Protein AF-A0A0A1DQ40-F1 (afdb_monomer_lite)

Organism: Nocardioides simplex (NCBI:txid2045)

Radius of gyration: 57.26 Å; chains: 1; bounding box: 142×64×148 Å

pLDDT: mean 80.58, std 13.02, range [28.59, 97.5]

Structure (mmCIF, N/CA/C/O backbone):
data_AF-A0A0A1DQ40-F1
#
_entry.id   AF-A0A0A1DQ40-F1
#
loop_
_atom_site.group_PDB
_atom_site.id
_atom_site.type_symbol
_atom_site.label_atom_id
_atom_site.label_alt_id
_atom_site.label_comp_id
_atom_site.label_asym_id
_atom_site.label_entity_id
_atom_site.label_seq_id
_atom_site.pdbx_PDB_ins_code
_atom_site.Cartn_x
_atom_site.Cartn_y
_atom_site.Cartn_z
_atom_site.occupancy
_atom_site.B_iso_or_equiv
_atom_site.auth_seq_id
_atom_site.auth_comp_id
_atom_site.auth_asym_id
_atom_site.auth_atom_id
_atom_site.pdbx_PDB_model_num
ATOM 1 N N . MET A 1 1 ? 76.561 -4.014 -55.665 1.00 46.31 1 MET A N 1
ATOM 2 C CA . MET A 1 1 ? 75.139 -4.253 -55.344 1.00 46.31 1 MET A CA 1
ATOM 3 C C . MET A 1 1 ? 74.490 -2.899 -55.184 1.00 46.31 1 MET A C 1
ATOM 5 O O . MET A 1 1 ? 74.892 -2.159 -54.296 1.00 46.31 1 MET A O 1
ATOM 9 N N . ALA A 1 2 ? 73.609 -2.539 -56.108 1.00 53.09 2 ALA A N 1
ATOM 10 C CA . ALA A 1 2 ? 72.878 -1.286 -56.046 1.00 53.09 2 ALA A CA 1
ATOM 11 C C . ALA A 1 2 ? 71.554 -1.561 -55.310 1.00 53.09 2 ALA A C 1
ATOM 13 O O . ALA A 1 2 ? 70.900 -2.572 -55.558 1.00 53.09 2 ALA A O 1
ATOM 14 N N . ALA A 1 3 ? 71.262 -0.741 -54.306 1.00 58.53 3 ALA A N 1
ATOM 15 C CA . ALA A 1 3 ? 70.127 -0.885 -53.405 1.00 58.53 3 ALA A CA 1
ATOM 16 C C . ALA A 1 3 ? 69.388 0.448 -53.336 1.00 58.53 3 ALA A C 1
ATOM 18 O O . ALA A 1 3 ? 70.023 1.501 -53.429 1.00 58.53 3 ALA A O 1
ATOM 19 N N . GLU A 1 4 ? 68.073 0.399 -53.152 1.00 65.38 4 GLU A N 1
ATOM 20 C CA . GLU A 1 4 ? 67.200 1.572 -53.208 1.00 65.38 4 GLU A CA 1
ATOM 21 C C . GLU A 1 4 ? 66.262 1.596 -51.992 1.00 65.38 4 GLU A C 1
ATOM 23 O O . GLU A 1 4 ? 65.935 0.556 -51.404 1.00 65.38 4 GLU A O 1
ATOM 28 N N . ALA A 1 5 ? 65.847 2.796 -51.567 1.00 65.62 5 ALA A N 1
ATOM 29 C CA . ALA A 1 5 ? 64.746 2.919 -50.615 1.00 65.62 5 ALA A CA 1
ATOM 30 C C . ALA A 1 5 ? 63.532 3.584 -51.261 1.00 65.62 5 ALA A C 1
ATOM 32 O O . ALA A 1 5 ? 63.636 4.577 -51.976 1.00 65.62 5 ALA A O 1
ATOM 33 N N . HIS A 1 6 ? 62.360 3.020 -50.982 1.00 69.50 6 HIS A N 1
ATOM 34 C CA . HIS A 1 6 ? 61.140 3.262 -51.747 1.00 69.50 6 HIS A CA 1
ATOM 35 C C . HIS A 1 6 ? 60.113 4.089 -50.970 1.00 69.50 6 HIS A C 1
ATOM 37 O O . HIS A 1 6 ? 58.989 3.641 -50.762 1.00 69.50 6 HIS A O 1
ATOM 43 N N . GLN A 1 7 ? 60.466 5.304 -50.543 1.00 67.19 7 GLN A N 1
ATOM 44 C CA . GLN A 1 7 ? 59.533 6.182 -49.815 1.00 67.19 7 GLN A CA 1
ATOM 45 C C . GLN A 1 7 ? 58.288 6.505 -50.665 1.00 67.19 7 GLN A C 1
ATOM 47 O O . GLN A 1 7 ? 57.167 6.206 -50.270 1.00 67.19 7 GLN A O 1
ATOM 52 N N . GLY A 1 8 ? 58.468 6.974 -51.905 1.00 62.94 8 GLY A N 1
ATOM 53 C CA . GLY A 1 8 ? 57.360 7.355 -52.799 1.00 62.94 8 GLY A CA 1
ATOM 54 C C . GLY A 1 8 ? 56.407 6.223 -53.218 1.00 62.94 8 GLY A C 1
ATOM 55 O O . GLY A 1 8 ? 55.312 6.488 -53.709 1.00 62.94 8 GLY A O 1
ATOM 56 N N . SER A 1 9 ? 56.793 4.959 -53.013 1.00 72.94 9 SER A N 1
ATOM 57 C CA . SER A 1 9 ? 55.966 3.785 -53.347 1.00 72.94 9 SER A CA 1
ATOM 58 C C . SER A 1 9 ? 55.112 3.292 -52.175 1.00 72.94 9 SER A C 1
ATOM 60 O O . SER A 1 9 ? 54.345 2.336 -52.320 1.00 72.94 9 SER A O 1
ATOM 62 N N . ILE A 1 10 ? 55.246 3.920 -51.007 1.00 78.44 10 ILE A N 1
ATOM 63 C CA . ILE A 1 10 ? 54.464 3.601 -49.819 1.00 78.44 10 ILE A CA 1
ATOM 64 C 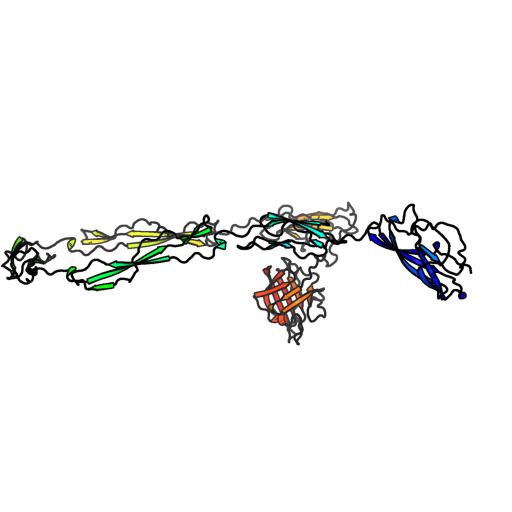C . ILE A 1 10 ? 53.203 4.476 -49.809 1.00 78.44 10 ILE A C 1
ATOM 66 O O . ILE A 1 10 ? 53.244 5.673 -50.102 1.00 78.44 10 ILE A O 1
ATOM 70 N N . ARG A 1 11 ? 52.057 3.885 -49.468 1.00 78.12 11 ARG A N 1
ATOM 71 C CA . ARG A 1 11 ? 50.777 4.593 -49.324 1.00 78.12 11 ARG A CA 1
ATOM 72 C C . ARG A 1 11 ? 50.103 4.226 -48.013 1.00 78.12 11 ARG A C 1
ATOM 74 O O . ARG A 1 11 ? 50.074 3.049 -47.658 1.00 78.12 11 ARG A O 1
ATOM 81 N N . VAL A 1 12 ? 49.486 5.197 -47.344 1.00 79.56 12 VAL A N 1
ATOM 82 C CA . VAL A 1 12 ? 48.539 4.913 -46.259 1.00 79.56 12 VAL A CA 1
ATOM 83 C C . VAL A 1 12 ? 47.245 4.386 -46.867 1.00 79.56 12 VAL A C 1
ATOM 85 O O . VAL A 1 12 ? 46.666 4.971 -47.778 1.00 79.56 12 VAL A O 1
ATOM 88 N N . THR A 1 13 ? 46.817 3.231 -46.377 1.00 82.31 13 THR A N 1
ATOM 89 C CA . THR A 1 13 ? 45.626 2.498 -46.833 1.00 82.31 13 THR A CA 1
ATOM 90 C C . THR A 1 13 ? 44.508 2.484 -45.795 1.00 82.31 13 THR A C 1
ATOM 92 O O . THR A 1 13 ? 43.373 2.156 -46.128 1.00 82.31 13 THR A O 1
ATOM 95 N N . GLY A 1 14 ? 44.799 2.890 -44.559 1.00 78.00 14 GLY A N 1
ATOM 96 C CA . GLY A 1 14 ? 43.808 3.091 -43.508 1.00 78.00 14 GLY A CA 1
ATOM 97 C C . GLY A 1 14 ? 44.415 3.809 -42.309 1.00 78.00 14 GLY A C 1
ATOM 98 O O . GLY A 1 14 ? 45.604 3.662 -42.046 1.00 78.00 14 GLY A O 1
ATOM 99 N N . ALA A 1 15 ? 43.604 4.571 -41.581 1.00 77.50 15 ALA A N 1
ATOM 100 C CA . ALA A 1 15 ? 43.997 5.225 -40.338 1.00 77.50 15 ALA A CA 1
ATOM 101 C C . ALA A 1 15 ? 42.846 5.129 -39.328 1.00 77.50 15 ALA A C 1
ATOM 103 O O . ALA A 1 15 ? 41.694 5.382 -39.684 1.00 77.50 15 ALA A O 1
ATOM 104 N N . VAL A 1 16 ? 43.150 4.749 -38.087 1.00 79.44 16 VAL A N 1
ATOM 105 C CA . VAL A 1 16 ? 42.176 4.647 -36.992 1.00 79.44 16 VAL A CA 1
ATOM 106 C C . VAL A 1 16 ? 42.626 5.532 -35.839 1.00 79.44 16 VAL A C 1
ATOM 108 O O . VAL A 1 16 ? 43.749 5.408 -35.352 1.00 79.44 16 VAL A O 1
ATOM 111 N N . CYS A 1 17 ? 41.737 6.416 -35.400 1.00 76.19 17 CYS A N 1
ATOM 112 C CA . CYS A 1 17 ? 41.949 7.244 -34.221 1.00 76.19 17 CYS A CA 1
ATOM 113 C C . CYS A 1 17 ? 41.845 6.411 -32.952 1.00 76.19 17 CYS A C 1
ATOM 115 O O . CYS A 1 17 ? 40.818 5.776 -32.711 1.00 76.19 17 CYS A O 1
ATOM 117 N N . VAL A 1 18 ? 42.907 6.434 -32.153 1.00 76.19 18 VAL A N 1
ATOM 118 C CA . VAL A 1 18 ? 42.944 5.780 -30.842 1.00 76.19 18 VAL A CA 1
ATOM 119 C C . VAL A 1 18 ? 42.486 6.772 -29.775 1.00 76.19 18 VAL A C 1
ATOM 121 O O . VAL A 1 18 ? 41.598 6.466 -28.985 1.00 76.19 18 VAL A O 1
ATOM 124 N N . ASP A 1 19 ? 43.030 7.987 -29.812 1.00 72.81 19 ASP A N 1
ATOM 125 C CA . ASP A 1 19 ? 42.671 9.108 -28.942 1.00 72.81 19 ASP A CA 1
ATOM 126 C C . ASP A 1 19 ? 42.932 10.447 -29.667 1.00 72.81 19 ASP A C 1
ATOM 128 O O . ASP A 1 19 ? 43.142 10.468 -30.880 1.00 72.81 19 ASP A O 1
ATOM 132 N N . ALA A 1 20 ? 42.869 11.572 -28.947 1.00 68.56 20 ALA A N 1
ATOM 133 C CA . ALA A 1 20 ? 43.046 12.910 -29.519 1.00 68.56 20 ALA A CA 1
ATOM 134 C C . ALA A 1 20 ? 44.460 13.177 -30.076 1.00 68.56 20 ALA A C 1
ATOM 136 O O . ALA A 1 20 ? 44.623 14.079 -30.902 1.00 68.56 20 ALA A O 1
ATOM 137 N N . ASP A 1 21 ? 45.460 12.401 -29.650 1.00 74.88 21 ASP A N 1
ATOM 138 C CA . ASP A 1 21 ? 46.872 12.603 -29.975 1.00 74.88 21 ASP A CA 1
ATOM 139 C C . ASP A 1 21 ? 47.545 11.351 -30.566 1.00 74.88 21 ASP A C 1
ATOM 141 O O . ASP A 1 21 ? 48.739 11.389 -30.865 1.00 74.88 21 ASP A O 1
ATOM 145 N N . THR A 1 22 ? 46.800 10.263 -30.793 1.00 80.94 22 THR A N 1
ATOM 146 C CA . THR A 1 22 ? 47.326 8.974 -31.267 1.00 80.94 22 THR A CA 1
ATOM 147 C C . THR A 1 22 ? 46.476 8.370 -32.386 1.00 80.94 22 THR A C 1
ATOM 149 O O . THR A 1 22 ? 45.262 8.195 -32.254 1.00 80.94 22 THR A O 1
ATOM 152 N N . ILE A 1 23 ? 47.129 7.964 -33.479 1.00 79.44 23 ILE A N 1
ATOM 153 C CA . ILE A 1 23 ? 46.510 7.330 -34.650 1.00 79.44 23 ILE A CA 1
ATOM 154 C C . ILE A 1 23 ? 47.277 6.060 -35.023 1.00 79.44 23 ILE A C 1
ATOM 156 O O . ILE A 1 23 ? 48.501 6.057 -35.085 1.00 79.44 23 ILE A O 1
ATOM 160 N N . GLN A 1 24 ? 46.566 4.976 -35.322 1.00 85.62 24 GLN A N 1
ATOM 161 C CA . GLN A 1 24 ? 47.146 3.793 -35.958 1.00 85.62 24 GLN A CA 1
ATOM 162 C C . GLN A 1 24 ? 46.983 3.892 -37.474 1.00 85.62 24 GLN A C 1
ATOM 164 O O . GLN A 1 24 ? 45.867 3.793 -37.984 1.00 85.62 24 GLN A O 1
ATOM 169 N N . ALA A 1 25 ? 48.088 4.080 -38.195 1.00 81.56 25 ALA A N 1
ATOM 170 C CA . ALA A 1 25 ? 48.108 4.166 -39.653 1.00 81.56 25 ALA A CA 1
ATOM 171 C C . ALA A 1 25 ? 48.609 2.858 -40.270 1.00 81.56 25 ALA A C 1
ATOM 173 O O . ALA A 1 25 ? 49.614 2.296 -39.840 1.00 81.56 25 ALA A O 1
ATOM 174 N N . THR A 1 26 ? 47.905 2.370 -41.287 1.00 86.81 26 THR A N 1
ATOM 175 C CA . THR A 1 26 ? 48.257 1.172 -42.050 1.00 86.81 26 THR A CA 1
ATOM 176 C C . THR A 1 26 ? 48.867 1.572 -43.382 1.00 86.81 26 THR A C 1
ATOM 178 O O . THR A 1 26 ? 48.182 2.078 -44.272 1.00 86.81 26 THR A O 1
ATOM 181 N N . TYR A 1 27 ? 50.152 1.300 -43.528 1.00 85.06 27 TYR A N 1
ATOM 182 C CA . TYR A 1 27 ? 50.950 1.531 -44.717 1.00 85.06 27 TYR A CA 1
ATOM 183 C C . TYR A 1 27 ? 50.907 0.323 -45.643 1.00 85.06 27 TYR A C 1
ATOM 185 O O . TYR A 1 27 ? 50.732 -0.815 -45.207 1.00 85.06 27 TYR A O 1
ATOM 193 N N . ARG A 1 28 ? 51.079 0.569 -46.938 1.00 86.88 28 ARG A N 1
ATOM 194 C CA . ARG A 1 28 ? 51.249 -0.452 -47.966 1.00 86.88 28 ARG A CA 1
ATOM 195 C C . ARG A 1 28 ? 52.388 -0.058 -48.883 1.00 86.88 28 ARG A C 1
ATOM 197 O O . ARG A 1 28 ? 52.371 1.031 -49.446 1.00 86.88 28 ARG A O 1
ATOM 204 N N . TRP A 1 29 ? 53.319 -0.978 -49.082 1.00 88.50 29 TRP A N 1
ATOM 205 C CA . TRP A 1 29 ? 54.355 -0.889 -50.102 1.00 88.50 29 TRP A CA 1
ATOM 206 C C . TRP A 1 29 ? 54.070 -1.916 -51.192 1.00 88.50 29 TRP A C 1
ATOM 208 O O . TRP A 1 29 ? 53.661 -3.040 -50.893 1.00 88.50 29 TRP A O 1
ATOM 218 N N . SER A 1 30 ? 54.254 -1.526 -52.449 1.00 85.62 30 SER A N 1
ATOM 219 C CA . SER A 1 30 ? 54.101 -2.415 -53.603 1.00 85.62 30 SER A CA 1
ATOM 220 C C . SER A 1 30 ? 55.351 -2.351 -54.467 1.00 85.62 30 SER A C 1
ATOM 222 O O . SER A 1 30 ? 55.953 -1.287 -54.587 1.00 85.62 30 SER A O 1
ATOM 224 N N . TRP A 1 31 ? 55.716 -3.478 -55.068 1.00 83.69 31 TRP A N 1
ATOM 225 C CA . TRP A 1 31 ? 56.857 -3.600 -55.971 1.00 83.69 31 TRP A CA 1
ATOM 226 C C . TRP A 1 31 ? 56.430 -4.240 -57.292 1.00 83.69 31 TRP A C 1
ATOM 228 O O . TRP A 1 31 ? 55.452 -4.993 -57.354 1.00 83.69 31 TRP A O 1
ATOM 238 N N . SER A 1 32 ? 57.191 -3.962 -58.345 1.00 80.88 32 SER A N 1
ATOM 239 C CA . SER A 1 32 ? 57.020 -4.525 -59.685 1.00 80.88 32 SER A CA 1
ATOM 240 C C . SER A 1 32 ? 58.375 -4.661 -60.373 1.00 80.88 32 SER A C 1
ATOM 242 O O . SER A 1 32 ? 59.319 -3.980 -59.994 1.00 80.88 32 SER A O 1
ATOM 244 N N . ASN A 1 33 ? 58.461 -5.506 -61.402 1.00 79.25 33 ASN A N 1
ATOM 245 C CA . ASN A 1 33 ? 59.666 -5.708 -62.214 1.00 79.25 33 ASN A CA 1
ATOM 246 C C . ASN A 1 33 ? 60.911 -6.165 -61.427 1.00 79.25 33 ASN A C 1
ATOM 248 O O . ASN A 1 33 ? 62.035 -5.904 -61.846 1.00 79.25 33 ASN A O 1
ATOM 252 N N . VAL A 1 34 ? 60.730 -6.889 -60.314 1.00 81.06 34 VAL A N 1
ATOM 253 C CA . VAL A 1 34 ? 61.857 -7.405 -59.520 1.00 81.06 34 VAL A CA 1
ATOM 254 C C . VAL A 1 34 ? 62.617 -8.472 -60.319 1.00 81.06 34 VAL A C 1
ATOM 256 O O . VAL A 1 34 ? 62.001 -9.470 -60.724 1.00 81.06 34 VAL A O 1
ATOM 259 N N . PRO A 1 35 ? 63.941 -8.315 -60.528 1.00 82.25 35 PRO A N 1
ATOM 260 C CA . PRO A 1 35 ? 64.752 -9.313 -61.214 1.00 82.25 35 PRO A CA 1
ATOM 261 C C . PRO A 1 35 ? 64.670 -10.670 -60.511 1.00 82.25 35 PRO A C 1
ATOM 263 O O . PRO A 1 35 ? 64.734 -10.744 -59.285 1.00 82.25 35 PRO A O 1
ATOM 266 N N . ARG A 1 36 ? 64.596 -11.771 -61.271 1.00 82.06 36 ARG A N 1
ATOM 267 C CA . ARG A 1 36 ? 64.561 -13.132 -60.690 1.00 82.06 36 ARG A CA 1
ATOM 268 C C . ARG A 1 36 ? 65.751 -13.422 -59.768 1.00 82.06 36 ARG A C 1
ATOM 270 O O . ARG A 1 36 ? 65.589 -14.135 -58.787 1.00 82.06 36 ARG A O 1
ATOM 277 N N . ALA A 1 37 ? 66.917 -12.830 -60.044 1.00 83.00 37 ALA A N 1
ATOM 278 C CA . ALA A 1 37 ? 68.112 -12.934 -59.201 1.00 83.00 37 ALA A CA 1
ATOM 279 C C . ALA A 1 37 ? 67.939 -12.317 -57.796 1.00 83.00 37 ALA A C 1
ATOM 281 O O . ALA A 1 37 ? 68.736 -12.587 -56.904 1.00 83.00 37 ALA A O 1
ATOM 282 N N . SER A 1 38 ? 66.903 -11.500 -57.593 1.00 80.31 38 SER A N 1
ATOM 283 C CA . SER A 1 38 ? 66.570 -10.855 -56.321 1.00 80.31 38 SER A CA 1
ATOM 284 C C . SER A 1 38 ? 65.442 -11.573 -55.569 1.00 80.31 38 SER A C 1
ATOM 286 O O . SER A 1 38 ? 65.021 -11.108 -54.509 1.00 80.31 38 SER A O 1
ATOM 288 N N . TYR A 1 39 ? 64.940 -12.707 -56.070 1.00 86.19 39 TYR A N 1
ATOM 289 C CA . TYR A 1 39 ? 63.975 -13.521 -55.326 1.00 86.19 39 TYR A CA 1
ATOM 290 C C . TYR A 1 39 ? 64.658 -14.181 -54.122 1.00 86.19 39 TYR A C 1
ATOM 292 O O . TYR A 1 39 ? 65.836 -14.521 -54.161 1.00 86.19 39 TYR A O 1
ATOM 300 N N . GLY A 1 40 ? 63.922 -14.332 -53.024 1.00 80.38 40 GLY A N 1
ATOM 301 C CA . GLY A 1 40 ? 64.451 -14.780 -51.737 1.00 80.38 40 GLY A CA 1
ATOM 302 C C . GLY A 1 40 ? 65.163 -13.683 -50.938 1.00 80.38 40 GLY A C 1
ATOM 303 O O . GLY A 1 40 ? 65.593 -13.938 -49.815 1.00 80.38 40 GLY A O 1
ATOM 304 N N . THR A 1 41 ? 65.268 -12.455 -51.462 1.00 83.00 41 THR A N 1
ATOM 305 C CA . THR A 1 41 ? 65.875 -11.347 -50.715 1.00 83.00 41 THR A CA 1
ATOM 306 C C . THR A 1 41 ? 64.924 -10.785 -49.661 1.00 83.00 41 THR A C 1
ATOM 308 O O . THR A 1 41 ? 63.717 -10.627 -49.877 1.00 83.00 41 THR A O 1
ATOM 311 N N . ARG A 1 42 ? 65.486 -10.477 -48.487 1.00 86.00 42 ARG A N 1
ATOM 312 C CA . ARG A 1 42 ? 64.761 -9.888 -47.360 1.00 86.00 42 ARG A CA 1
ATOM 313 C C . ARG A 1 42 ? 64.689 -8.373 -47.509 1.00 86.00 42 ARG A C 1
ATOM 315 O O . ARG A 1 42 ? 65.711 -7.696 -47.579 1.00 86.00 42 ARG A O 1
ATOM 322 N N . VAL A 1 43 ? 63.469 -7.860 -47.467 1.00 86.75 43 VAL A N 1
ATOM 323 C CA . VAL A 1 43 ? 63.145 -6.436 -47.428 1.00 86.75 43 VAL A CA 1
ATOM 324 C C . VAL A 1 43 ? 62.913 -6.023 -45.981 1.00 86.75 43 VAL A C 1
ATOM 326 O O . VAL A 1 43 ? 62.264 -6.737 -45.205 1.00 86.75 43 VAL A O 1
ATOM 329 N N . VAL A 1 44 ? 63.423 -4.853 -45.613 1.00 85.81 44 VAL A N 1
ATOM 330 C CA . VAL A 1 44 ? 63.266 -4.297 -44.266 1.00 85.81 44 VAL A CA 1
ATOM 331 C C . VAL A 1 44 ? 62.578 -2.940 -44.308 1.00 85.81 44 VAL A C 1
ATOM 333 O O . VAL A 1 44 ? 62.659 -2.223 -45.304 1.00 85.81 44 VAL A O 1
ATOM 336 N N . ARG A 1 45 ? 61.912 -2.586 -43.211 1.00 85.75 45 ARG A N 1
ATOM 337 C CA . ARG A 1 45 ? 61.315 -1.269 -42.982 1.00 85.75 45 ARG A CA 1
ATOM 338 C C . ARG A 1 45 ? 61.960 -0.563 -41.798 1.00 85.75 45 ARG A C 1
ATOM 340 O O . ARG A 1 45 ? 62.501 -1.220 -40.903 1.00 85.75 45 ARG A O 1
ATOM 347 N N . LYS A 1 46 ? 61.831 0.758 -41.753 1.00 78.88 46 LYS A N 1
ATOM 348 C CA . LYS A 1 46 ? 62.123 1.566 -40.565 1.00 78.88 46 LYS A CA 1
ATOM 349 C C . LYS A 1 46 ? 61.144 2.724 -40.440 1.00 78.88 46 LYS A C 1
ATOM 351 O O . LYS A 1 46 ? 60.672 3.253 -41.444 1.00 78.88 46 LYS A O 1
ATOM 356 N N . THR A 1 47 ? 60.956 3.127 -39.191 1.00 76.00 47 THR A N 1
ATOM 357 C CA . THR A 1 47 ? 60.238 4.332 -38.784 1.00 76.00 47 THR A CA 1
ATOM 358 C C . THR A 1 47 ? 61.269 5.347 -38.292 1.00 76.00 47 THR A C 1
ATOM 360 O O . THR A 1 47 ? 62.042 5.038 -37.383 1.00 76.00 47 THR A O 1
ATOM 363 N N . GLY A 1 48 ? 61.331 6.521 -38.919 1.00 67.06 48 GLY A N 1
ATOM 364 C CA . GLY A 1 48 ? 62.214 7.628 -38.532 1.00 67.06 48 GLY A CA 1
ATOM 365 C C . GLY A 1 48 ? 61.592 8.567 -37.490 1.00 67.06 48 GLY A C 1
ATOM 366 O O . GLY A 1 48 ? 60.423 8.433 -37.139 1.00 67.06 48 GLY A O 1
ATOM 367 N N . THR A 1 49 ? 62.365 9.540 -37.000 1.00 63.97 49 THR A N 1
ATOM 368 C CA . THR A 1 49 ? 61.881 10.643 -36.142 1.00 63.97 49 THR A CA 1
ATOM 369 C C . THR A 1 49 ? 61.679 11.929 -36.965 1.00 63.97 49 THR A C 1
ATOM 371 O O . THR A 1 49 ? 61.594 11.873 -38.190 1.00 63.97 49 THR A O 1
ATOM 374 N N . THR A 1 50 ? 61.557 13.095 -36.319 1.00 54.41 50 THR A N 1
ATOM 375 C CA . THR A 1 50 ? 61.323 14.405 -36.962 1.00 54.41 50 THR A CA 1
ATOM 376 C C . THR A 1 50 ? 62.488 14.906 -37.822 1.00 54.41 50 THR A C 1
ATOM 378 O O . THR A 1 50 ? 62.279 15.766 -38.673 1.00 54.41 50 THR A O 1
ATOM 381 N N . ALA A 1 51 ? 63.694 14.360 -37.648 1.00 53.69 51 ALA A N 1
ATOM 382 C CA . ALA A 1 51 ? 64.854 14.636 -38.488 1.00 53.69 51 ALA A CA 1
ATOM 383 C C . ALA A 1 51 ? 65.239 13.371 -39.266 1.00 53.69 51 ALA A C 1
ATOM 385 O O . ALA A 1 51 ? 65.351 12.282 -38.702 1.00 53.69 51 ALA A O 1
ATOM 386 N N . PHE A 1 52 ? 65.430 13.510 -40.577 1.00 54.56 52 PHE A N 1
ATOM 387 C CA . PHE A 1 52 ? 65.930 12.444 -41.443 1.00 54.56 52 PHE A CA 1
ATOM 388 C C . PHE A 1 52 ? 67.431 12.229 -41.176 1.00 54.56 52 PHE A C 1
ATOM 390 O O . PHE A 1 52 ? 68.287 12.694 -41.924 1.00 54.56 52 PHE A O 1
ATOM 397 N N . GLU A 1 53 ? 67.775 11.563 -40.073 1.00 48.94 53 GLU A N 1
ATOM 398 C CA . GLU A 1 53 ? 69.158 11.193 -39.771 1.00 48.94 53 GLU A CA 1
ATOM 399 C C . GLU A 1 53 ? 69.506 9.829 -40.394 1.00 48.94 53 GLU A C 1
ATOM 401 O O . GLU A 1 53 ? 69.284 8.770 -39.814 1.00 48.94 53 GLU A O 1
ATOM 406 N N . GLY A 1 54 ? 70.113 9.863 -41.584 1.00 50.94 54 GLY A N 1
ATOM 407 C CA . GLY A 1 54 ? 71.194 8.931 -41.920 1.00 50.94 54 GLY A CA 1
ATOM 408 C C . GLY A 1 54 ? 70.887 7.676 -42.759 1.00 50.94 54 GLY A C 1
ATOM 409 O O . GLY A 1 54 ? 70.100 6.807 -42.405 1.00 50.94 54 GLY A O 1
ATOM 410 N N . SER A 1 55 ? 71.690 7.557 -43.824 1.00 53.34 55 SER A N 1
ATOM 411 C CA . SER A 1 55 ? 72.057 6.400 -44.663 1.00 53.34 55 SER A CA 1
ATOM 412 C C . SER A 1 55 ? 70.948 5.468 -45.183 1.00 53.34 55 SER A C 1
ATOM 414 O O . SER A 1 55 ? 70.243 4.787 -44.438 1.00 53.34 55 SER A O 1
ATOM 416 N N . TRP A 1 56 ? 70.918 5.327 -46.509 1.00 60.94 56 TRP A N 1
ATOM 417 C CA . TRP A 1 56 ? 70.148 4.356 -47.290 1.00 60.94 56 TRP A CA 1
ATOM 418 C C . TRP A 1 56 ? 70.636 2.910 -47.050 1.00 60.94 56 TRP A C 1
ATOM 420 O O . TRP A 1 56 ? 71.121 2.244 -47.963 1.00 60.94 56 TRP A O 1
ATOM 430 N N . SER A 1 57 ? 70.586 2.427 -45.803 1.00 64.44 57 SER A N 1
ATOM 431 C CA . SER A 1 57 ? 71.077 1.102 -45.420 1.00 64.44 57 SER A CA 1
ATOM 432 C C . SER A 1 57 ? 70.021 0.254 -44.712 1.00 64.44 57 SER A C 1
ATOM 434 O O . SER A 1 57 ? 69.266 0.717 -43.853 1.00 64.44 57 SER A O 1
ATOM 436 N N . GLY A 1 58 ? 70.026 -1.045 -45.021 1.00 64.62 58 GLY A N 1
ATOM 437 C CA . GLY A 1 58 ? 69.179 -2.037 -44.357 1.00 64.62 58 GLY A CA 1
ATOM 438 C C . GLY A 1 58 ? 69.570 -2.353 -42.903 1.00 64.62 58 GLY A C 1
ATOM 439 O O . GLY A 1 58 ? 68.866 -3.113 -42.239 1.00 64.62 58 GLY A O 1
ATOM 440 N N . ARG A 1 59 ? 70.672 -1.795 -42.367 1.00 70.00 59 ARG A N 1
ATOM 441 C CA . ARG A 1 59 ? 71.141 -2.093 -40.996 1.00 70.00 59 ARG A CA 1
ATOM 442 C C . ARG A 1 59 ? 70.166 -1.556 -39.951 1.00 70.00 59 ARG A C 1
ATOM 444 O O . ARG A 1 59 ? 69.802 -0.389 -40.014 1.00 70.00 59 ARG A O 1
ATOM 451 N N . GLY A 1 60 ? 69.754 -2.388 -38.993 1.00 70.19 60 GLY A N 1
ATOM 452 C CA . GLY A 1 60 ? 68.806 -2.006 -37.934 1.00 70.19 60 GLY A CA 1
ATOM 453 C C . GLY A 1 60 ? 67.348 -1.879 -38.395 1.00 70.19 60 GLY A C 1
ATOM 454 O O . GLY A 1 60 ? 66.520 -1.366 -37.652 1.00 70.19 60 GLY A O 1
ATOM 455 N N . GLY A 1 61 ? 67.029 -2.300 -39.626 1.00 75.81 61 GLY A N 1
ATOM 456 C CA . GLY A 1 61 ? 65.658 -2.322 -40.133 1.00 75.81 61 GLY A CA 1
ATOM 457 C C . GLY A 1 61 ? 64.862 -3.518 -39.623 1.00 75.81 61 GLY A C 1
ATOM 458 O O . GLY A 1 61 ? 65.377 -4.636 -39.554 1.00 75.81 61 GLY A O 1
ATOM 459 N N . ALA A 1 62 ? 63.588 -3.300 -39.305 1.00 84.06 62 ALA A N 1
ATOM 460 C CA . ALA A 1 62 ? 62.677 -4.382 -38.963 1.00 84.06 62 ALA A CA 1
ATOM 461 C C . ALA A 1 62 ? 62.340 -5.200 -40.226 1.00 84.06 62 ALA A C 1
ATOM 463 O O . ALA A 1 62 ? 62.135 -4.610 -41.289 1.00 84.06 62 ALA A O 1
ATOM 464 N N . PRO A 1 63 ? 62.264 -6.544 -40.159 1.00 87.56 63 PRO A N 1
ATOM 465 C CA . PRO A 1 63 ? 61.794 -7.348 -41.287 1.00 87.56 63 PRO A CA 1
ATOM 466 C C . PRO A 1 63 ? 60.419 -6.876 -41.755 1.00 87.56 63 PRO A C 1
ATOM 468 O O . PRO A 1 63 ? 59.507 -6.751 -40.940 1.00 87.56 63 PRO A O 1
ATOM 471 N N . LEU A 1 64 ? 60.269 -6.658 -43.062 1.00 88.00 64 LEU A N 1
ATOM 472 C CA . LEU A 1 64 ? 58.972 -6.366 -43.661 1.00 88.00 64 LEU A CA 1
ATOM 473 C C . LEU A 1 64 ? 58.438 -7.568 -44.441 1.00 88.00 64 LEU A C 1
ATOM 475 O O . LEU A 1 64 ? 57.327 -8.016 -44.183 1.00 88.00 64 LEU A O 1
ATOM 479 N N . THR A 1 65 ? 59.214 -8.086 -45.395 1.00 91.06 65 THR A N 1
ATOM 480 C CA . THR A 1 65 ? 58.824 -9.245 -46.211 1.00 91.06 65 THR A CA 1
ATOM 481 C C . THR A 1 65 ? 60.039 -9.884 -46.894 1.00 91.06 65 THR A C 1
ATOM 483 O O . THR A 1 65 ? 61.137 -9.329 -46.859 1.00 91.06 65 THR A O 1
ATOM 486 N N . THR A 1 66 ? 59.851 -11.047 -47.519 1.00 89.31 66 THR A N 1
ATOM 487 C CA . THR A 1 66 ? 60.813 -11.664 -48.447 1.00 89.31 66 THR A CA 1
ATOM 488 C C . THR A 1 66 ? 60.164 -11.734 -49.821 1.00 89.31 66 THR A C 1
ATOM 490 O O . THR A 1 66 ? 59.040 -12.221 -49.940 1.00 89.31 66 THR A O 1
ATOM 493 N N . VAL A 1 67 ? 60.834 -11.235 -50.859 1.00 85.19 67 VAL A N 1
ATOM 494 C CA . VAL A 1 67 ? 60.237 -11.182 -52.201 1.00 85.19 67 VAL A CA 1
ATOM 495 C C . VAL A 1 67 ? 60.401 -12.514 -52.917 1.00 85.19 67 VAL A C 1
ATOM 497 O O . VAL A 1 67 ? 61.507 -13.024 -53.032 1.00 85.19 67 VAL A O 1
ATOM 500 N N . SER A 1 68 ? 59.307 -13.070 -53.430 1.00 84.62 68 SER A N 1
ATOM 501 C CA . SER A 1 68 ? 59.290 -14.343 -54.169 1.00 84.62 68 SER A CA 1
ATOM 502 C C . SER A 1 68 ? 58.751 -14.218 -55.598 1.00 84.62 68 SER A C 1
ATOM 504 O O . SER A 1 68 ? 58.765 -15.191 -56.349 1.00 84.62 68 SER A O 1
ATOM 506 N N . THR A 1 69 ? 58.276 -13.032 -55.989 1.00 85.50 69 THR A N 1
ATOM 507 C CA . THR A 1 69 ? 57.627 -12.772 -57.280 1.00 85.50 69 THR A CA 1
ATOM 508 C C . THR A 1 69 ? 58.064 -11.429 -57.860 1.00 85.50 69 THR A C 1
ATOM 510 O O . THR A 1 69 ? 58.439 -10.511 -57.130 1.00 85.50 69 THR A O 1
ATOM 513 N N . ALA A 1 70 ? 57.955 -11.290 -59.187 1.00 81.69 70 ALA A N 1
ATOM 514 C CA . ALA A 1 70 ? 58.302 -10.062 -59.912 1.00 81.69 70 ALA A CA 1
ATOM 515 C C . ALA A 1 70 ? 57.497 -8.837 -59.448 1.00 81.69 70 ALA A C 1
ATOM 517 O O . ALA A 1 70 ? 57.967 -7.711 -59.569 1.00 81.69 70 ALA A O 1
ATOM 518 N N . SER A 1 71 ? 56.293 -9.051 -58.920 1.00 84.81 71 SER A N 1
ATOM 519 C CA . SER A 1 71 ? 55.412 -8.005 -58.411 1.00 84.81 71 SER A CA 1
ATOM 520 C C . SER A 1 71 ? 54.633 -8.488 -57.196 1.00 84.81 71 SER A C 1
ATOM 522 O O . SER A 1 71 ? 54.271 -9.666 -57.119 1.00 84.81 71 SER A O 1
ATOM 524 N N . GLY A 1 72 ? 54.329 -7.578 -56.279 1.00 86.25 72 GLY A N 1
ATOM 525 C CA . GLY A 1 72 ? 53.583 -7.881 -55.065 1.00 86.25 72 GLY A CA 1
ATOM 526 C C . GLY A 1 72 ? 53.369 -6.650 -54.196 1.00 86.25 72 GLY A C 1
ATOM 527 O O . GLY A 1 72 ? 53.707 -5.529 -54.572 1.00 86.25 72 GLY A O 1
ATOM 528 N N . SER A 1 73 ? 52.769 -6.857 -53.027 1.00 88.81 73 SER A N 1
ATOM 529 C CA . SER A 1 73 ? 52.592 -5.795 -52.042 1.00 88.81 73 SER A CA 1
ATOM 530 C C . SER A 1 73 ? 52.532 -6.346 -50.628 1.00 88.81 73 SER A C 1
ATOM 532 O O . SER A 1 73 ? 52.070 -7.467 -50.425 1.00 88.81 73 SER A O 1
ATOM 534 N N . VAL A 1 74 ? 52.910 -5.525 -49.657 1.00 90.56 74 VAL A N 1
ATOM 535 C CA . VAL A 1 74 ? 52.851 -5.836 -48.228 1.00 90.56 74 VAL A CA 1
ATOM 536 C C . VAL A 1 74 ? 52.335 -4.626 -47.460 1.00 90.56 74 VAL A C 1
ATOM 538 O O . VAL A 1 74 ? 52.631 -3.485 -47.821 1.00 90.56 74 VAL A O 1
ATOM 541 N N . SER A 1 75 ? 51.568 -4.879 -46.402 1.00 91.38 75 SER A N 1
ATOM 542 C CA . SER A 1 75 ? 51.029 -3.845 -45.522 1.00 91.38 75 SER A CA 1
ATOM 543 C C . SER A 1 75 ? 51.505 -4.016 -44.086 1.00 91.38 75 SER A C 1
ATOM 545 O O . SER A 1 75 ? 51.772 -5.132 -43.644 1.00 91.38 75 SER A O 1
ATOM 547 N N . TRP A 1 76 ? 51.604 -2.908 -43.356 1.00 89.75 76 TRP A N 1
ATOM 548 C CA . TRP A 1 76 ? 51.932 -2.894 -41.933 1.00 89.75 76 TRP A CA 1
ATOM 549 C C . TRP A 1 76 ? 51.303 -1.703 -41.224 1.00 89.75 76 TRP A C 1
ATOM 551 O O . TRP A 1 76 ? 50.986 -0.703 -41.857 1.00 89.75 76 TRP A O 1
ATOM 561 N N . THR A 1 77 ? 51.148 -1.799 -39.905 1.00 88.00 77 THR A N 1
ATOM 562 C CA . THR A 1 77 ? 50.544 -0.742 -39.088 1.00 88.00 77 THR A CA 1
ATOM 563 C C . THR A 1 77 ? 51.580 -0.116 -38.163 1.00 88.00 77 THR A C 1
ATOM 565 O O . THR A 1 77 ? 52.426 -0.818 -37.605 1.00 88.00 77 THR A O 1
ATOM 568 N N . VAL A 1 78 ? 51.505 1.205 -38.006 1.00 82.12 78 VAL A N 1
ATOM 569 C CA . VAL A 1 78 ? 52.385 2.015 -37.158 1.00 82.12 78 VAL A CA 1
ATOM 570 C C . VAL A 1 78 ? 51.532 2.930 -36.288 1.00 82.12 78 VAL A C 1
ATOM 572 O O . VAL A 1 78 ? 50.540 3.495 -36.751 1.00 82.12 78 VAL A O 1
ATOM 575 N N . THR A 1 79 ? 51.916 3.070 -35.020 1.00 85.75 79 THR A N 1
ATOM 576 C CA . THR A 1 79 ? 51.293 4.017 -34.090 1.00 85.75 79 THR A CA 1
ATOM 577 C C . THR A 1 79 ? 51.969 5.376 -34.230 1.00 85.75 79 THR A C 1
ATOM 579 O O . THR A 1 79 ? 53.134 5.531 -33.870 1.00 85.75 79 THR A O 1
ATOM 582 N N . LEU A 1 80 ? 51.226 6.352 -34.736 1.00 79.38 80 LEU A N 1
ATOM 583 C CA . LEU A 1 80 ? 51.633 7.738 -34.927 1.00 79.38 80 LEU A CA 1
ATOM 584 C C . LEU A 1 80 ? 51.117 8.579 -33.758 1.00 79.38 80 LEU A C 1
ATOM 586 O O . LEU A 1 80 ? 49.938 8.497 -33.414 1.00 79.38 80 LEU A O 1
ATOM 590 N N . ARG A 1 81 ? 51.975 9.407 -33.160 1.00 80.12 81 ARG A N 1
ATOM 591 C CA . ARG A 1 81 ? 51.588 10.373 -32.122 1.00 80.12 81 ARG A CA 1
ATOM 592 C C . ARG A 1 81 ? 51.709 11.793 -32.647 1.00 80.12 81 ARG A C 1
ATOM 594 O O . ARG A 1 81 ? 52.720 12.134 -33.250 1.00 80.12 81 ARG A O 1
ATOM 601 N N . ARG A 1 82 ? 50.739 12.651 -32.339 1.00 75.94 82 ARG A N 1
ATOM 602 C CA . ARG A 1 82 ? 50.669 14.048 -32.794 1.00 75.94 82 ARG A CA 1
ATOM 603 C C . ARG A 1 82 ? 51.929 14.851 -32.470 1.00 75.94 82 ARG A C 1
ATOM 605 O O . ARG A 1 82 ? 52.404 15.614 -33.302 1.00 75.94 82 ARG A O 1
ATOM 612 N N . ALA A 1 83 ? 52.523 14.615 -31.299 1.00 72.88 83 ALA A N 1
ATOM 613 C CA . ALA A 1 83 ? 53.775 15.249 -30.877 1.00 72.88 83 ALA A CA 1
ATOM 614 C C . ALA A 1 83 ? 54.982 14.921 -31.784 1.00 72.88 83 ALA A C 1
ATOM 616 O O . ALA A 1 83 ? 55.960 15.661 -31.788 1.00 72.88 83 ALA A O 1
ATOM 617 N N . GLN A 1 84 ? 54.922 13.836 -32.567 1.00 71.12 84 GLN A N 1
ATOM 618 C CA . GLN A 1 84 ? 55.965 13.458 -33.530 1.00 71.12 84 GLN A CA 1
ATOM 619 C C . GLN A 1 84 ? 55.882 14.265 -34.838 1.00 71.12 84 GLN A C 1
ATOM 621 O O . GLN A 1 84 ? 56.761 14.136 -35.683 1.00 71.12 84 GLN A O 1
ATOM 626 N N . PHE A 1 85 ? 54.853 15.102 -35.008 1.00 67.69 85 PHE A N 1
ATOM 627 C CA . PHE A 1 85 ? 54.619 15.941 -36.183 1.00 67.69 85 PHE A CA 1
ATOM 628 C C . PHE A 1 85 ? 54.900 17.417 -35.839 1.00 67.69 85 PHE A C 1
ATOM 630 O O . PHE A 1 85 ? 54.008 18.259 -35.911 1.00 67.69 85 PHE A O 1
ATOM 637 N N . SER A 1 86 ? 56.128 17.766 -35.435 1.00 54.94 86 SER A N 1
ATOM 638 C CA . SER A 1 86 ? 56.531 19.171 -35.260 1.00 54.94 86 SER A CA 1
ATOM 639 C C . SER A 1 86 ? 57.092 19.734 -36.573 1.00 54.94 86 SER A C 1
ATOM 641 O O . SER A 1 86 ? 58.049 19.209 -37.132 1.00 54.94 86 SER A O 1
ATOM 643 N N . GLY A 1 87 ? 56.477 20.788 -37.119 1.00 55.44 87 GLY A N 1
ATOM 644 C CA . GLY A 1 87 ? 57.006 21.487 -38.304 1.00 55.44 87 GLY A CA 1
ATOM 645 C C . GLY A 1 87 ? 56.741 20.832 -39.669 1.00 55.44 87 GLY A C 1
ATOM 646 O O . GLY A 1 87 ? 57.218 21.346 -40.675 1.00 55.44 87 GLY A O 1
ATOM 647 N N . GLY A 1 88 ? 55.937 19.762 -39.729 1.00 54.19 88 GLY A N 1
ATOM 648 C CA . GLY A 1 88 ? 55.177 19.434 -40.941 1.00 54.19 88 GLY A CA 1
ATOM 649 C C . GLY A 1 88 ? 55.361 18.063 -41.587 1.00 54.19 88 GLY A C 1
ATOM 650 O O . GLY A 1 88 ? 54.566 17.784 -42.468 1.00 54.19 88 GLY A O 1
ATOM 651 N N . ASN A 1 89 ? 56.293 17.188 -41.182 1.00 57.88 89 ASN A N 1
ATOM 652 C CA . ASN A 1 89 ? 56.501 15.934 -41.939 1.00 57.88 89 ASN A CA 1
ATOM 653 C C . ASN A 1 89 ? 56.969 14.682 -41.139 1.00 57.88 89 ASN A C 1
ATOM 655 O O . ASN A 1 89 ? 57.555 13.775 -41.714 1.00 57.88 89 ASN A O 1
ATOM 659 N N . GLY A 1 90 ? 56.785 14.598 -39.817 1.00 57.47 90 GLY A N 1
ATOM 660 C CA . GLY A 1 90 ? 57.191 13.392 -39.055 1.00 57.47 90 GLY A CA 1
ATOM 661 C C . GLY A 1 90 ? 56.112 12.296 -39.005 1.00 57.47 90 GLY A C 1
ATOM 662 O O . GLY A 1 90 ? 55.000 12.559 -39.436 1.00 57.47 90 GLY A O 1
ATOM 663 N N . PRO A 1 91 ? 56.372 11.118 -38.398 1.00 61.16 91 PRO A N 1
ATOM 664 C CA . PRO A 1 91 ? 57.559 10.289 -38.584 1.00 61.16 91 PRO A CA 1
ATOM 665 C C . PRO A 1 91 ? 57.562 9.609 -39.966 1.00 61.16 91 PRO A C 1
ATOM 667 O O . PRO A 1 91 ? 56.524 9.229 -40.499 1.00 61.16 91 PRO A O 1
ATOM 670 N N . TRP A 1 92 ? 58.754 9.404 -40.517 1.00 71.12 92 TRP A N 1
ATOM 671 C CA . TRP A 1 92 ? 58.939 8.864 -41.863 1.00 71.12 92 TRP A CA 1
ATOM 672 C C . TRP A 1 92 ? 58.884 7.337 -41.895 1.00 71.12 92 TRP A C 1
ATOM 674 O O . TRP A 1 92 ? 59.651 6.681 -41.188 1.00 71.12 92 TRP A O 1
ATOM 684 N N . GLU A 1 93 ? 58.068 6.765 -42.777 1.00 77.25 93 GLU A N 1
ATOM 685 C CA . GLU A 1 93 ? 58.123 5.338 -43.103 1.00 77.25 93 GLU A CA 1
ATOM 686 C C . GLU A 1 93 ? 58.920 5.107 -44.386 1.00 77.25 93 GLU A C 1
ATOM 688 O O . GLU A 1 93 ? 58.589 5.649 -45.445 1.00 77.25 93 GLU A O 1
ATOM 693 N N . TYR A 1 94 ? 59.940 4.248 -44.319 1.00 77.25 94 TYR A N 1
ATOM 694 C CA . TYR A 1 94 ? 60.673 3.822 -45.508 1.00 77.25 94 TYR A CA 1
ATOM 695 C C . TYR A 1 94 ? 60.907 2.316 -45.554 1.00 77.25 94 TYR A C 1
ATOM 697 O O . TYR A 1 94 ? 60.993 1.625 -44.535 1.00 77.25 94 TYR A O 1
ATOM 705 N N . VAL A 1 95 ? 61.059 1.824 -46.781 1.00 81.50 95 VAL A N 1
ATOM 706 C CA . VAL A 1 95 ? 61.364 0.430 -47.094 1.00 81.50 95 VAL A CA 1
ATOM 707 C C . VAL A 1 95 ? 62.678 0.368 -47.853 1.00 81.50 95 VAL A C 1
ATOM 709 O O . VAL A 1 95 ? 62.847 1.096 -48.827 1.00 81.50 95 VAL A O 1
ATOM 712 N N . TYR A 1 96 ? 63.593 -0.491 -47.407 1.00 81.25 96 TYR A N 1
ATOM 713 C CA . TYR A 1 96 ? 64.869 -0.759 -48.068 1.00 81.25 96 TYR A CA 1
ATOM 714 C C . TYR A 1 96 ? 64.805 -2.085 -48.824 1.00 81.25 96 TYR A C 1
ATOM 716 O O . TYR A 1 96 ? 64.560 -3.136 -48.216 1.00 81.25 96 TYR A O 1
ATOM 724 N N . ALA A 1 97 ? 65.075 -2.023 -50.128 1.00 79.31 97 ALA A N 1
ATOM 725 C CA . ALA A 1 97 ? 65.166 -3.173 -51.013 1.00 79.31 97 ALA A CA 1
ATOM 726 C C . ALA A 1 97 ? 66.609 -3.315 -51.548 1.00 79.31 97 ALA A C 1
ATOM 728 O O . ALA A 1 97 ? 67.200 -2.335 -52.004 1.00 79.31 97 ALA A O 1
ATOM 729 N N . PRO A 1 98 ? 67.217 -4.516 -51.499 1.00 74.81 98 PRO A N 1
ATOM 730 C CA . PRO A 1 98 ? 68.611 -4.727 -51.904 1.00 74.81 98 PRO A CA 1
ATOM 731 C C . PRO A 1 98 ? 68.827 -4.832 -53.428 1.00 74.81 98 PRO A C 1
ATOM 733 O O . PRO A 1 98 ? 69.890 -5.287 -53.853 1.00 74.81 98 PRO A O 1
ATOM 736 N N . TRP A 1 99 ? 67.838 -4.459 -54.244 1.00 74.19 99 TRP A N 1
ATOM 737 C CA . TRP A 1 99 ? 67.927 -4.425 -55.706 1.00 74.19 99 TRP A CA 1
ATOM 738 C C . TRP A 1 99 ? 67.605 -3.023 -56.232 1.00 74.19 99 TRP A C 1
ATOM 740 O O . TRP A 1 99 ? 67.040 -2.199 -55.520 1.00 74.19 99 TRP A O 1
ATOM 750 N N . THR A 1 100 ? 67.971 -2.777 -57.486 1.00 68.94 100 THR A N 1
ATOM 751 C CA . THR A 1 100 ? 67.685 -1.540 -58.224 1.00 68.94 100 THR A CA 1
ATOM 752 C C . THR A 1 100 ? 66.543 -1.802 -59.187 1.00 68.94 100 THR A C 1
ATOM 754 O O . THR A 1 100 ? 66.592 -2.790 -59.922 1.00 68.94 100 THR A O 1
ATOM 757 N N . ASP A 1 101 ? 65.536 -0.936 -59.206 1.00 63.38 101 ASP A N 1
ATOM 758 C CA . ASP A 1 101 ? 64.435 -0.991 -60.176 1.00 63.38 101 ASP A CA 1
ATOM 759 C C . ASP A 1 101 ? 64.306 0.295 -61.015 1.00 63.38 101 ASP A C 1
ATOM 761 O O . ASP A 1 101 ? 63.326 0.488 -61.735 1.00 63.38 101 ASP A O 1
ATOM 765 N N . GLY A 1 102 ? 65.347 1.135 -60.993 1.00 58.25 102 GLY A N 1
ATOM 766 C CA . GLY A 1 102 ? 65.393 2.411 -61.707 1.00 58.25 102 GLY A CA 1
ATOM 767 C C . GLY A 1 102 ? 64.967 3.592 -60.837 1.00 58.25 102 GLY A C 1
ATOM 768 O O . GLY A 1 102 ? 64.935 4.723 -61.325 1.00 58.25 102 GLY A O 1
ATOM 769 N N . TYR A 1 103 ? 64.697 3.365 -59.549 1.00 58.84 103 TYR A N 1
ATOM 770 C CA . TYR A 1 103 ? 64.465 4.408 -58.555 1.00 58.84 103 TYR A CA 1
ATOM 771 C C . TYR A 1 103 ? 65.789 5.020 -58.061 1.00 58.84 103 TYR A C 1
ATOM 773 O O . TYR A 1 103 ? 66.087 5.090 -56.867 1.00 58.84 103 TYR A O 1
ATOM 781 N N . THR A 1 104 ? 66.612 5.514 -58.987 1.00 52.91 104 THR A N 1
ATOM 782 C CA . THR A 1 104 ? 67.875 6.175 -58.648 1.00 52.91 104 THR A CA 1
ATOM 783 C C . THR A 1 104 ? 67.599 7.624 -58.264 1.00 52.91 104 THR A C 1
ATOM 785 O O . THR A 1 104 ? 67.325 8.453 -59.133 1.00 52.91 104 THR A O 1
ATOM 788 N N . GLY A 1 105 ? 67.661 7.979 -56.979 1.00 50.94 105 GLY A N 1
ATOM 789 C CA . GLY A 1 105 ? 67.347 9.360 -56.619 1.00 50.94 105 GLY A CA 1
ATOM 790 C C . GLY A 1 105 ? 67.584 9.747 -55.176 1.00 50.94 105 GLY A C 1
ATOM 791 O O . GLY A 1 105 ? 66.677 9.734 -54.360 1.00 50.94 105 GLY A O 1
ATOM 792 N N . ASN A 1 106 ? 68.796 10.220 -54.912 1.00 49.56 106 ASN A N 1
ATOM 793 C CA . ASN A 1 106 ? 69.226 10.907 -53.701 1.00 49.56 106 ASN A CA 1
ATOM 794 C C . ASN A 1 106 ? 68.672 12.350 -53.625 1.00 49.56 106 ASN A C 1
ATOM 796 O O . ASN A 1 106 ? 69.421 13.297 -53.385 1.00 49.56 106 ASN A O 1
ATOM 800 N N . ARG A 1 107 ? 67.384 12.561 -53.911 1.00 49.44 107 ARG A N 1
ATOM 801 C CA . ARG A 1 107 ? 66.742 13.876 -53.807 1.00 49.44 107 ARG A CA 1
ATOM 802 C C . ARG A 1 107 ? 65.305 13.726 -53.349 1.00 49.44 107 ARG A C 1
ATOM 804 O O . ARG A 1 107 ? 64.630 12.771 -53.708 1.00 49.44 107 ARG A O 1
ATOM 811 N N . TYR A 1 108 ? 64.879 14.774 -52.658 1.00 48.81 108 TYR A N 1
ATOM 812 C CA . TYR A 1 108 ? 63.534 15.057 -52.186 1.00 48.81 108 TYR A CA 1
ATOM 813 C C . TYR A 1 108 ? 63.246 14.456 -50.819 1.00 48.81 108 TYR A C 1
ATOM 815 O O . TYR A 1 108 ? 63.077 13.255 -50.642 1.00 48.81 108 TYR A O 1
ATOM 823 N N . ASN A 1 109 ? 63.179 15.374 -49.854 1.00 50.28 109 ASN A N 1
ATOM 824 C CA . ASN A 1 109 ? 62.364 15.229 -48.664 1.00 50.28 109 ASN A CA 1
ATOM 825 C C . ASN A 1 109 ? 61.065 14.542 -49.074 1.00 50.28 109 ASN A C 1
ATOM 827 O O . ASN A 1 109 ? 60.439 14.943 -50.060 1.00 50.28 109 ASN A O 1
ATOM 831 N N . ASP A 1 110 ? 60.679 13.515 -48.341 1.00 52.97 110 ASP A N 1
ATOM 832 C CA . ASP A 1 110 ? 59.362 12.951 -48.506 1.00 52.97 110 ASP A CA 1
ATOM 833 C C . ASP A 1 110 ? 58.341 14.065 -48.197 1.00 52.97 110 ASP A C 1
ATOM 835 O O . ASP A 1 110 ? 58.350 14.693 -47.146 1.00 52.97 110 ASP A O 1
ATOM 839 N N . THR A 1 111 ? 57.555 14.455 -49.193 1.00 51.56 111 THR A N 1
ATOM 840 C CA . THR A 1 111 ? 56.501 15.470 -49.045 1.00 51.56 111 THR A CA 1
ATOM 841 C C . THR A 1 111 ? 55.131 14.812 -48.989 1.00 51.56 111 THR A C 1
ATOM 843 O O . THR A 1 111 ? 54.107 15.490 -49.121 1.00 51.56 111 THR A O 1
ATOM 846 N N . ARG A 1 112 ? 55.088 13.479 -48.831 1.00 61.94 112 ARG A N 1
ATOM 847 C CA . ARG A 1 112 ? 53.835 12.749 -48.708 1.00 61.94 112 ARG A CA 1
ATOM 848 C C . ARG A 1 112 ? 53.160 13.191 -47.423 1.00 61.94 112 ARG A C 1
ATOM 850 O O . ARG A 1 112 ? 53.561 12.863 -46.315 1.00 61.94 112 ARG A O 1
ATOM 857 N N . VAL A 1 113 ? 52.071 13.922 -47.600 1.00 57.50 113 VAL A N 1
ATOM 858 C CA . VAL A 1 113 ? 51.094 14.101 -46.541 1.00 57.50 113 VAL A CA 1
ATOM 859 C C . VAL A 1 113 ? 50.441 12.739 -46.358 1.00 57.50 113 VAL A C 1
ATOM 861 O O . VAL A 1 113 ? 49.763 12.258 -47.265 1.00 57.50 113 VAL A O 1
ATOM 864 N N . GLU A 1 114 ? 50.608 12.129 -45.187 1.00 62.50 114 GLU A N 1
ATOM 865 C CA . GLU A 1 114 ? 50.053 10.805 -44.855 1.00 62.50 114 GLU A CA 1
ATOM 866 C C . GLU A 1 114 ? 48.505 10.753 -44.899 1.00 62.50 114 GLU A C 1
ATOM 868 O O . GLU A 1 114 ? 47.881 9.747 -44.569 1.00 62.50 114 GLU A O 1
ATOM 873 N N . GLY A 1 115 ? 47.854 11.852 -45.305 1.00 56.44 115 GLY A N 1
ATOM 874 C CA . GLY A 1 115 ? 46.402 12.006 -45.396 1.00 56.44 115 GLY A CA 1
ATOM 875 C C . GLY A 1 115 ? 45.716 12.020 -44.031 1.00 56.44 115 GLY A C 1
ATOM 876 O O . GLY A 1 115 ? 44.488 12.003 -43.956 1.00 56.44 115 GLY A O 1
ATOM 877 N N . VAL A 1 116 ? 46.503 12.040 -42.954 1.00 63.19 116 VAL A N 1
ATOM 878 C CA . VAL A 1 116 ? 46.034 11.988 -41.576 1.00 63.19 116 VAL A CA 1
ATOM 879 C C . VAL A 1 116 ? 45.585 13.385 -41.153 1.00 63.19 116 VAL A C 1
ATOM 881 O O . VAL A 1 116 ? 46.373 14.216 -40.706 1.00 63.19 116 VAL A O 1
ATOM 884 N N . ASP A 1 117 ? 44.295 13.661 -41.326 1.00 67.31 117 ASP A N 1
ATOM 885 C CA . ASP A 1 117 ? 43.677 14.884 -40.821 1.00 67.31 117 ASP A CA 1
ATOM 886 C C . ASP A 1 117 ? 43.454 14.753 -39.307 1.00 67.31 117 ASP A C 1
ATOM 888 O O . ASP A 1 117 ? 42.431 14.242 -38.843 1.00 67.31 117 ASP A O 1
ATOM 892 N N . TRP A 1 118 ? 44.428 15.229 -38.529 1.00 66.50 118 TRP A N 1
ATOM 893 C CA . TRP A 1 118 ? 44.355 15.274 -37.067 1.00 66.50 118 TRP A CA 1
ATOM 894 C C . TRP A 1 118 ? 43.141 16.066 -36.546 1.00 66.50 118 TRP A C 1
ATOM 896 O O . TRP A 1 118 ? 42.722 15.844 -35.413 1.00 66.50 118 TRP A O 1
ATOM 906 N N . ASN A 1 119 ? 42.541 16.951 -37.354 1.00 64.88 119 ASN A N 1
ATOM 907 C CA . ASN A 1 119 ? 41.329 17.695 -36.990 1.00 64.88 119 ASN A CA 1
ATOM 908 C C . ASN A 1 119 ? 40.039 16.905 -37.272 1.00 64.88 119 ASN A C 1
ATOM 910 O O . ASN A 1 119 ? 38.992 17.225 -36.714 1.00 64.88 119 ASN A O 1
ATOM 914 N N . ARG A 1 120 ? 40.097 15.855 -38.103 1.00 59.81 120 ARG A N 1
ATOM 915 C CA . ARG A 1 120 ? 39.008 14.875 -38.296 1.00 59.81 120 ARG A CA 1
ATOM 916 C C . ARG A 1 120 ? 39.130 13.664 -37.385 1.00 59.81 120 ARG A C 1
ATOM 918 O O . ARG A 1 120 ? 38.302 12.754 -37.469 1.00 59.81 120 ARG A O 1
ATOM 925 N N . CYS A 1 121 ? 40.141 13.641 -36.524 1.00 62.09 121 CYS A N 1
ATOM 926 C CA . CYS A 1 121 ? 40.322 12.563 -35.582 1.00 62.09 121 CYS A CA 1
ATOM 927 C C . CYS A 1 121 ? 39.288 12.661 -34.457 1.00 62.09 121 CYS A C 1
ATOM 929 O O . CYS A 1 121 ? 39.476 13.360 -33.466 1.00 62.09 121 CYS A O 1
ATOM 931 N N . ALA A 1 122 ? 38.156 11.986 -34.651 1.00 62.09 122 ALA A N 1
ATOM 932 C CA . ALA A 1 122 ? 37.118 11.831 -33.648 1.00 62.09 122 ALA A CA 1
ATOM 933 C C . ALA A 1 122 ? 37.290 10.451 -32.995 1.00 62.09 122 ALA A C 1
ATOM 935 O O . ALA A 1 122 ? 36.850 9.456 -33.583 1.00 62.09 122 ALA A O 1
ATOM 936 N N . PRO A 1 123 ? 37.951 10.348 -31.826 1.00 60.41 123 PRO A N 1
ATOM 937 C CA . PRO A 1 123 ? 37.988 9.088 -31.099 1.00 60.41 123 PRO A CA 1
ATOM 938 C C . PRO A 1 123 ? 36.557 8.617 -30.801 1.00 60.41 123 PRO A C 1
ATOM 940 O O . PRO A 1 123 ? 35.636 9.443 -30.716 1.00 60.41 123 PRO A O 1
ATOM 943 N N . PRO A 1 124 ? 36.335 7.300 -30.662 1.00 66.62 124 PRO A N 1
ATOM 944 C CA . PRO A 1 124 ? 35.021 6.780 -30.320 1.00 66.62 124 PRO A CA 1
ATOM 945 C C . PRO A 1 124 ? 34.515 7.470 -29.051 1.00 66.62 124 PRO A C 1
ATOM 947 O O . PRO A 1 124 ? 35.228 7.570 -28.052 1.00 66.62 124 PRO A O 1
ATOM 950 N N . ALA A 1 125 ? 33.285 7.988 -29.114 1.00 72.88 125 ALA A N 1
ATOM 951 C CA . ALA A 1 125 ? 32.672 8.633 -27.963 1.00 72.88 125 ALA A CA 1
ATOM 952 C C . ALA A 1 125 ? 32.664 7.649 -26.780 1.00 72.88 125 ALA A C 1
ATOM 954 O O . ALA A 1 125 ? 32.338 6.474 -26.987 1.00 72.88 125 ALA A O 1
ATOM 955 N N . PRO A 1 126 ? 33.001 8.101 -25.559 1.00 79.38 126 PRO A N 1
ATOM 956 C CA . PRO A 1 126 ? 33.035 7.216 -24.408 1.00 79.38 126 PRO A CA 1
ATOM 957 C C . PRO A 1 126 ? 31.662 6.576 -24.186 1.00 79.38 126 PRO A C 1
ATOM 959 O O . PRO A 1 126 ? 30.616 7.221 -24.345 1.00 79.38 126 PRO A O 1
ATOM 962 N N . ALA A 1 127 ? 31.664 5.293 -23.837 1.00 84.94 127 ALA A N 1
ATOM 963 C CA . ALA A 1 127 ? 30.442 4.534 -23.636 1.00 84.94 127 ALA A CA 1
ATOM 964 C C . ALA A 1 127 ? 29.702 5.042 -22.387 1.00 84.94 127 ALA A C 1
ATOM 966 O O . ALA A 1 127 ? 30.281 5.169 -21.311 1.00 84.94 127 ALA A O 1
ATOM 967 N N . ARG A 1 128 ? 28.402 5.337 -22.523 1.00 91.88 128 ARG A N 1
ATOM 968 C CA . ARG A 1 128 ? 27.524 5.800 -21.426 1.00 91.88 128 ARG A CA 1
ATOM 969 C C . ARG A 1 128 ? 26.953 4.629 -20.624 1.00 91.88 128 ARG A C 1
ATOM 971 O O . ARG A 1 128 ? 25.736 4.507 -20.477 1.00 91.88 128 ARG A O 1
ATOM 978 N N . ASP A 1 129 ? 27.822 3.732 -20.184 1.00 92.94 129 ASP A N 1
ATOM 979 C CA . ASP A 1 129 ? 27.464 2.467 -19.538 1.00 92.94 129 ASP A CA 1
ATOM 980 C C . ASP A 1 129 ? 28.080 2.293 -18.139 1.00 92.94 129 ASP A C 1
ATOM 982 O O . ASP A 1 129 ? 27.859 1.258 -17.508 1.00 92.94 129 ASP A O 1
ATOM 986 N N . ALA A 1 130 ? 28.781 3.306 -17.612 1.00 94.88 130 ALA A N 1
ATOM 987 C CA . ALA A 1 130 ? 29.258 3.275 -16.235 1.00 94.88 130 ALA A CA 1
ATOM 988 C C . ALA A 1 130 ? 28.077 3.345 -15.255 1.00 94.88 130 ALA A C 1
ATOM 990 O O . ALA A 1 130 ? 27.189 4.201 -15.371 1.00 94.88 130 ALA A O 1
ATOM 991 N N . THR A 1 131 ? 28.060 2.449 -14.266 1.00 95.31 131 THR A N 1
ATOM 992 C CA . THR A 1 131 ? 27.007 2.394 -13.242 1.00 95.31 131 THR A CA 1
ATOM 993 C C . THR A 1 131 ? 27.590 2.235 -11.844 1.00 95.31 131 THR A C 1
ATOM 995 O O . THR A 1 131 ? 28.577 1.533 -11.633 1.00 95.31 131 THR A O 1
ATOM 998 N N . ALA A 1 132 ? 26.961 2.917 -10.890 1.00 95.19 132 ALA A N 1
ATOM 999 C CA . ALA A 1 132 ? 27.262 2.863 -9.468 1.00 95.19 132 ALA A CA 1
ATOM 1000 C C . ALA A 1 132 ? 25.994 3.255 -8.696 1.00 95.19 132 ALA A C 1
ATOM 1002 O O . ALA A 1 132 ? 25.224 4.105 -9.156 1.00 95.19 132 ALA A O 1
ATOM 1003 N N . ALA A 1 133 ? 25.765 2.633 -7.544 1.00 94.31 133 ALA A N 1
ATOM 1004 C CA . ALA A 1 133 ? 24.645 2.942 -6.663 1.00 94.31 133 ALA A CA 1
ATOM 1005 C C . ALA A 1 133 ? 25.031 2.672 -5.208 1.00 94.31 133 ALA A C 1
ATOM 1007 O O . ALA A 1 133 ? 25.791 1.746 -4.932 1.00 94.31 133 ALA A O 1
ATOM 1008 N N . VAL A 1 134 ? 24.480 3.460 -4.290 1.00 95.88 134 VAL A N 1
ATOM 1009 C CA . VAL A 1 134 ? 24.603 3.240 -2.846 1.00 95.88 134 VAL A CA 1
ATOM 1010 C C . VAL A 1 134 ? 23.251 2.839 -2.265 1.00 95.88 134 VAL A C 1
ATOM 1012 O O . VAL A 1 134 ? 22.201 3.173 -2.817 1.00 95.88 134 VAL A O 1
ATOM 1015 N N . SER A 1 135 ? 23.289 2.134 -1.145 1.00 95.31 135 SER A N 1
ATOM 1016 C CA . SER A 1 135 ? 22.129 1.796 -0.316 1.00 95.31 135 SER A CA 1
ATOM 1017 C C . SER A 1 135 ? 22.516 1.888 1.157 1.00 95.31 135 SER A C 1
ATOM 1019 O O . SER A 1 135 ? 23.700 2.023 1.461 1.00 95.31 135 SER A O 1
ATOM 1021 N N . THR A 1 136 ? 21.556 1.793 2.072 1.00 96.19 136 THR A N 1
ATOM 1022 C CA . THR A 1 136 ? 21.832 1.716 3.512 1.00 96.19 136 THR A CA 1
ATOM 1023 C C . THR A 1 136 ? 21.250 0.441 4.115 1.00 96.19 136 THR A C 1
ATOM 1025 O O . THR A 1 136 ? 20.237 -0.077 3.636 1.00 96.19 136 THR A O 1
ATOM 1028 N N . THR A 1 137 ? 21.905 -0.085 5.150 1.00 94.50 137 THR A N 1
ATOM 1029 C CA . THR A 1 137 ? 21.323 -1.103 6.033 1.00 94.50 137 THR A CA 1
ATOM 1030 C C . THR A 1 137 ? 20.688 -0.376 7.215 1.00 94.50 137 THR A C 1
ATOM 1032 O O . THR A 1 137 ? 21.425 0.331 7.908 1.00 94.50 137 THR A O 1
ATOM 1035 N N . PRO A 1 138 ? 19.370 -0.530 7.457 1.00 91.75 138 PRO A N 1
ATOM 1036 C CA . PRO A 1 138 ? 18.671 0.173 8.531 1.00 91.75 138 PRO A CA 1
ATOM 1037 C C . PRO A 1 138 ? 19.308 -0.053 9.912 1.00 91.75 138 PRO A C 1
ATOM 1039 O O . PRO A 1 138 ? 19.818 -1.149 10.159 1.00 91.75 138 PRO A O 1
ATOM 1042 N N . PRO 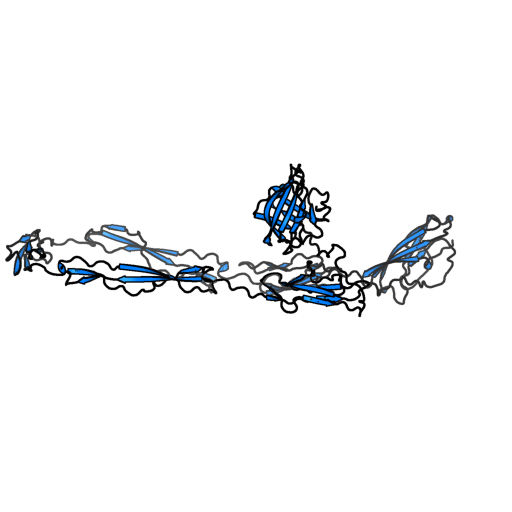A 1 139 ? 19.228 0.926 10.834 1.00 91.69 139 PRO A N 1
ATOM 1043 C CA . PRO A 1 139 ? 19.741 0.764 12.189 1.00 91.69 139 PRO A CA 1
ATOM 1044 C C . PRO A 1 139 ? 18.932 -0.277 12.972 1.00 91.69 139 PRO A C 1
ATOM 1046 O O . PRO A 1 139 ? 17.715 -0.423 12.786 1.00 91.69 139 PRO A O 1
ATOM 1049 N N . THR A 1 140 ? 19.609 -0.957 13.892 1.00 90.31 140 THR A N 1
ATOM 1050 C CA . THR A 1 140 ? 19.036 -1.805 14.945 1.00 90.31 140 THR A CA 1
ATOM 1051 C C . THR A 1 140 ? 19.311 -1.175 16.313 1.00 90.31 140 THR A C 1
ATOM 1053 O O . THR A 1 140 ? 19.864 -0.081 16.401 1.00 90.31 140 THR A O 1
ATOM 1056 N N . CYS A 1 141 ? 18.923 -1.851 17.391 1.00 88.00 141 CYS A N 1
ATOM 1057 C CA . CYS A 1 141 ? 19.235 -1.416 18.753 1.00 88.00 141 CYS A CA 1
ATOM 1058 C C . CYS A 1 141 ? 20.736 -1.509 19.082 1.00 88.00 141 CYS A C 1
ATOM 1060 O O . CYS A 1 141 ? 21.253 -0.709 19.858 1.00 88.00 141 CYS A O 1
ATOM 1062 N N . ASP A 1 142 ? 21.447 -2.437 18.435 1.00 88.06 142 ASP A N 1
ATOM 1063 C CA . ASP A 1 142 ? 22.871 -2.694 18.686 1.00 88.06 142 ASP A CA 1
ATOM 1064 C C . ASP A 1 142 ? 23.788 -2.034 17.651 1.00 88.06 142 ASP A C 1
ATOM 1066 O O . ASP A 1 142 ? 24.970 -1.807 17.907 1.00 88.06 142 ASP A O 1
ATOM 1070 N N . THR A 1 143 ? 23.264 -1.729 16.460 1.00 90.56 143 THR A N 1
ATOM 1071 C CA . THR A 1 143 ? 24.057 -1.210 15.340 1.00 90.56 143 THR A CA 1
ATOM 1072 C C . THR A 1 143 ? 23.396 0.004 14.702 1.00 90.56 143 THR A C 1
ATOM 1074 O O . THR A 1 143 ? 22.203 -0.004 14.407 1.00 90.56 143 THR A O 1
ATOM 1077 N N . ALA A 1 144 ? 24.178 1.060 14.478 1.00 93.31 144 ALA A N 1
ATOM 1078 C CA . ALA A 1 144 ? 23.734 2.237 13.738 1.00 93.31 144 ALA A CA 1
ATOM 1079 C C . ALA A 1 144 ? 23.556 1.929 12.241 1.00 93.31 144 ALA A C 1
ATOM 1081 O O . ALA A 1 144 ? 23.982 0.884 11.744 1.00 93.31 144 ALA A O 1
ATOM 1082 N N . GLU A 1 145 ? 22.936 2.852 11.506 1.00 95.81 145 GLU A N 1
ATOM 1083 C CA . GLU A 1 145 ? 22.720 2.686 10.071 1.00 95.81 145 GLU A CA 1
ATOM 1084 C C . GLU A 1 145 ? 24.066 2.629 9.332 1.00 95.81 145 GLU A C 1
ATOM 1086 O O . GLU A 1 145 ? 24.972 3.426 9.605 1.00 95.81 145 GLU A O 1
ATOM 1091 N N . THR A 1 146 ? 24.211 1.698 8.385 1.00 96.25 146 THR A N 1
ATOM 1092 C CA . THR A 1 146 ? 25.465 1.515 7.635 1.00 96.25 146 THR A CA 1
ATOM 1093 C C . THR A 1 146 ? 25.292 1.793 6.149 1.00 96.25 146 THR A C 1
ATOM 1095 O O . THR A 1 146 ? 24.317 1.371 5.529 1.00 96.25 146 THR A O 1
ATOM 1098 N N . LEU A 1 147 ? 26.256 2.500 5.558 1.00 96.69 147 LEU A N 1
ATOM 1099 C CA . LEU A 1 147 ? 26.333 2.728 4.117 1.00 96.69 147 LEU A CA 1
ATOM 1100 C C . LEU A 1 147 ? 26.846 1.467 3.419 1.00 96.69 147 LEU A C 1
ATOM 1102 O O . LEU A 1 147 ? 27.910 0.949 3.750 1.00 96.69 147 LEU A O 1
ATOM 1106 N N . VAL A 1 148 ? 26.134 1.031 2.386 1.00 95.81 148 VAL A N 1
ATOM 1107 C CA . VAL A 1 148 ? 26.502 -0.109 1.548 1.00 95.81 148 VAL A CA 1
ATOM 1108 C C . VAL A 1 148 ? 26.799 0.381 0.137 1.00 95.81 148 VAL A C 1
ATOM 1110 O O . VAL A 1 148 ? 25.931 0.927 -0.552 1.00 95.81 148 VAL A O 1
ATOM 1113 N N . LEU A 1 149 ? 28.035 0.155 -0.308 1.00 95.50 149 LEU A N 1
ATOM 1114 C CA . LEU A 1 149 ? 28.457 0.436 -1.676 1.00 95.50 149 LEU A CA 1
ATOM 1115 C C . LEU A 1 149 ? 28.001 -0.701 -2.594 1.00 95.50 149 LEU A C 1
ATOM 1117 O O . LEU A 1 149 ? 28.382 -1.858 -2.413 1.00 95.50 149 LEU A O 1
ATOM 1121 N N . GLY A 1 150 ? 27.166 -0.378 -3.580 1.00 92.12 150 GLY A N 1
ATOM 1122 C CA . GLY A 1 150 ? 26.676 -1.348 -4.550 1.00 92.12 150 GLY A CA 1
ATOM 1123 C C . GLY A 1 150 ? 27.757 -1.797 -5.533 1.00 92.12 150 GLY A C 1
ATOM 1124 O O . GLY A 1 150 ? 28.837 -1.210 -5.633 1.00 92.12 150 GLY A O 1
ATOM 1125 N N . ARG A 1 151 ? 27.443 -2.835 -6.313 1.00 92.56 151 ARG A N 1
ATOM 1126 C CA . ARG A 1 151 ? 28.303 -3.269 -7.422 1.00 92.56 151 ARG A CA 1
ATOM 1127 C C . ARG A 1 151 ? 28.415 -2.158 -8.462 1.00 92.56 151 ARG A C 1
ATOM 1129 O O . ARG A 1 151 ? 27.421 -1.510 -8.788 1.00 92.56 151 ARG A O 1
ATOM 1136 N N . THR A 1 152 ? 29.611 -1.984 -9.001 1.00 94.56 152 THR A N 1
ATOM 1137 C CA . THR A 1 152 ? 29.865 -1.081 -10.121 1.00 94.56 152 THR A CA 1
ATOM 1138 C C . THR A 1 152 ? 29.966 -1.859 -11.429 1.00 94.56 152 THR A C 1
ATOM 1140 O O . THR A 1 152 ? 30.299 -3.046 -11.442 1.00 94.56 152 THR A O 1
ATOM 1143 N N . ALA A 1 153 ? 29.691 -1.182 -12.541 1.00 94.44 153 ALA A N 1
ATOM 1144 C CA . ALA A 1 153 ? 30.101 -1.622 -13.872 1.00 94.44 153 ALA A CA 1
ATOM 1145 C C . ALA A 1 153 ? 30.867 -0.475 -14.530 1.00 94.44 153 ALA A C 1
ATOM 1147 O O . ALA A 1 153 ? 30.385 0.658 -14.496 1.00 94.44 153 ALA A O 1
ATOM 1148 N N . ASN A 1 154 ? 32.049 -0.763 -15.082 1.00 93.75 154 ASN A N 1
ATOM 1149 C CA . ASN A 1 154 ? 32.945 0.217 -15.712 1.00 93.75 154 ASN A CA 1
ATOM 1150 C C . ASN A 1 154 ? 33.226 1.457 -14.837 1.00 93.75 154 ASN A C 1
ATOM 1152 O O . ASN A 1 154 ? 33.345 2.576 -15.336 1.00 93.75 154 ASN A O 1
ATOM 1156 N N . ALA A 1 155 ? 33.275 1.263 -13.518 1.00 96.00 155 ALA A N 1
ATOM 1157 C CA . ALA A 1 155 ? 33.557 2.297 -12.533 1.00 96.00 155 ALA A CA 1
ATOM 1158 C C . ALA A 1 155 ? 34.185 1.694 -11.269 1.00 96.00 155 ALA A C 1
ATOM 1160 O O . ALA A 1 155 ? 34.003 0.509 -10.975 1.00 96.00 155 ALA A O 1
ATOM 1161 N N . THR A 1 156 ? 34.879 2.520 -10.493 1.00 95.19 156 THR A N 1
ATOM 1162 C CA . THR A 1 156 ? 35.478 2.175 -9.199 1.00 95.19 156 THR A CA 1
ATOM 1163 C C . THR A 1 156 ? 34.984 3.119 -8.107 1.00 95.19 156 THR A C 1
ATOM 1165 O O . THR A 1 156 ? 34.647 4.275 -8.367 1.00 95.19 156 THR A O 1
ATOM 1168 N N . TRP A 1 157 ? 34.907 2.620 -6.873 1.00 96.94 157 TRP A N 1
ATOM 1169 C CA . TRP A 1 157 ? 34.556 3.429 -5.708 1.00 96.94 157 TRP A CA 1
ATOM 1170 C C . TRP A 1 157 ? 35.789 4.108 -5.116 1.00 96.94 157 TRP A C 1
ATOM 1172 O O . TRP A 1 157 ? 36.838 3.484 -4.976 1.00 96.94 157 TRP A O 1
ATOM 1182 N N . GLY A 1 158 ? 35.636 5.369 -4.720 1.00 93.62 158 GLY A N 1
ATOM 1183 C CA . GLY A 1 158 ? 36.526 6.026 -3.771 1.00 93.62 158 GLY A CA 1
ATOM 1184 C C . GLY A 1 158 ? 36.175 5.677 -2.322 1.00 93.62 158 GLY A C 1
ATOM 1185 O O . GLY A 1 158 ? 35.191 4.989 -2.043 1.00 93.62 158 GLY A O 1
ATOM 1186 N N . THR A 1 159 ? 36.969 6.189 -1.386 1.00 95.50 159 THR A N 1
ATOM 1187 C CA . THR A 1 159 ? 36.738 6.003 0.050 1.00 95.50 159 THR A CA 1
ATOM 1188 C C . THR A 1 159 ? 35.563 6.867 0.524 1.00 95.50 159 THR A C 1
ATOM 1190 O O . THR A 1 159 ? 35.597 8.084 0.323 1.00 95.50 159 THR A O 1
ATOM 1193 N N . PRO A 1 160 ? 34.528 6.291 1.161 1.00 96.38 160 PRO A N 1
ATOM 1194 C CA . PRO A 1 160 ? 33.471 7.075 1.789 1.00 96.38 160 PRO A CA 1
ATOM 1195 C C . PRO A 1 160 ? 34.007 7.906 2.954 1.00 96.38 160 PRO A C 1
ATOM 1197 O O . PRO A 1 160 ? 34.825 7.425 3.734 1.00 96.38 160 PRO A O 1
ATOM 1200 N N . THR A 1 161 ? 33.481 9.116 3.150 1.00 96.50 161 THR A N 1
ATOM 1201 C CA . THR A 1 161 ? 33.802 9.920 4.345 1.00 96.50 161 THR A CA 1
ATOM 1202 C C . THR A 1 161 ? 33.274 9.293 5.636 1.00 96.50 161 THR A C 1
ATOM 1204 O O . THR A 1 161 ? 33.758 9.615 6.719 1.00 96.50 161 THR A O 1
ATOM 1207 N N . ARG A 1 162 ? 32.259 8.427 5.535 1.00 95.56 162 ARG A N 1
ATOM 1208 C CA . ARG A 1 162 ? 31.638 7.718 6.655 1.00 95.56 162 ARG A CA 1
ATOM 1209 C C . ARG A 1 162 ? 30.903 6.477 6.155 1.00 95.56 162 ARG A C 1
ATOM 1211 O O . ARG A 1 162 ? 30.242 6.529 5.121 1.00 95.56 162 ARG A O 1
ATOM 1218 N N . THR A 1 163 ? 30.994 5.387 6.911 1.00 94.62 163 THR A N 1
ATOM 1219 C CA . THR A 1 163 ? 30.304 4.121 6.608 1.00 94.62 163 THR A CA 1
ATOM 1220 C C . THR A 1 163 ? 29.277 3.712 7.661 1.00 94.62 163 THR A C 1
ATOM 1222 O O . THR A 1 163 ? 28.458 2.844 7.377 1.00 94.62 163 THR A O 1
ATOM 1225 N N . THR A 1 164 ? 29.273 4.359 8.831 1.00 94.31 164 THR A N 1
ATOM 1226 C CA . THR A 1 164 ? 28.366 4.066 9.951 1.00 94.31 164 THR A CA 1
ATOM 1227 C C . THR A 1 164 ? 27.883 5.367 10.596 1.00 94.31 164 THR A C 1
ATOM 1229 O O . THR A 1 164 ? 28.666 6.311 10.751 1.00 94.31 164 THR A O 1
ATOM 1232 N N . GLY A 1 165 ? 26.595 5.445 10.930 1.00 92.56 165 GLY A N 1
ATOM 1233 C CA . GLY A 1 165 ? 25.988 6.607 11.583 1.00 92.56 165 GLY A CA 1
ATOM 1234 C C . GLY A 1 165 ? 26.409 6.816 13.049 1.00 92.56 165 GLY A C 1
ATOM 1235 O O . GLY A 1 165 ? 27.143 5.995 13.600 1.00 92.56 165 GLY A O 1
ATOM 1236 N N . PRO A 1 166 ? 25.968 7.927 13.673 1.00 94.06 166 PRO A N 1
ATOM 1237 C CA . PRO A 1 166 ? 25.184 9.007 13.068 1.00 94.06 166 PRO A CA 1
ATOM 1238 C C . PRO A 1 166 ? 26.051 10.029 12.322 1.00 94.06 166 PRO A C 1
ATOM 1240 O O . PRO A 1 166 ? 27.101 10.438 12.816 1.00 94.06 166 PRO A O 1
ATOM 1243 N N . GLY A 1 167 ? 25.610 10.494 11.151 1.00 94.31 167 GLY A N 1
ATOM 1244 C CA . GLY A 1 167 ? 26.244 11.623 10.458 1.00 94.31 167 GLY A CA 1
ATOM 1245 C C . GLY A 1 167 ? 26.184 11.560 8.934 1.00 94.31 167 GLY A C 1
ATOM 1246 O O . GLY A 1 167 ? 25.745 10.573 8.347 1.00 94.31 167 GLY A O 1
ATOM 1247 N N . ALA A 1 168 ? 26.638 12.631 8.281 1.00 95.00 168 ALA A N 1
ATOM 1248 C CA . ALA A 1 168 ? 26.668 12.713 6.824 1.00 95.00 168 ALA A CA 1
ATOM 1249 C C . ALA A 1 168 ? 27.785 11.851 6.213 1.00 95.00 168 ALA A C 1
ATOM 1251 O O . ALA A 1 168 ? 28.892 11.770 6.753 1.00 95.00 168 ALA A O 1
ATOM 1252 N N . TYR A 1 169 ? 27.502 11.257 5.056 1.00 96.94 169 TYR A N 1
ATOM 1253 C CA . TYR A 1 169 ? 28.484 10.585 4.213 1.00 96.94 169 TYR A CA 1
ATOM 1254 C C . TYR A 1 169 ? 28.568 11.246 2.834 1.00 96.94 169 TYR A C 1
ATOM 1256 O O . TYR A 1 169 ? 27.600 11.816 2.326 1.00 96.94 169 TYR A O 1
ATOM 1264 N N . SER A 1 170 ? 29.740 11.127 2.219 1.00 96.75 170 SER A N 1
ATOM 1265 C CA . SER A 1 170 ? 30.005 11.426 0.818 1.00 96.75 170 SER A CA 1
ATOM 1266 C C . SER A 1 170 ? 30.919 10.342 0.257 1.00 96.75 170 SER A C 1
ATOM 1268 O O . SER A 1 170 ? 31.895 9.960 0.902 1.00 96.75 170 SER A O 1
ATOM 1270 N N . VAL A 1 171 ? 30.606 9.824 -0.926 1.00 97.50 171 VAL A N 1
ATOM 1271 C CA . VAL A 1 171 ? 31.458 8.878 -1.654 1.00 97.50 171 VAL A CA 1
ATOM 1272 C C . VAL A 1 171 ? 31.377 9.162 -3.148 1.00 97.50 171 VAL A C 1
ATOM 1274 O O . VAL A 1 171 ? 30.314 9.485 -3.677 1.00 97.50 171 VAL A O 1
ATOM 1277 N N . VAL A 1 172 ? 32.508 9.048 -3.839 1.00 97.44 172 VAL A N 1
ATOM 1278 C CA . VAL A 1 172 ? 32.606 9.289 -5.282 1.00 97.44 172 VAL A CA 1
ATOM 1279 C C . VAL A 1 172 ? 32.827 7.963 -6.000 1.00 97.44 172 VAL A C 1
ATOM 1281 O O . VAL A 1 172 ? 33.708 7.198 -5.621 1.00 97.44 172 VAL A O 1
ATOM 1284 N N . ALA A 1 173 ? 32.041 7.696 -7.041 1.00 97.00 173 ALA A N 1
ATOM 1285 C CA . ALA A 1 173 ? 32.354 6.676 -8.036 1.00 97.00 173 ALA A CA 1
ATOM 1286 C C . ALA A 1 173 ? 33.029 7.326 -9.246 1.00 97.00 173 ALA A C 1
ATOM 1288 O O . ALA A 1 173 ? 32.556 8.357 -9.731 1.00 97.00 173 ALA A O 1
ATOM 1289 N N . THR A 1 174 ? 34.079 6.700 -9.767 1.00 96.69 174 THR A N 1
ATOM 1290 C CA . THR A 1 174 ? 34.845 7.178 -10.925 1.00 96.69 174 THR A CA 1
ATOM 1291 C C . THR A 1 174 ? 34.743 6.165 -12.058 1.00 96.69 174 THR A C 1
ATOM 1293 O O . THR A 1 174 ? 35.033 4.989 -11.857 1.00 96.69 174 THR A O 1
ATOM 1296 N N . ALA A 1 175 ? 34.312 6.599 -13.242 1.00 94.81 175 ALA A N 1
ATOM 1297 C CA . ALA A 1 175 ? 34.236 5.757 -14.431 1.00 94.81 175 ALA A CA 1
ATOM 1298 C C . ALA A 1 175 ? 35.642 5.351 -14.902 1.00 94.81 175 ALA A C 1
ATOM 1300 O O . ALA A 1 175 ? 36.574 6.156 -14.871 1.00 94.81 175 ALA A O 1
ATOM 1301 N N . THR A 1 176 ? 35.787 4.102 -15.338 1.00 91.88 176 THR A N 1
ATOM 1302 C CA . THR A 1 176 ? 37.024 3.583 -15.937 1.00 91.88 176 THR A CA 1
ATOM 1303 C C . THR A 1 176 ? 37.254 4.214 -17.317 1.00 91.88 176 THR A C 1
ATOM 1305 O O . THR A 1 176 ? 36.309 4.666 -17.967 1.00 91.88 176 THR A O 1
ATOM 1308 N N . ASP A 1 177 ? 38.504 4.258 -17.780 1.00 86.12 177 ASP A N 1
ATOM 1309 C CA . ASP A 1 177 ? 38.862 4.844 -19.076 1.00 86.12 177 ASP A CA 1
ATOM 1310 C C . ASP A 1 177 ? 38.029 4.280 -20.237 1.00 86.12 177 ASP A C 1
ATOM 1312 O O . ASP A 1 177 ? 37.775 3.083 -20.323 1.00 86.12 177 ASP A O 1
ATOM 1316 N N . GLY A 1 178 ? 37.586 5.167 -21.134 1.00 82.44 178 GLY A N 1
ATOM 1317 C CA . GLY A 1 178 ? 36.673 4.830 -22.235 1.00 82.44 178 GLY A CA 1
ATOM 1318 C C . GLY A 1 178 ? 35.184 4.839 -21.865 1.00 82.44 178 GLY A C 1
ATOM 1319 O O . GLY A 1 178 ? 34.344 4.762 -22.764 1.00 82.44 178 GLY A O 1
ATOM 1320 N N . HIS A 1 179 ? 34.842 5.015 -20.584 1.00 90.50 179 HIS A N 1
ATOM 1321 C CA . HIS A 1 179 ? 33.466 5.012 -20.087 1.00 90.50 179 HIS A CA 1
ATOM 1322 C C . HIS A 1 179 ? 33.093 6.323 -19.385 1.00 90.50 179 HIS A C 1
ATOM 1324 O O . HIS A 1 179 ? 33.936 7.062 -18.876 1.00 90.50 179 HIS A O 1
ATOM 1330 N N . VAL A 1 180 ? 31.795 6.613 -19.363 1.00 93.38 180 VAL A N 1
ATOM 1331 C CA . VAL A 1 180 ? 31.182 7.722 -18.624 1.00 93.38 180 VAL A CA 1
ATOM 1332 C C . VAL A 1 180 ? 29.837 7.280 -18.050 1.00 93.38 180 VAL A C 1
ATOM 1334 O O . VAL A 1 180 ? 29.211 6.332 -18.533 1.00 93.38 180 VAL A O 1
ATOM 1337 N N . PHE A 1 181 ? 29.364 7.975 -17.017 1.00 93.69 181 PHE A N 1
ATOM 1338 C CA . PHE A 1 181 ? 28.011 7.775 -16.502 1.00 93.69 181 PHE A CA 1
ATOM 1339 C C . PHE A 1 181 ? 26.963 8.254 -17.523 1.00 93.69 181 PHE A C 1
ATOM 1341 O O . PHE A 1 181 ? 27.277 8.888 -18.533 1.00 93.69 181 PHE A O 1
ATOM 1348 N N . ALA A 1 182 ? 25.687 7.936 -17.290 1.00 91.25 182 ALA A N 1
ATOM 1349 C CA . ALA A 1 182 ? 24.605 8.238 -18.235 1.00 91.25 182 ALA A CA 1
ATOM 1350 C C . ALA A 1 182 ? 24.496 9.736 -18.605 1.00 91.25 182 ALA A C 1
ATOM 1352 O O . ALA A 1 182 ? 24.147 10.075 -19.741 1.00 91.25 182 ALA A O 1
ATOM 1353 N N . ASP A 1 183 ? 24.835 10.624 -17.669 1.00 90.25 183 ASP A N 1
ATOM 1354 C CA . ASP A 1 183 ? 24.904 12.080 -17.850 1.00 90.25 183 ASP A CA 1
ATOM 1355 C C . ASP A 1 183 ? 26.122 12.539 -18.676 1.00 90.25 183 ASP A C 1
ATOM 1357 O O . ASP A 1 183 ? 26.110 13.633 -19.236 1.00 90.25 183 ASP A O 1
ATOM 1361 N N . GLY A 1 184 ? 27.116 11.672 -18.870 1.00 86.56 184 GLY A N 1
ATOM 1362 C CA . GLY A 1 184 ? 28.366 11.951 -19.570 1.00 86.56 184 GLY A CA 1
ATOM 1363 C C . GLY A 1 184 ? 29.518 12.347 -18.643 1.00 86.56 184 GLY A C 1
ATOM 1364 O O . GLY A 1 184 ? 30.606 12.625 -19.142 1.00 86.56 184 GLY A O 1
ATOM 1365 N N . ALA A 1 185 ? 29.311 12.368 -17.323 1.00 91.75 185 ALA A N 1
ATOM 1366 C CA . ALA A 1 185 ? 30.358 12.686 -16.362 1.00 91.75 185 ALA A CA 1
ATOM 1367 C C . ALA A 1 185 ? 31.311 11.498 -16.144 1.00 91.75 185 ALA A C 1
ATOM 1369 O O . ALA A 1 185 ? 30.924 10.331 -16.243 1.00 91.75 185 ALA A O 1
ATOM 1370 N N . ARG A 1 186 ? 32.570 11.800 -15.799 1.00 92.69 186 ARG A N 1
ATOM 1371 C CA . ARG A 1 186 ? 33.553 10.795 -15.353 1.00 92.69 186 ARG A CA 1
ATOM 1372 C C . ARG A 1 186 ? 33.399 10.411 -13.888 1.00 92.69 186 ARG A C 1
ATOM 1374 O O . ARG A 1 186 ? 33.871 9.355 -13.489 1.00 92.69 186 ARG A O 1
ATOM 1381 N N . THR A 1 187 ? 32.753 11.249 -13.089 1.00 96.00 187 THR A N 1
ATOM 1382 C CA . THR A 1 187 ? 32.558 11.014 -11.662 1.00 96.00 187 THR A CA 1
ATOM 1383 C C . THR A 1 187 ? 31.098 11.186 -11.291 1.00 96.00 187 THR A C 1
ATOM 1385 O O . THR A 1 187 ? 30.367 11.960 -11.909 1.00 96.00 187 THR A O 1
ATOM 1388 N N . ARG A 1 188 ? 30.675 10.457 -10.261 1.00 95.75 188 ARG A N 1
ATOM 1389 C CA . ARG A 1 188 ? 29.356 10.594 -9.656 1.00 95.75 188 ARG A CA 1
ATOM 1390 C C . ARG A 1 188 ? 29.488 10.581 -8.143 1.00 95.75 188 ARG A C 1
ATOM 1392 O O . ARG A 1 188 ? 29.982 9.612 -7.572 1.00 95.75 188 ARG A O 1
ATOM 1399 N N . THR A 1 189 ? 29.030 11.650 -7.506 1.00 96.50 189 THR A N 1
ATOM 1400 C CA . THR A 1 189 ? 29.065 11.801 -6.049 1.00 96.50 189 THR A CA 1
ATOM 1401 C C . THR A 1 189 ? 27.737 11.364 -5.445 1.00 96.50 189 THR A C 1
ATOM 1403 O O . THR A 1 189 ? 26.671 11.752 -5.924 1.00 96.50 189 THR A O 1
ATOM 1406 N N . PHE A 1 190 ? 27.809 10.573 -4.381 1.00 96.56 190 PHE A N 1
ATOM 1407 C CA . PHE A 1 190 ? 26.672 10.146 -3.578 1.00 96.56 190 PHE A CA 1
ATOM 1408 C C . PHE A 1 190 ? 26.815 10.748 -2.188 1.00 96.56 190 PHE A C 1
ATOM 1410 O O . PHE A 1 190 ? 27.845 10.562 -1.542 1.00 96.56 190 PHE A O 1
ATOM 1417 N N . THR A 1 191 ? 25.787 11.460 -1.739 1.00 96.25 191 THR A N 1
ATOM 1418 C CA . THR A 1 191 ? 25.727 12.069 -0.411 1.00 96.25 191 THR A CA 1
ATOM 1419 C C . THR A 1 191 ? 24.444 11.664 0.301 1.00 96.25 191 THR A C 1
ATOM 1421 O O . THR A 1 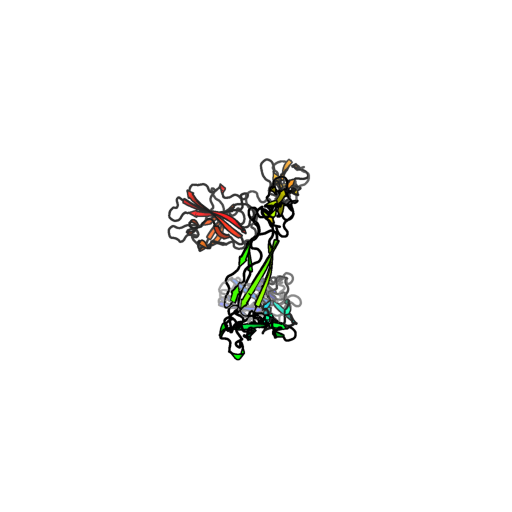191 ? 23.423 11.389 -0.331 1.00 96.25 191 THR A O 1
ATOM 1424 N N . GLY A 1 192 ? 24.496 11.628 1.628 1.00 94.88 192 GLY A N 1
ATOM 1425 C CA . GLY A 1 192 ? 23.341 11.343 2.471 1.00 94.88 192 GLY A CA 1
ATOM 1426 C C . GLY A 1 192 ? 23.695 11.421 3.951 1.00 94.88 192 GLY A C 1
ATOM 1427 O O . GLY A 1 192 ? 24.810 11.796 4.309 1.00 94.88 192 GLY A O 1
ATOM 1428 N N . SER A 1 193 ? 22.750 11.056 4.811 1.00 95.25 193 SER A N 1
ATOM 1429 C CA . SER A 1 193 ? 22.919 10.980 6.265 1.00 95.25 193 SER A CA 1
ATOM 1430 C C . SER A 1 193 ? 22.606 9.574 6.755 1.00 95.25 193 SER A C 1
ATOM 1432 O O . SER A 1 193 ? 21.620 8.993 6.312 1.00 95.25 193 SER A O 1
ATOM 1434 N N . LEU A 1 194 ? 23.428 9.058 7.665 1.00 96.31 194 LEU A N 1
ATOM 1435 C CA . LEU A 1 194 ? 23.207 7.792 8.358 1.00 96.31 194 LEU A CA 1
ATOM 1436 C C . LEU A 1 194 ? 22.645 8.075 9.749 1.00 96.31 194 LEU A C 1
ATOM 1438 O O . LEU A 1 194 ? 23.192 8.919 10.466 1.00 96.31 194 LEU A O 1
ATOM 1442 N N . ALA A 1 195 ? 21.573 7.379 10.115 1.00 93.00 195 ALA A N 1
ATOM 1443 C CA . ALA A 1 195 ? 20.973 7.443 11.441 1.00 93.00 195 ALA A CA 1
ATOM 1444 C C . ALA A 1 195 ? 21.833 6.735 12.505 1.00 93.00 195 ALA A C 1
ATOM 1446 O O . ALA A 1 195 ? 22.621 5.835 12.200 1.00 93.00 195 ALA A O 1
ATOM 1447 N N . ASP A 1 196 ? 21.674 7.147 13.765 1.00 93.44 196 ASP A N 1
ATOM 1448 C CA . ASP A 1 196 ? 22.216 6.406 14.909 1.00 93.44 196 ASP A CA 1
ATOM 1449 C C . ASP A 1 196 ? 21.462 5.074 15.098 1.00 93.44 196 ASP A C 1
ATOM 1451 O O . ASP A 1 196 ? 20.475 4.789 14.413 1.00 93.44 196 ASP A O 1
ATOM 1455 N N . ARG A 1 197 ? 21.924 4.255 16.042 1.00 90.88 197 ARG A N 1
ATOM 1456 C CA . ARG A 1 197 ? 21.186 3.093 16.546 1.00 90.88 197 ARG A CA 1
ATOM 1457 C C . ARG A 1 197 ? 19.791 3.489 17.033 1.00 90.88 197 ARG A C 1
ATOM 1459 O O . ARG A 1 197 ? 19.575 4.596 17.527 1.00 90.88 197 ARG A O 1
ATOM 1466 N N . ARG A 1 198 ? 18.857 2.547 16.918 1.00 87.94 198 ARG A N 1
ATOM 1467 C CA . ARG A 1 198 ? 17.526 2.667 17.520 1.00 87.94 198 ARG A CA 1
ATOM 1468 C C . ARG A 1 198 ? 17.646 2.755 19.037 1.00 87.94 198 ARG A C 1
ATOM 1470 O O . ARG A 1 198 ? 18.570 2.192 19.624 1.00 87.94 198 ARG A O 1
ATOM 1477 N N . SER A 1 199 ? 16.720 3.461 19.667 1.00 80.56 199 SER A N 1
ATOM 1478 C CA . SER A 1 199 ? 16.707 3.673 21.112 1.00 80.56 199 SER A CA 1
ATOM 1479 C C . SER A 1 199 ? 15.275 3.774 21.631 1.00 80.56 199 SER A C 1
ATOM 1481 O O . SER A 1 199 ? 14.322 3.877 20.861 1.00 80.56 199 SER A O 1
ATOM 1483 N N . GLY A 1 200 ? 15.116 3.709 22.952 1.00 78.44 200 GLY A N 1
ATOM 1484 C CA . GLY A 1 200 ? 13.806 3.779 23.593 1.00 78.44 200 GLY A CA 1
ATOM 1485 C C . GLY A 1 200 ? 13.083 2.432 23.645 1.00 78.44 200 GLY A C 1
ATOM 1486 O O . GLY A 1 200 ? 13.695 1.361 23.575 1.00 78.44 200 GLY A O 1
ATOM 1487 N N . GLN A 1 201 ? 11.758 2.496 23.789 1.00 77.75 201 GLN A N 1
ATOM 1488 C CA . GLN A 1 201 ? 10.902 1.343 24.084 1.00 77.75 201 GLN A CA 1
ATOM 1489 C C . GLN A 1 201 ? 11.010 0.207 23.053 1.00 77.75 201 GLN A C 1
ATOM 1491 O O . GLN A 1 201 ? 10.912 -0.965 23.414 1.00 77.75 201 GLN A O 1
ATOM 1496 N N . GLU A 1 202 ? 11.254 0.529 21.779 1.00 77.50 202 GLU A N 1
ATOM 1497 C CA . GLU A 1 202 ? 11.379 -0.465 20.703 1.00 77.50 202 GLU A CA 1
ATOM 1498 C C . GLU A 1 202 ? 12.570 -1.426 20.879 1.00 77.50 202 GLU A C 1
ATOM 1500 O O . GLU A 1 202 ? 12.591 -2.494 20.267 1.00 77.50 202 GLU A O 1
ATOM 1505 N N . CYS A 1 203 ? 13.525 -1.081 21.749 1.00 82.75 203 CYS A N 1
ATOM 1506 C CA . CYS A 1 203 ? 14.719 -1.873 22.036 1.00 82.75 203 CYS A CA 1
ATOM 1507 C C . CYS A 1 203 ? 14.671 -2.639 23.363 1.00 82.75 203 CYS A C 1
ATOM 1509 O O . CYS A 1 203 ? 15.567 -3.431 23.642 1.00 82.75 203 CYS A O 1
ATOM 1511 N N . ALA A 1 204 ? 13.637 -2.433 24.180 1.00 76.31 204 ALA A N 1
ATOM 1512 C CA . ALA A 1 204 ? 13.583 -2.941 25.551 1.00 76.31 204 ALA A CA 1
ATOM 1513 C C . ALA A 1 204 ? 12.898 -4.307 25.717 1.00 76.31 204 ALA A C 1
ATOM 1515 O O . ALA A 1 204 ? 12.779 -4.805 26.836 1.00 76.31 204 ALA A O 1
ATOM 1516 N N . GLY A 1 205 ? 12.435 -4.915 24.621 1.00 72.62 205 GLY A N 1
ATOM 1517 C CA . GLY A 1 205 ? 11.636 -6.139 24.672 1.00 72.62 205 GLY A CA 1
ATOM 1518 C C . GLY A 1 205 ? 10.215 -5.915 25.223 1.00 72.62 205 GLY A C 1
ATOM 1519 O O . GLY A 1 205 ? 9.792 -4.773 25.446 1.00 72.62 205 GLY A O 1
ATOM 1520 N N . PRO A 1 206 ? 9.428 -6.996 25.387 1.00 79.19 206 PRO A N 1
ATOM 1521 C CA . PRO A 1 206 ? 8.071 -6.899 25.915 1.00 79.19 206 PRO A CA 1
ATOM 1522 C C . PRO A 1 206 ? 8.079 -6.435 27.376 1.00 79.19 206 PRO A C 1
ATOM 1524 O O . PRO A 1 206 ? 8.999 -6.749 28.132 1.00 79.19 206 PRO A O 1
ATOM 1527 N N . ALA A 1 207 ? 7.030 -5.710 27.772 1.00 81.25 207 ALA A N 1
ATOM 1528 C CA . ALA A 1 207 ? 6.838 -5.319 29.163 1.00 81.25 207 ALA A CA 1
ATOM 1529 C C . ALA A 1 207 ? 6.832 -6.563 30.077 1.00 81.25 207 ALA A C 1
ATOM 1531 O O . ALA A 1 207 ? 6.275 -7.596 29.685 1.00 81.25 207 ALA A O 1
ATOM 1532 N N . PRO A 1 208 ? 7.424 -6.486 31.284 1.00 88.06 208 PRO A N 1
ATOM 1533 C CA . PRO A 1 208 ? 7.285 -7.537 32.284 1.00 88.06 208 PRO A CA 1
ATOM 1534 C C . PRO A 1 208 ? 5.811 -7.851 32.567 1.00 88.06 208 PRO A C 1
ATOM 1536 O O . PRO A 1 208 ? 4.959 -6.964 32.499 1.00 88.06 208 PRO A O 1
ATOM 1539 N N . ALA A 1 209 ? 5.520 -9.110 32.897 1.00 86.81 209 ALA A N 1
ATOM 1540 C CA . ALA A 1 209 ? 4.178 -9.518 33.300 1.00 86.81 209 ALA A CA 1
ATOM 1541 C C . ALA A 1 209 ? 3.748 -8.813 34.597 1.00 86.81 209 ALA A C 1
ATOM 1543 O O . ALA A 1 209 ? 4.583 -8.506 35.451 1.00 86.81 209 ALA A O 1
ATOM 1544 N N . ASP A 1 210 ? 2.440 -8.599 34.745 1.00 90.31 210 ASP A N 1
ATOM 1545 C CA . ASP A 1 210 ? 1.870 -7.968 35.933 1.00 90.31 210 ASP A CA 1
ATOM 1546 C C . ASP A 1 210 ? 2.201 -8.761 37.203 1.00 90.31 210 ASP A C 1
ATOM 1548 O O . ASP A 1 210 ? 2.047 -9.985 37.265 1.00 90.31 210 ASP A O 1
ATOM 1552 N N . GLU A 1 211 ? 2.614 -8.045 38.245 1.00 92.62 211 GLU A N 1
ATOM 1553 C CA . GLU A 1 211 ? 2.906 -8.632 39.550 1.00 92.62 211 GLU A CA 1
ATOM 1554 C C . GLU A 1 211 ? 1.614 -8.752 40.367 1.00 92.62 211 GLU A C 1
ATOM 1556 O O . GLU A 1 211 ? 0.799 -7.825 40.378 1.00 92.62 211 GLU A O 1
ATOM 1561 N N . ARG A 1 212 ? 1.429 -9.874 41.077 1.00 92.25 212 ARG A N 1
ATOM 1562 C CA . ARG A 1 212 ? 0.244 -10.158 41.904 1.00 92.25 212 ARG A CA 1
ATOM 1563 C C . ARG A 1 212 ? 0.619 -10.479 43.346 1.00 92.25 212 ARG A C 1
ATOM 1565 O O . ARG A 1 212 ? 1.607 -11.162 43.598 1.00 92.25 212 ARG A O 1
ATOM 1572 N N . GLN A 1 213 ? -0.209 -10.022 44.283 1.00 95.12 213 GLN A N 1
ATOM 1573 C CA . GLN A 1 213 ? -0.124 -10.360 45.706 1.00 95.12 213 GLN A CA 1
ATOM 1574 C C . GLN A 1 213 ? -1.487 -10.801 46.233 1.00 95.12 213 GLN A C 1
ATOM 1576 O O . GLN A 1 213 ? -2.507 -10.258 45.815 1.00 95.12 213 GLN A O 1
ATOM 1581 N N . THR A 1 214 ? -1.488 -11.726 47.194 1.00 93.25 214 THR A N 1
ATOM 1582 C CA . THR A 1 214 ? -2.694 -12.227 47.870 1.00 93.25 214 THR A CA 1
ATOM 1583 C C . THR A 1 214 ? -2.578 -12.104 49.389 1.00 93.25 214 THR A C 1
ATOM 1585 O O . THR A 1 214 ? -1.485 -12.276 49.931 1.00 93.25 214 THR A O 1
ATOM 1588 N N . ARG A 1 215 ? -3.695 -11.862 50.087 1.00 92.50 215 ARG A N 1
ATOM 1589 C CA . ARG A 1 215 ? -3.777 -11.881 51.560 1.00 92.50 215 ARG A CA 1
ATOM 1590 C C . ARG A 1 215 ? -5.082 -12.525 52.061 1.00 92.50 215 ARG A C 1
ATOM 1592 O O . ARG A 1 215 ? -6.104 -12.362 51.396 1.00 92.50 215 ARG A O 1
ATOM 1599 N N . PRO A 1 216 ? -5.087 -13.206 53.221 1.00 89.75 216 PRO A N 1
ATOM 1600 C CA . PRO A 1 216 ? -6.311 -13.712 53.843 1.00 89.75 216 PRO A CA 1
ATOM 1601 C C . PRO A 1 216 ? -7.035 -12.632 54.670 1.00 89.75 216 PRO A C 1
ATOM 1603 O O . PRO A 1 216 ? -6.391 -11.798 55.307 1.00 89.75 216 PRO A O 1
ATOM 1606 N N . VAL A 1 217 ? -8.370 -12.678 54.698 1.00 89.31 217 VAL A N 1
ATOM 1607 C CA . VAL A 1 217 ? -9.251 -11.809 55.501 1.00 89.31 217 VAL A CA 1
ATOM 1608 C C . VAL A 1 217 ? -10.306 -12.667 56.205 1.00 89.31 217 VAL A C 1
ATOM 1610 O O . VAL A 1 217 ? -10.957 -13.497 55.571 1.00 89.31 217 VAL A O 1
ATOM 1613 N N . ALA A 1 218 ? -10.477 -12.486 57.516 1.00 82.19 218 ALA A N 1
ATOM 1614 C CA . ALA A 1 218 ? -11.525 -13.151 58.292 1.00 82.19 218 ALA A CA 1
ATOM 1615 C C . ALA A 1 218 ? -12.807 -12.302 58.312 1.00 82.19 218 ALA A C 1
ATOM 1617 O O . ALA A 1 218 ? -12.740 -11.091 58.522 1.00 82.19 218 ALA A O 1
ATOM 1618 N N . GLY A 1 219 ? -13.962 -12.931 58.095 1.00 82.00 219 GLY A N 1
ATOM 1619 C CA . GLY A 1 219 ? -15.271 -12.295 58.218 1.00 82.00 219 GLY A CA 1
ATOM 1620 C C . GLY A 1 219 ? -15.805 -12.275 59.646 1.00 82.00 219 GLY A C 1
ATOM 1621 O O . GLY A 1 219 ? -15.223 -12.851 60.564 1.00 82.00 219 GLY A O 1
ATOM 1622 N N . THR A 1 220 ? -16.948 -11.617 59.820 1.00 83.56 220 THR A N 1
ATOM 1623 C CA . THR A 1 220 ? -17.665 -11.547 61.097 1.00 83.56 220 THR A CA 1
ATOM 1624 C C . THR A 1 220 ? -18.236 -12.924 61.477 1.00 83.56 220 THR A C 1
ATOM 1626 O O . THR A 1 220 ? -18.856 -13.558 60.619 1.00 83.56 220 THR A O 1
ATOM 1629 N N . PRO A 1 221 ? -18.057 -13.403 62.725 1.00 80.38 221 PRO A N 1
ATOM 1630 C CA . PRO A 1 221 ? -18.682 -14.637 63.202 1.00 80.38 221 PRO A CA 1
ATOM 1631 C C . PRO A 1 221 ? -20.214 -14.538 63.226 1.00 80.38 221 PRO A C 1
ATOM 1633 O O . PRO A 1 221 ? -20.768 -13.545 63.692 1.00 80.38 221 PRO A O 1
ATOM 1636 N N . ASP A 1 222 ? -20.891 -15.584 62.759 1.00 80.75 222 ASP A N 1
ATOM 1637 C CA . ASP A 1 222 ? -22.338 -15.758 62.869 1.00 80.75 222 ASP A CA 1
ATOM 1638 C C . ASP A 1 222 ? -22.651 -16.741 64.005 1.00 80.75 222 ASP A C 1
ATOM 1640 O O . ASP A 1 222 ? -22.382 -17.943 63.904 1.00 80.75 222 ASP A O 1
ATOM 1644 N N . CYS A 1 223 ? -23.218 -16.224 65.096 1.00 72.38 223 CYS A N 1
ATOM 1645 C CA . CYS A 1 223 ? -23.528 -16.995 66.298 1.00 72.38 223 CYS A CA 1
ATOM 1646 C C . CYS A 1 223 ? -24.798 -17.852 66.200 1.00 72.38 223 CYS A C 1
ATOM 1648 O O . CYS A 1 223 ? -25.020 -18.666 67.095 1.00 72.38 223 CYS A O 1
ATOM 1650 N N . GLY A 1 224 ? -25.598 -17.722 65.133 1.00 78.69 224 GLY A N 1
ATOM 1651 C CA . GLY A 1 224 ? -26.737 -18.608 64.870 1.00 78.69 224 GLY A CA 1
ATOM 1652 C C . GLY A 1 224 ? -26.290 -20.030 64.493 1.00 78.69 224 GLY A C 1
ATOM 1653 O O . GLY A 1 224 ? -26.498 -20.960 65.271 1.00 78.69 224 GLY A O 1
ATOM 1654 N N . PRO A 1 225 ? -25.624 -20.221 63.337 1.00 78.81 225 PRO A N 1
ATOM 1655 C CA . PRO A 1 225 ? -25.014 -21.487 62.945 1.00 78.81 225 PRO A CA 1
ATOM 1656 C C . PRO A 1 225 ? -23.658 -21.741 63.628 1.00 78.81 225 PRO A C 1
ATOM 1658 O O . PRO A 1 225 ? -23.077 -22.803 63.424 1.00 78.81 225 PRO A O 1
ATOM 1661 N N . ARG A 1 226 ? -23.140 -20.781 64.414 1.00 79.56 226 ARG A N 1
ATOM 1662 C CA . ARG A 1 226 ? -21.796 -20.789 65.020 1.00 79.56 226 ARG A CA 1
ATOM 1663 C C . ARG A 1 226 ? -20.706 -21.019 63.976 1.00 79.56 226 ARG A C 1
ATOM 1665 O O . ARG A 1 226 ? -19.953 -21.987 64.052 1.00 79.56 226 ARG A O 1
ATOM 1672 N N . THR A 1 227 ? -20.608 -20.130 62.991 1.00 83.62 227 THR A N 1
ATOM 1673 C CA . THR A 1 227 ? -19.588 -20.227 61.933 1.00 83.62 227 THR A CA 1
ATOM 1674 C C . THR A 1 227 ? -18.896 -18.899 61.657 1.00 83.62 227 THR A C 1
ATOM 1676 O O . THR A 1 227 ? -19.457 -17.835 61.887 1.00 83.62 227 THR A O 1
ATOM 1679 N N . VAL A 1 228 ? -17.673 -18.956 61.132 1.00 86.75 228 VAL A N 1
ATOM 1680 C CA . VAL A 1 228 ? -16.923 -17.808 60.617 1.00 86.75 228 VAL A CA 1
ATOM 1681 C C . VAL A 1 228 ? -16.500 -18.086 59.177 1.00 86.75 228 VAL A C 1
ATOM 1683 O O . VAL A 1 228 ? -15.974 -19.155 58.866 1.00 86.75 228 VAL A O 1
ATOM 1686 N N . THR A 1 229 ? -16.739 -17.129 58.280 1.00 88.88 229 THR A N 1
ATOM 1687 C CA . THR A 1 229 ? -16.356 -17.235 56.863 1.00 88.88 229 THR A CA 1
ATOM 1688 C C . THR A 1 229 ? -15.179 -16.312 56.574 1.00 88.88 229 THR A C 1
ATOM 1690 O O . THR A 1 229 ? -15.264 -15.116 56.828 1.00 88.88 229 THR A O 1
ATOM 1693 N N . SER A 1 230 ? -14.081 -16.847 56.042 1.00 89.31 230 SER A N 1
ATOM 1694 C CA . SER A 1 230 ? -12.902 -16.091 55.593 1.00 89.31 230 SER A CA 1
ATOM 1695 C C . SER A 1 230 ? -12.779 -16.112 54.068 1.00 89.31 230 SER A C 1
ATOM 1697 O O . SER A 1 230 ? -13.401 -16.945 53.414 1.00 89.31 230 SER A O 1
ATOM 1699 N N . TRP A 1 231 ? -12.016 -15.188 53.482 1.00 92.56 231 TRP A N 1
ATOM 1700 C CA . TRP A 1 231 ? -11.747 -15.129 52.038 1.00 92.56 231 TRP A CA 1
ATOM 1701 C C . TRP A 1 231 ? -10.335 -14.615 51.737 1.00 92.56 231 TRP A C 1
ATOM 1703 O O . TRP A 1 231 ? -9.635 -14.116 52.617 1.00 92.56 231 TRP A O 1
ATOM 1713 N N . THR A 1 232 ? -9.913 -14.735 50.476 1.00 94.31 232 THR A N 1
ATOM 1714 C CA . THR A 1 232 ? -8.652 -14.172 49.974 1.00 94.31 232 THR A CA 1
ATOM 1715 C C . THR A 1 232 ? -8.926 -12.883 49.210 1.00 94.31 232 THR A C 1
ATOM 1717 O O . THR A 1 232 ? -9.862 -12.806 48.418 1.00 94.31 232 THR A O 1
ATOM 1720 N N . GLU A 1 233 ? -8.097 -11.868 49.414 1.00 95.25 233 GLU A N 1
ATOM 1721 C CA . GLU A 1 233 ? -8.043 -10.686 48.557 1.00 95.25 233 GLU A CA 1
ATOM 1722 C C . GLU A 1 233 ? -6.770 -10.702 47.712 1.00 95.25 233 GLU A C 1
ATOM 1724 O O . GLU A 1 233 ? -5.722 -11.145 48.182 1.00 95.25 233 GLU A O 1
ATOM 1729 N N . GLU A 1 234 ? -6.845 -10.183 46.487 1.00 95.25 234 GLU A N 1
ATOM 1730 C CA . GLU A 1 234 ? -5.704 -9.971 45.599 1.00 95.25 234 GLU A CA 1
ATOM 1731 C C . GLU A 1 234 ? -5.560 -8.504 45.173 1.00 95.25 234 GLU A C 1
ATOM 1733 O O . GLU A 1 234 ? -6.521 -7.731 45.182 1.00 95.25 234 GLU A O 1
ATOM 1738 N N . ARG A 1 235 ? -4.343 -8.121 44.787 1.00 95.50 235 ARG A N 1
ATOM 1739 C CA . ARG A 1 235 ? -4.050 -6.864 44.085 1.00 95.50 235 ARG A CA 1
ATOM 1740 C C . ARG A 1 235 ? -2.940 -7.071 43.061 1.00 95.50 235 ARG A C 1
ATOM 1742 O O . ARG A 1 235 ? -2.120 -7.980 43.216 1.00 95.50 235 ARG A O 1
ATOM 1749 N N . SER A 1 236 ? -2.875 -6.200 42.061 1.00 93.12 236 SER A N 1
ATOM 1750 C CA . SER A 1 236 ? -1.866 -6.258 41.001 1.00 93.12 236 SER A CA 1
ATOM 1751 C C . SER A 1 236 ? -1.260 -4.894 40.681 1.00 93.12 236 SER A C 1
ATOM 1753 O O . SER A 1 236 ? -1.848 -3.856 40.987 1.00 93.12 236 SER A O 1
ATOM 1755 N N . ARG A 1 237 ? -0.083 -4.887 40.050 1.00 93.12 237 ARG A N 1
ATOM 1756 C CA . ARG A 1 237 ? 0.512 -3.695 39.424 1.00 93.12 237 ARG A CA 1
ATOM 1757 C C . ARG A 1 237 ? 1.117 -4.047 38.069 1.00 93.12 237 ARG A C 1
ATOM 1759 O O . ARG A 1 237 ? 1.670 -5.134 37.910 1.00 93.12 237 ARG A O 1
ATOM 1766 N N . SER A 1 238 ? 1.036 -3.109 37.134 1.00 91.62 238 SER A N 1
ATOM 1767 C CA . SER A 1 238 ? 1.621 -3.221 35.797 1.00 91.62 238 SER A CA 1
ATOM 1768 C C . SER A 1 238 ? 2.911 -2.411 35.685 1.00 91.62 238 SER A C 1
ATOM 1770 O O . SER A 1 238 ? 3.197 -1.548 36.518 1.00 91.62 238 SER A O 1
ATOM 1772 N N . TYR A 1 239 ? 3.692 -2.668 34.638 1.00 91.38 239 TYR A N 1
ATOM 1773 C CA . TYR A 1 239 ? 4.920 -1.932 34.343 1.00 91.38 239 TYR A CA 1
ATOM 1774 C C . TYR A 1 239 ? 4.715 -0.982 33.158 1.00 91.38 239 TYR A C 1
ATOM 1776 O O . TYR A 1 239 ? 4.091 -1.349 32.164 1.00 91.38 239 TYR A O 1
ATOM 1784 N N . ALA A 1 240 ? 5.263 0.230 33.241 1.00 88.31 240 ALA A N 1
ATOM 1785 C CA . ALA A 1 240 ? 5.210 1.229 32.172 1.00 88.31 240 ALA A CA 1
ATOM 1786 C C . ALA A 1 240 ? 6.624 1.638 31.741 1.00 88.31 240 ALA A C 1
ATOM 1788 O O . ALA A 1 240 ? 7.537 1.674 32.564 1.00 88.31 240 ALA A O 1
ATOM 1789 N N . TRP A 1 241 ? 6.825 1.932 30.453 1.00 87.50 241 TRP A N 1
ATOM 1790 C CA . TRP A 1 241 ? 8.118 2.405 29.950 1.00 87.50 241 TRP A CA 1
ATOM 1791 C C . TRP A 1 241 ? 8.419 3.817 30.469 1.00 87.50 241 TRP A C 1
ATOM 1793 O O . TRP A 1 241 ? 7.602 4.723 30.301 1.00 87.50 241 TRP A O 1
ATOM 1803 N N . SER A 1 242 ? 9.592 4.005 31.077 1.00 85.75 242 SER A N 1
ATOM 1804 C CA . SER A 1 242 ? 10.112 5.319 31.459 1.00 85.75 242 SER A CA 1
ATOM 1805 C C . SER A 1 242 ? 11.243 5.716 30.518 1.00 85.75 242 SER A C 1
ATOM 1807 O O . SER A 1 242 ? 12.325 5.131 30.568 1.00 85.75 242 SER A O 1
ATOM 1809 N N . GLU A 1 243 ? 11.017 6.748 29.699 1.00 81.00 243 GLU A N 1
ATOM 1810 C CA . GLU A 1 243 ? 12.059 7.304 28.821 1.00 81.00 243 GLU A CA 1
ATOM 1811 C C . GLU A 1 243 ? 13.240 7.878 29.616 1.00 81.00 243 GLU A C 1
ATOM 1813 O O . GLU A 1 243 ? 14.384 7.790 29.182 1.00 81.00 243 GLU A O 1
ATOM 1818 N N . ALA A 1 244 ? 12.982 8.427 30.808 1.00 82.62 244 ALA A N 1
ATOM 1819 C CA . ALA A 1 244 ? 14.023 8.999 31.661 1.00 82.62 244 ALA A CA 1
ATOM 1820 C C . ALA A 1 244 ? 14.957 7.931 32.250 1.00 82.62 244 ALA A C 1
ATOM 1822 O O . ALA A 1 244 ? 16.148 8.177 32.426 1.00 82.62 244 ALA A O 1
ATOM 1823 N N . GLU A 1 245 ? 14.423 6.747 32.559 1.00 81.44 245 GLU A N 1
ATOM 1824 C CA . GLU A 1 245 ? 15.200 5.650 33.147 1.00 81.44 245 GLU A CA 1
ATOM 1825 C C . GLU A 1 245 ? 15.658 4.610 32.116 1.00 81.44 245 GLU A C 1
ATOM 1827 O O . GLU A 1 245 ? 16.435 3.719 32.457 1.00 81.44 245 GLU A O 1
ATOM 1832 N N . GLY A 1 246 ? 15.168 4.691 30.873 1.00 82.69 246 GLY A N 1
ATOM 1833 C CA . GLY A 1 246 ? 15.471 3.730 29.813 1.00 82.69 246 GLY A CA 1
ATOM 1834 C C . GLY A 1 246 ? 15.059 2.295 30.157 1.00 82.69 246 GLY A C 1
ATOM 1835 O O . GLY A 1 246 ? 15.715 1.348 29.720 1.00 82.69 246 GLY A O 1
ATOM 1836 N N . ARG A 1 247 ? 14.016 2.119 30.981 1.00 84.44 247 ARG A N 1
ATOM 1837 C CA . ARG A 1 247 ? 13.512 0.809 31.425 1.00 84.44 247 ARG A CA 1
ATOM 1838 C C . ARG A 1 247 ? 12.026 0.845 31.776 1.00 84.44 247 ARG A C 1
ATOM 1840 O O . ARG A 1 247 ? 11.450 1.905 32.021 1.00 84.44 247 ARG A O 1
ATOM 1847 N N . TYR A 1 248 ? 11.423 -0.337 31.872 1.00 88.06 248 TYR A N 1
ATOM 1848 C CA . TYR A 1 248 ? 10.095 -0.507 32.454 1.00 88.06 248 TYR A CA 1
ATOM 1849 C C . TYR A 1 248 ? 10.140 -0.298 33.974 1.00 88.06 248 TYR A C 1
ATOM 1851 O O . TYR A 1 248 ? 10.894 -0.973 34.676 1.00 88.06 248 TYR A O 1
ATOM 1859 N N . VAL A 1 249 ? 9.317 0.617 34.479 1.00 89.75 249 VAL A N 1
ATOM 1860 C CA . VAL A 1 249 ? 9.179 0.927 35.907 1.00 89.75 249 VAL A CA 1
ATOM 1861 C C . VAL A 1 249 ? 7.828 0.433 36.434 1.00 89.75 249 VAL A C 1
ATOM 1863 O O . VAL A 1 249 ? 6.831 0.494 35.707 1.00 89.75 249 VAL A O 1
ATOM 1866 N N . PRO A 1 250 ? 7.767 -0.089 37.673 1.00 91.44 250 PRO A N 1
ATOM 1867 C CA . PRO A 1 250 ? 6.519 -0.568 38.252 1.00 91.44 250 PRO A CA 1
ATOM 1868 C C . PRO A 1 250 ? 5.571 0.599 38.545 1.00 91.44 250 PRO A C 1
ATOM 1870 O O . PRO A 1 250 ? 5.959 1.593 39.159 1.00 91.44 250 PRO A O 1
ATOM 1873 N N . GLY A 1 251 ? 4.313 0.450 38.138 1.00 89.25 251 GLY A N 1
ATOM 1874 C CA . GLY A 1 251 ? 3.229 1.361 38.481 1.00 89.25 251 GLY A CA 1
ATOM 1875 C C . GLY A 1 251 ? 2.725 1.181 39.916 1.00 89.25 251 GLY A C 1
ATOM 1876 O O . GLY A 1 251 ? 3.223 0.362 40.698 1.00 89.25 251 GLY A O 1
ATOM 1877 N N . ALA A 1 252 ? 1.698 1.958 40.263 1.00 91.00 252 ALA A N 1
ATOM 1878 C CA . ALA A 1 252 ? 1.023 1.841 41.550 1.00 91.00 252 ALA A CA 1
ATOM 1879 C C . ALA A 1 252 ? 0.288 0.496 41.679 1.00 91.00 252 ALA A C 1
ATOM 1881 O O . ALA A 1 252 ? -0.235 -0.046 40.705 1.00 91.00 252 ALA A O 1
ATOM 1882 N N . TRP A 1 253 ? 0.226 -0.023 42.905 1.00 93.38 253 TRP A N 1
ATOM 1883 C CA . TRP A 1 253 ? -0.608 -1.178 43.228 1.00 93.38 253 TRP A CA 1
ATOM 1884 C C . TRP A 1 253 ? -2.093 -0.824 43.139 1.00 93.38 253 TRP A C 1
ATOM 1886 O O . TRP A 1 253 ? -2.507 0.228 43.627 1.00 93.38 253 TRP A O 1
ATOM 1896 N N . SER A 1 254 ? -2.897 -1.733 42.587 1.00 91.25 254 SER A N 1
ATOM 1897 C CA . SER A 1 254 ? -4.352 -1.664 42.692 1.00 91.25 254 SER A CA 1
ATOM 1898 C C . SER A 1 254 ? -4.812 -1.798 44.149 1.00 91.25 254 SER A C 1
ATOM 1900 O O . SER A 1 254 ? -4.082 -2.273 45.029 1.00 91.25 254 SER A O 1
ATOM 1902 N N . THR A 1 255 ? -6.061 -1.417 44.408 1.00 93.25 255 THR A N 1
ATOM 1903 C CA . THR A 1 255 ? -6.735 -1.751 45.666 1.00 93.25 255 THR A CA 1
ATOM 1904 C C . THR A 1 255 ? -6.855 -3.266 45.825 1.00 93.25 255 THR A C 1
ATOM 1906 O O . THR A 1 255 ? -6.901 -4.007 44.839 1.00 93.25 255 THR A O 1
ATOM 1909 N N . TRP A 1 256 ? -6.906 -3.722 47.077 1.00 94.31 256 TRP A N 1
ATOM 1910 C CA . TRP A 1 256 ? -7.220 -5.112 47.391 1.00 94.31 256 TRP A CA 1
ATOM 1911 C C . TRP A 1 256 ? -8.657 -5.422 46.989 1.00 94.31 256 TRP A C 1
ATOM 1913 O O . TRP A 1 256 ? -9.567 -4.651 47.288 1.00 94.31 256 TRP A O 1
ATOM 1923 N N . THR A 1 257 ? -8.845 -6.545 46.309 1.00 92.38 257 THR A N 1
ATOM 1924 C CA . THR A 1 257 ? -10.148 -6.982 45.809 1.00 92.38 257 THR A CA 1
ATOM 1925 C C . THR A 1 257 ? -10.355 -8.433 46.195 1.00 92.38 257 THR A C 1
ATOM 1927 O O . THR A 1 257 ? -9.440 -9.243 46.068 1.00 92.38 257 THR A O 1
ATOM 1930 N N . LYS A 1 258 ? -11.548 -8.784 46.673 1.00 91.25 258 LYS A N 1
ATOM 1931 C CA . LYS A 1 258 ? -11.878 -10.165 47.031 1.00 91.25 258 LYS A CA 1
ATOM 1932 C C . LYS A 1 258 ? -11.783 -11.083 45.807 1.00 91.25 258 LYS A C 1
ATOM 1934 O O . LYS A 1 258 ? -12.399 -10.812 44.780 1.00 91.25 258 LYS A O 1
ATOM 1939 N N . VAL A 1 259 ? -11.043 -12.183 45.940 1.00 93.00 259 VAL A N 1
ATOM 1940 C CA . VAL A 1 259 ? -10.952 -13.240 44.928 1.00 93.00 259 VAL A CA 1
ATOM 1941 C C . VAL A 1 259 ? -12.265 -14.016 44.939 1.00 93.00 259 VAL A C 1
ATOM 1943 O O . VAL A 1 259 ? -12.645 -14.590 45.964 1.00 93.00 259 VAL A O 1
ATOM 1946 N N . ALA A 1 260 ? -12.969 -14.020 43.810 1.00 89.94 260 ALA A N 1
ATOM 1947 C CA . ALA A 1 260 ? -14.244 -14.715 43.677 1.00 89.94 260 ALA A CA 1
ATOM 1948 C C . ALA A 1 260 ? -14.083 -16.224 43.939 1.00 89.94 260 ALA A C 1
ATOM 1950 O O . ALA A 1 260 ? -13.198 -16.861 43.369 1.00 89.94 260 ALA A O 1
ATOM 1951 N N . GLY A 1 261 ? -14.937 -16.790 44.799 1.00 86.69 261 GLY A N 1
ATOM 1952 C CA . GLY A 1 261 ? -14.920 -18.216 45.141 1.00 86.69 261 GLY A CA 1
ATOM 1953 C C . GLY A 1 261 ? -13.821 -18.631 46.125 1.00 86.69 261 GLY A C 1
ATOM 1954 O O . GLY A 1 261 ? -13.594 -19.824 46.308 1.00 86.69 261 GLY A O 1
ATOM 1955 N N . SER A 1 262 ? -13.118 -17.676 46.744 1.00 90.81 262 SER A N 1
ATOM 1956 C CA . SER A 1 262 ? -12.091 -17.953 47.762 1.00 90.81 262 SER A CA 1
ATOM 1957 C C . SER A 1 262 ? -12.647 -18.101 49.184 1.00 90.81 262 SER A C 1
ATOM 1959 O O . SER A 1 262 ? -11.873 -18.233 50.134 1.00 90.81 262 SER A O 1
ATOM 1961 N N . GLU A 1 263 ? -13.969 -18.041 49.349 1.00 91.44 263 GLU A N 1
ATOM 1962 C CA . GLU A 1 263 ? -14.635 -18.138 50.640 1.00 91.44 263 GLU A CA 1
ATOM 1963 C C . GLU A 1 263 ? -14.475 -19.520 51.275 1.00 91.44 263 GLU A C 1
ATOM 1965 O O . GLU A 1 263 ? -14.657 -20.557 50.635 1.00 91.44 263 GLU A O 1
ATOM 1970 N N . ARG A 1 264 ? -14.191 -19.535 52.576 1.00 85.75 264 ARG A N 1
ATOM 1971 C CA . ARG A 1 264 ? -14.112 -20.756 53.371 1.00 85.75 264 ARG A CA 1
ATOM 1972 C C . ARG A 1 264 ? -14.779 -20.550 54.723 1.00 85.75 264 ARG A C 1
ATOM 1974 O O . ARG A 1 264 ? -14.418 -19.634 55.459 1.00 85.75 264 ARG A O 1
ATOM 1981 N N . THR A 1 265 ? -15.724 -21.422 55.056 1.00 87.19 265 THR A N 1
ATOM 1982 C CA . THR A 1 265 ? -16.468 -21.385 56.322 1.00 87.19 265 THR A CA 1
ATOM 1983 C C . THR A 1 265 ? -15.913 -22.420 57.299 1.00 87.19 265 THR A C 1
ATOM 1985 O O . THR A 1 265 ? -15.666 -23.566 56.922 1.00 87.19 265 THR A O 1
ATOM 1988 N N . ALA A 1 266 ? -15.706 -22.011 58.550 1.00 83.88 266 ALA A N 1
ATOM 1989 C CA . ALA A 1 266 ? -15.246 -22.852 59.654 1.00 83.88 266 ALA A CA 1
ATOM 1990 C C . ALA A 1 266 ? -16.134 -22.647 60.902 1.00 83.88 266 ALA A C 1
ATOM 1992 O O . ALA A 1 266 ? -16.818 -21.626 60.984 1.00 83.88 266 ALA A O 1
ATOM 1993 N N . PRO A 1 267 ? -16.148 -23.582 61.873 1.00 82.38 267 PRO A N 1
ATOM 1994 C CA . PRO A 1 267 ? -16.885 -23.413 63.129 1.00 82.38 267 PRO A CA 1
ATOM 1995 C C . PRO A 1 267 ? -16.381 -22.209 63.944 1.00 82.38 267 PRO A C 1
ATOM 1997 O O . PRO A 1 267 ? -15.175 -21.965 63.998 1.00 82.38 267 PRO A O 1
ATOM 2000 N N . ALA A 1 268 ? -17.295 -21.477 64.584 1.00 73.19 268 ALA A N 1
ATOM 2001 C CA . ALA A 1 268 ? -16.995 -20.397 65.522 1.00 73.19 268 ALA A CA 1
ATOM 2002 C C . ALA A 1 268 ? -16.727 -20.964 66.925 1.00 73.19 268 ALA A C 1
ATOM 2004 O O . ALA A 1 268 ? -17.367 -21.930 67.348 1.00 73.19 268 ALA A O 1
ATOM 2005 N N . THR A 1 269 ? -15.776 -20.370 67.642 1.00 77.75 269 THR A N 1
ATOM 2006 C CA . THR A 1 269 ? -15.377 -20.816 68.983 1.00 77.75 269 THR A CA 1
ATOM 2007 C C . THR A 1 269 ? -16.353 -20.333 70.061 1.00 77.75 269 THR A C 1
ATOM 2009 O O . THR A 1 269 ? -17.106 -19.381 69.865 1.00 77.75 269 THR A O 1
ATOM 2012 N N . ASP A 1 270 ? -16.325 -20.956 71.241 1.00 59.81 270 ASP A N 1
ATOM 2013 C CA . ASP A 1 270 ? -17.182 -20.564 72.373 1.00 59.81 270 ASP A CA 1
ATOM 2014 C C . ASP A 1 270 ? -16.869 -19.169 72.927 1.00 59.81 270 ASP A C 1
ATOM 2016 O O . ASP A 1 270 ? -17.757 -18.490 73.436 1.00 59.81 270 ASP A O 1
ATOM 2020 N N . GLU A 1 271 ? -15.642 -18.698 72.708 1.00 68.50 271 GLU A N 1
ATOM 2021 C CA . GLU A 1 271 ? -15.208 -17.326 72.980 1.00 68.50 271 GLU A CA 1
ATOM 2022 C C . GLU A 1 271 ? -15.836 -16.312 72.005 1.00 68.50 271 GLU A C 1
ATOM 2024 O O . GLU A 1 271 ? -16.042 -15.152 72.354 1.00 68.50 271 GLU A O 1
ATOM 2029 N N . GLN A 1 272 ? -16.209 -16.754 70.798 1.00 73.38 272 GLN A N 1
ATOM 2030 C CA . GLN A 1 272 ? -16.912 -15.934 69.812 1.00 73.38 272 GLN A CA 1
ATOM 2031 C C . GLN A 1 272 ? -18.435 -15.884 70.072 1.00 73.38 272 GLN A C 1
ATOM 2033 O O . GLN A 1 272 ? -19.066 -14.948 69.586 1.00 73.38 272 GLN A O 1
ATOM 2038 N N . CYS A 1 273 ? -19.026 -16.824 70.844 1.00 60.03 273 CYS A N 1
ATOM 2039 C CA . CYS A 1 273 ? -20.483 -16.910 71.095 1.00 60.03 273 CYS A CA 1
ATOM 2040 C C . CYS A 1 273 ? -20.890 -17.635 72.434 1.00 60.03 273 CYS A C 1
ATOM 2042 O O . CYS A 1 273 ? -21.030 -18.866 72.421 1.00 60.03 273 CYS A O 1
ATOM 2044 N N . PRO A 1 274 ? -21.166 -16.931 73.561 1.00 58.72 274 PRO A N 1
ATOM 2045 C CA . PRO A 1 274 ? -21.556 -17.509 74.883 1.00 58.72 274 PRO A CA 1
ATOM 2046 C C . PRO A 1 274 ? -23.088 -17.763 75.125 1.00 58.72 274 PRO A C 1
ATOM 2048 O O . PRO A 1 274 ? -23.896 -17.191 74.392 1.00 58.72 274 PRO A O 1
ATOM 2051 N N . PRO A 1 275 ? -23.530 -18.585 76.130 1.00 52.81 275 PRO A N 1
ATOM 2052 C CA . PRO A 1 275 ? -24.952 -18.961 76.369 1.00 52.81 275 PRO A CA 1
ATOM 2053 C C . PRO A 1 275 ? -25.748 -18.081 77.378 1.00 52.81 275 PRO A C 1
ATOM 2055 O O . PRO A 1 275 ? -25.186 -17.580 78.348 1.00 52.81 275 PRO A O 1
ATOM 2058 N N . ALA A 1 276 ? -27.077 -17.943 77.190 1.00 51.22 276 ALA A N 1
ATOM 2059 C CA . ALA A 1 276 ? -27.979 -17.022 77.920 1.00 51.22 276 ALA A CA 1
ATOM 2060 C C . ALA A 1 276 ? -29.165 -17.710 78.658 1.00 51.22 276 ALA A C 1
ATOM 2062 O O . ALA A 1 276 ? -29.601 -18.785 78.247 1.00 51.22 276 ALA A O 1
ATOM 2063 N N . ALA A 1 277 ? -29.720 -17.072 79.711 1.00 55.41 277 ALA A N 1
ATOM 2064 C CA . ALA A 1 277 ? -31.009 -17.442 80.334 1.00 55.41 277 ALA A CA 1
ATOM 2065 C C . ALA A 1 277 ? -32.127 -17.385 79.287 1.00 55.41 277 ALA A C 1
ATOM 2067 O O . ALA A 1 277 ? -32.208 -16.388 78.579 1.00 55.41 277 ALA A O 1
ATOM 2068 N N . ILE A 1 278 ? -32.935 -18.444 79.170 1.00 57.50 278 ILE A N 1
ATOM 2069 C CA . ILE A 1 278 ? -33.653 -18.749 77.926 1.00 57.50 278 ILE A CA 1
ATOM 2070 C C . ILE A 1 278 ? -34.895 -17.843 77.775 1.00 57.50 278 ILE A C 1
ATOM 2072 O O . ILE A 1 278 ? -35.874 -18.021 78.502 1.00 57.50 278 ILE A O 1
ATOM 2076 N N . PRO A 1 279 ? -34.887 -16.866 76.847 1.00 65.56 279 PRO A N 1
ATOM 2077 C CA . PRO A 1 279 ? -36.028 -15.997 76.575 1.00 65.56 279 PRO A CA 1
ATOM 2078 C C . PRO A 1 279 ? -36.996 -16.677 75.591 1.00 65.56 279 PRO A C 1
ATOM 2080 O O . PRO A 1 279 ? -37.276 -16.159 74.510 1.00 65.56 279 PRO A O 1
ATOM 2083 N N . ASP A 1 280 ? -37.441 -17.889 75.907 1.00 70.06 280 ASP A N 1
ATOM 2084 C CA . ASP A 1 280 ? -38.259 -18.735 75.027 1.00 70.06 280 ASP A CA 1
ATOM 2085 C C . ASP A 1 280 ? -39.739 -18.800 75.435 1.00 70.06 280 ASP A C 1
ATOM 2087 O O . ASP A 1 280 ? -40.521 -19.465 74.747 1.00 70.06 280 ASP A O 1
ATOM 2091 N N . ALA A 1 281 ? -40.166 -18.087 76.488 1.00 76.69 281 ALA A N 1
ATOM 2092 C CA . ALA A 1 281 ? -41.592 -17.907 76.725 1.00 76.69 281 ALA A CA 1
ATOM 2093 C C . ALA A 1 281 ? -42.158 -17.031 75.604 1.00 76.69 281 ALA A C 1
ATOM 2095 O O . ALA A 1 281 ? -41.754 -15.881 75.407 1.00 76.69 281 ALA A O 1
ATOM 2096 N N . THR A 1 282 ? -43.093 -17.580 74.836 1.00 84.75 282 THR A N 1
ATOM 2097 C CA . THR A 1 282 ? -43.672 -16.892 73.682 1.00 84.75 282 THR A CA 1
ATOM 2098 C C . THR A 1 282 ? -45.186 -16.926 73.737 1.00 84.75 282 THR A C 1
ATOM 2100 O O . THR A 1 282 ? -45.820 -17.928 74.071 1.00 84.75 282 THR A O 1
ATOM 2103 N N . ALA A 1 283 ? -45.769 -15.780 73.412 1.00 82.19 283 ALA A N 1
ATOM 2104 C CA . ALA A 1 283 ? -47.192 -15.581 73.246 1.00 82.19 283 ALA A CA 1
ATOM 2105 C C . ALA A 1 283 ? -47.367 -14.443 72.241 1.00 82.19 283 ALA A C 1
ATOM 2107 O O . ALA A 1 283 ? -46.656 -13.439 72.305 1.00 82.19 283 ALA A O 1
ATOM 2108 N N . ALA A 1 284 ? -48.282 -14.606 71.296 1.00 85.00 284 ALA A N 1
ATOM 2109 C CA . ALA A 1 284 ? -48.605 -13.581 70.318 1.00 85.00 284 ALA A CA 1
ATOM 2110 C C . ALA A 1 284 ? -50.101 -13.613 70.020 1.00 85.00 284 ALA A C 1
ATOM 2112 O O . ALA A 1 284 ? -50.685 -14.681 69.831 1.00 85.00 284 ALA A O 1
ATOM 2113 N N . VAL A 1 285 ? -50.712 -12.437 69.957 1.00 85.38 285 VAL A N 1
ATOM 2114 C CA . VAL A 1 285 ? -52.028 -12.280 69.341 1.00 85.38 285 VAL A CA 1
ATOM 2115 C C . VAL A 1 285 ? -51.840 -11.867 67.891 1.00 85.38 285 VAL A C 1
ATOM 2117 O O . VAL A 1 285 ? -50.875 -11.187 67.546 1.00 85.38 285 VAL A O 1
ATOM 2120 N N . SER A 1 286 ? -52.774 -12.267 67.046 1.00 86.44 286 SER A N 1
ATOM 2121 C CA . SER A 1 286 ? -52.883 -11.778 65.677 1.00 86.44 286 SER A CA 1
ATOM 2122 C C . SER A 1 286 ? -54.335 -11.448 65.391 1.00 86.44 286 SER A C 1
ATOM 2124 O O . SER A 1 286 ? -55.228 -11.827 66.151 1.00 86.44 286 SER A O 1
ATOM 2126 N N . THR A 1 287 ? -54.584 -10.749 64.299 1.00 86.44 287 THR A N 1
ATOM 2127 C CA . THR A 1 287 ? -55.932 -10.569 63.784 1.00 86.44 287 THR A CA 1
ATOM 2128 C C . THR A 1 287 ? -56.034 -11.233 62.420 1.00 86.44 287 THR A C 1
ATOM 2130 O O . THR A 1 287 ? -55.069 -11.281 61.659 1.00 86.44 287 THR A O 1
ATOM 2133 N N . THR A 1 288 ? -57.201 -11.787 62.110 1.00 84.00 288 THR A N 1
ATOM 2134 C CA . THR A 1 288 ? -57.568 -12.112 60.733 1.00 84.00 288 THR A CA 1
ATOM 2135 C C . THR A 1 288 ? -58.078 -10.817 60.116 1.00 84.00 288 THR A C 1
ATOM 2137 O O . THR A 1 288 ? -59.115 -10.341 60.592 1.00 84.00 288 THR A O 1
ATOM 2140 N N . PRO A 1 289 ? -57.370 -10.227 59.129 1.00 80.38 289 PRO A N 1
ATOM 2141 C CA . PRO A 1 289 ? -57.734 -8.936 58.562 1.00 80.38 289 PRO A CA 1
ATOM 2142 C C . PRO A 1 289 ? -59.170 -8.943 58.034 1.00 80.38 289 PRO A C 1
ATOM 2144 O O . PRO A 1 289 ? -59.632 -9.980 57.547 1.00 80.38 289 PRO A O 1
ATOM 2147 N N . PRO A 1 290 ? -59.866 -7.797 58.063 1.00 76.94 290 PRO A N 1
ATOM 2148 C CA . PRO A 1 290 ? -61.187 -7.717 57.471 1.00 76.94 290 PRO A CA 1
ATOM 2149 C C . PRO A 1 290 ? -61.086 -7.987 55.968 1.00 76.94 290 PRO A C 1
ATOM 2151 O O . PRO A 1 290 ? -60.164 -7.507 55.299 1.00 76.94 290 PRO A O 1
ATOM 2154 N N . THR A 1 291 ? -62.034 -8.748 55.438 1.00 78.12 291 THR A N 1
ATOM 2155 C CA . THR A 1 291 ? -62.222 -8.936 53.996 1.00 78.12 291 THR A CA 1
ATOM 2156 C C . THR A 1 291 ? -63.388 -8.066 53.532 1.00 78.12 291 THR A C 1
ATOM 2158 O O . THR A 1 291 ? -63.990 -7.345 54.332 1.00 78.12 291 THR A O 1
ATOM 2161 N N . CYS A 1 292 ? -63.720 -8.106 52.242 1.00 71.31 292 CYS A N 1
ATOM 2162 C CA . CYS A 1 292 ? -64.910 -7.415 51.744 1.00 71.31 292 CYS A CA 1
ATOM 2163 C C . CYS A 1 292 ? -66.213 -8.076 52.297 1.00 71.31 292 CYS A C 1
ATOM 2165 O O . CYS A 1 292 ? -67.261 -7.432 52.302 1.00 71.31 292 CYS A O 1
ATOM 2167 N N . ASP A 1 293 ? -66.132 -9.295 52.872 1.00 70.38 293 ASP A N 1
ATOM 2168 C CA . ASP A 1 293 ? -67.276 -10.079 53.380 1.00 70.38 293 ASP A CA 1
ATOM 2169 C C . ASP A 1 293 ? -67.272 -10.337 54.905 1.00 70.38 293 ASP A C 1
ATOM 2171 O O . ASP A 1 293 ? -68.317 -10.643 55.479 1.00 70.38 293 ASP A O 1
ATOM 2175 N N . THR A 1 294 ? -66.131 -10.201 55.594 1.00 76.44 294 THR A N 1
ATOM 2176 C CA . THR A 1 294 ? -65.993 -10.488 57.038 1.00 76.44 294 THR A CA 1
ATOM 2177 C C . THR A 1 294 ? -65.236 -9.390 57.783 1.00 76.44 294 THR A C 1
ATOM 2179 O O . THR A 1 294 ? -64.226 -8.887 57.293 1.00 76.44 294 THR A O 1
ATOM 2182 N N . ALA A 1 295 ? -65.690 -9.050 58.994 1.00 80.19 295 ALA A N 1
ATOM 2183 C CA . ALA A 1 295 ? -64.997 -8.126 59.895 1.00 80.19 295 ALA A CA 1
ATOM 2184 C C . ALA A 1 295 ? -63.718 -8.744 60.492 1.00 80.19 295 ALA A C 1
ATOM 2186 O O . ALA A 1 295 ? -63.488 -9.955 60.418 1.00 80.19 295 ALA A O 1
ATOM 2187 N N . GLU A 1 296 ? -62.878 -7.906 61.095 1.00 84.44 296 GLU A N 1
ATOM 2188 C CA . GLU A 1 296 ? -61.609 -8.339 61.668 1.00 84.44 296 GLU A CA 1
ATOM 2189 C C . GLU A 1 296 ? -61.819 -9.217 62.915 1.00 84.44 296 GLU A C 1
ATOM 2191 O O . GLU A 1 296 ? -62.656 -8.921 63.774 1.00 84.44 296 GLU A O 1
ATOM 2196 N N . THR A 1 297 ? -61.059 -10.310 63.025 1.00 85.81 297 THR A N 1
ATOM 2197 C CA . THR A 1 297 ? -61.228 -11.314 64.096 1.00 85.81 297 THR A CA 1
ATOM 2198 C C . THR A 1 297 ? -59.937 -11.486 64.891 1.00 85.81 297 THR A C 1
ATOM 2200 O O . THR A 1 297 ? -58.889 -11.703 64.293 1.00 85.81 297 THR A O 1
ATOM 2203 N N . LEU A 1 298 ? -59.983 -11.427 66.224 1.00 88.69 298 LEU A N 1
ATOM 2204 C CA . LEU A 1 298 ? -58.828 -11.713 67.084 1.00 88.69 298 LEU A CA 1
ATOM 2205 C C . LEU A 1 298 ? -58.534 -13.215 67.100 1.00 88.69 298 LEU A C 1
ATOM 2207 O O . LEU A 1 298 ? -59.414 -14.027 67.383 1.00 88.69 298 LEU A O 1
ATOM 2211 N N . VAL A 1 299 ? -57.273 -13.573 66.889 1.00 87.44 299 VAL A N 1
ATOM 2212 C CA . VAL A 1 299 ? -56.769 -14.945 66.943 1.00 87.44 299 VAL A CA 1
ATOM 2213 C C . VAL A 1 299 ? -55.663 -15.027 67.990 1.00 87.44 299 VAL A C 1
ATOM 2215 O O . VAL A 1 299 ? -54.627 -14.363 67.882 1.00 87.44 299 VAL A O 1
ATOM 2218 N N . LEU A 1 300 ? -55.870 -15.864 69.007 1.00 87.12 300 LEU A N 1
ATOM 2219 C CA . LEU A 1 300 ? -54.836 -16.175 69.991 1.00 87.12 300 LEU A CA 1
ATOM 2220 C C . LEU A 1 300 ? -53.862 -17.191 69.394 1.00 87.12 300 LEU A C 1
ATOM 2222 O O . LEU A 1 300 ? -54.261 -18.290 69.005 1.00 87.12 300 LEU A O 1
ATOM 2226 N N . GLY A 1 301 ? -52.587 -16.820 69.305 1.00 81.62 301 GLY A N 1
ATOM 2227 C CA . GLY A 1 301 ? -51.540 -17.708 68.814 1.00 81.62 301 GLY A CA 1
ATOM 2228 C C . GLY A 1 301 ? -51.247 -18.851 69.785 1.00 81.62 301 GLY A C 1
ATOM 2229 O O . GLY A 1 301 ? -51.644 -18.826 70.949 1.00 81.62 301 GLY A O 1
ATOM 2230 N N . ARG A 1 302 ? -50.506 -19.861 69.324 1.00 83.38 302 ARG A N 1
ATOM 2231 C CA . ARG A 1 302 ? -49.964 -20.890 70.222 1.00 83.38 302 ARG A CA 1
ATOM 2232 C C . ARG A 1 302 ? -48.951 -20.254 71.172 1.00 83.38 302 ARG A C 1
ATOM 2234 O O . ARG A 1 302 ? -48.176 -19.396 70.756 1.00 83.38 302 ARG A O 1
ATOM 2241 N N . THR A 1 303 ? -48.954 -20.689 72.423 1.00 84.88 303 THR A N 1
ATOM 2242 C CA . THR A 1 303 ? -47.925 -20.323 73.396 1.00 84.88 303 THR A CA 1
ATOM 2243 C C . THR A 1 303 ? -46.854 -21.407 73.475 1.00 84.88 303 THR A C 1
ATOM 2245 O O . THR A 1 303 ? -47.145 -22.586 73.262 1.00 84.88 303 THR A O 1
ATOM 2248 N N . ALA A 1 304 ? -45.624 -21.018 73.807 1.00 82.31 304 ALA A N 1
ATOM 2249 C CA . ALA A 1 304 ? -44.579 -21.931 74.269 1.00 82.31 304 ALA A CA 1
ATOM 2250 C C . ALA A 1 304 ? -44.086 -21.434 75.625 1.00 82.31 304 ALA A C 1
ATOM 2252 O O . ALA A 1 304 ? -43.848 -20.236 75.778 1.00 82.31 304 ALA A O 1
ATOM 2253 N N . ASN A 1 305 ? -44.008 -22.335 76.607 1.00 83.38 305 ASN A N 1
ATOM 2254 C CA . ASN A 1 305 ? -43.631 -22.013 77.988 1.00 83.38 305 ASN A CA 1
ATOM 2255 C C . ASN A 1 305 ? -44.415 -20.810 78.552 1.00 83.38 305 ASN A C 1
ATOM 2257 O O . ASN A 1 305 ? -43.874 -19.986 79.283 1.00 83.38 305 ASN A O 1
ATOM 2261 N N . ALA A 1 306 ? -45.688 -20.684 78.153 1.00 84.94 306 ALA A N 1
ATOM 2262 C CA . ALA A 1 306 ? -46.625 -19.664 78.603 1.00 84.94 306 ALA A CA 1
ATOM 2263 C C . ALA A 1 306 ? -48.083 -20.143 78.445 1.00 84.94 306 ALA A C 1
ATOM 2265 O O . ALA A 1 306 ? -48.360 -21.090 77.707 1.00 84.94 306 ALA A O 1
ATOM 2266 N N . THR A 1 307 ? -49.033 -19.479 79.104 1.00 85.31 307 THR A N 1
ATOM 2267 C CA . THR A 1 307 ? -50.479 -19.781 79.046 1.00 85.31 307 THR A CA 1
ATOM 2268 C C . THR A 1 307 ? -51.314 -18.513 78.843 1.00 85.31 307 THR A C 1
ATOM 2270 O O . THR A 1 307 ? -50.916 -17.441 79.298 1.00 85.31 307 THR A O 1
ATOM 2273 N N . TRP A 1 308 ? -52.453 -18.618 78.141 1.00 89.50 308 TRP A N 1
ATOM 2274 C CA . TRP A 1 308 ? -53.366 -17.498 77.857 1.00 89.50 308 TRP A CA 1
ATOM 2275 C C . TRP A 1 308 ? -54.483 -17.348 78.895 1.00 89.50 308 TRP A C 1
ATOM 2277 O O . TRP A 1 308 ? -55.063 -18.334 79.344 1.00 89.50 308 TRP A O 1
ATOM 2287 N N . GLY A 1 309 ? -54.855 -16.101 79.184 1.00 84.69 309 GLY A N 1
ATOM 2288 C CA . GLY A 1 309 ? -56.127 -15.741 79.811 1.00 84.69 309 GLY A CA 1
ATOM 2289 C C . GLY A 1 309 ? -57.290 -15.628 78.811 1.00 84.69 309 GLY A C 1
ATOM 2290 O O . GLY A 1 309 ? -57.137 -15.853 77.612 1.00 84.69 309 GLY A O 1
ATOM 2291 N N . THR A 1 310 ? -58.472 -15.244 79.302 1.00 85.06 310 THR A N 1
ATOM 2292 C CA . THR A 1 310 ? -59.675 -15.054 78.464 1.00 85.06 310 THR A CA 1
ATOM 2293 C C . THR A 1 310 ? -59.700 -13.649 77.836 1.00 85.06 310 THR A C 1
ATOM 2295 O O . THR A 1 310 ? -59.553 -12.676 78.578 1.00 85.06 310 THR A O 1
ATOM 2298 N N . PRO A 1 311 ? -59.901 -13.499 76.508 1.00 88.88 311 PRO A N 1
ATOM 2299 C CA . PRO A 1 311 ? -60.012 -12.187 75.867 1.00 88.88 311 PRO A CA 1
ATOM 2300 C C . PRO A 1 311 ? -61.321 -11.467 76.185 1.00 88.88 311 PRO A C 1
ATOM 2302 O O . PRO A 1 311 ? -62.370 -12.094 76.311 1.00 88.88 311 PRO A O 1
ATOM 2305 N N . THR A 1 312 ? -61.293 -10.134 76.195 1.00 86.62 312 THR A N 1
ATOM 2306 C CA . THR A 1 312 ? -62.509 -9.319 76.368 1.00 86.62 312 THR A CA 1
ATOM 2307 C C . THR A 1 312 ? -63.389 -9.215 75.111 1.00 86.62 312 THR A C 1
ATOM 2309 O O . THR A 1 312 ? -64.571 -8.894 75.229 1.00 86.62 312 THR A O 1
ATOM 2312 N N . ARG A 1 313 ? -62.845 -9.462 73.907 1.00 86.69 313 ARG A N 1
ATOM 2313 C CA . ARG A 1 313 ? -63.570 -9.450 72.618 1.00 86.69 313 ARG A CA 1
ATOM 2314 C C . ARG A 1 313 ? -62.811 -10.251 71.558 1.00 86.69 313 ARG A C 1
ATOM 2316 O O . ARG A 1 313 ? -61.584 -10.249 71.569 1.00 86.69 313 ARG A O 1
ATOM 2323 N N . THR A 1 314 ? -63.530 -10.895 70.634 1.00 85.38 314 THR A N 1
ATOM 2324 C CA . THR A 1 314 ? -62.929 -11.720 69.566 1.00 85.38 314 THR A CA 1
ATOM 2325 C C . THR A 1 314 ? -63.311 -11.326 68.134 1.00 85.38 314 THR A C 1
ATOM 2327 O O . THR A 1 314 ? -62.607 -11.723 67.214 1.00 85.38 314 THR A O 1
ATOM 2330 N N . THR A 1 315 ? -64.339 -10.499 67.916 1.00 83.38 315 THR A N 1
ATOM 2331 C CA . THR A 1 315 ? -64.760 -10.003 66.585 1.00 83.38 315 THR A CA 1
ATOM 2332 C C . THR A 1 315 ? -65.041 -8.500 66.604 1.00 83.38 315 THR A C 1
ATOM 2334 O O . THR A 1 315 ? -65.562 -7.978 67.596 1.00 83.38 315 THR A O 1
ATOM 2337 N N . GLY A 1 316 ? -64.689 -7.802 65.522 1.00 82.75 316 GLY A N 1
ATOM 2338 C CA . GLY A 1 316 ? -64.915 -6.365 65.359 1.00 82.75 316 GLY A CA 1
ATOM 2339 C C . GLY A 1 316 ? -66.370 -5.962 65.054 1.00 82.75 316 GLY A C 1
ATOM 2340 O O . GLY A 1 316 ? -67.197 -6.824 64.754 1.00 82.75 316 GLY A O 1
ATOM 2341 N N . PRO A 1 317 ? -66.681 -4.650 65.126 1.00 81.31 317 PRO A N 1
ATOM 2342 C CA . PRO A 1 317 ? -65.768 -3.580 65.532 1.00 81.31 317 PRO A CA 1
ATOM 2343 C C . PRO A 1 317 ? -65.630 -3.448 67.063 1.00 81.31 317 PRO A C 1
ATOM 2345 O O . PRO A 1 317 ? -66.599 -3.631 67.800 1.00 81.31 317 PRO A O 1
ATOM 2348 N N . GLY A 1 318 ? -64.437 -3.102 67.564 1.00 84.38 318 GLY A N 1
ATOM 2349 C CA . GLY A 1 318 ? -64.204 -2.690 68.964 1.00 84.38 318 GLY A CA 1
ATOM 2350 C C . GLY A 1 318 ? -62.914 -3.216 69.610 1.00 84.38 318 GLY A C 1
ATOM 2351 O O . GLY A 1 318 ? -62.174 -3.986 69.007 1.00 84.38 318 GLY A O 1
ATOM 2352 N N . ALA A 1 319 ? -62.629 -2.777 70.842 1.00 86.31 319 ALA A N 1
ATOM 2353 C CA . ALA A 1 319 ? -61.374 -3.078 71.540 1.00 86.31 319 ALA A CA 1
ATOM 2354 C C . ALA A 1 319 ? -61.351 -4.458 72.225 1.00 86.31 319 ALA A C 1
ATOM 2356 O O . ALA A 1 319 ? -62.374 -4.915 72.742 1.00 86.31 319 ALA A O 1
ATOM 2357 N N . TYR A 1 320 ? -60.169 -5.078 72.282 1.00 88.88 320 TYR A N 1
ATOM 2358 C CA . TYR A 1 320 ? -59.889 -6.314 73.017 1.00 88.88 320 TYR A CA 1
ATOM 2359 C C . TYR A 1 320 ? -58.698 -6.154 73.980 1.00 88.88 320 TYR A C 1
ATOM 2361 O O . TYR A 1 320 ? -57.827 -5.304 73.788 1.00 88.88 320 TYR A O 1
ATOM 2369 N N . SER A 1 321 ? -58.652 -7.007 75.005 1.00 88.25 321 SER A N 1
ATOM 2370 C CA . SER A 1 321 ? -57.530 -7.185 75.934 1.00 88.25 321 SER A CA 1
ATOM 2371 C C . SER A 1 321 ? -57.401 -8.660 76.325 1.00 88.25 321 SER A C 1
ATOM 2373 O O . SER A 1 321 ? -58.420 -9.311 76.563 1.00 88.25 321 SER A O 1
ATOM 2375 N N . VAL A 1 322 ? -56.174 -9.191 76.378 1.00 91.56 322 VAL A N 1
ATOM 2376 C CA . VAL A 1 322 ? -55.846 -10.558 76.825 1.00 91.56 322 VAL A CA 1
ATOM 2377 C C . VAL A 1 322 ? -54.418 -10.618 77.387 1.00 91.56 322 VAL A C 1
ATOM 2379 O O . VAL A 1 322 ? -53.530 -9.912 76.915 1.00 91.56 322 VAL A O 1
ATOM 2382 N N . VAL A 1 323 ? -54.174 -11.457 78.395 1.00 90.81 323 VAL A N 1
ATOM 2383 C CA . VAL A 1 323 ? -52.866 -11.589 79.071 1.00 90.81 323 VAL A CA 1
ATOM 2384 C C . VAL A 1 323 ? -52.287 -12.986 78.853 1.00 90.81 323 VAL A C 1
ATOM 2386 O O . VAL A 1 323 ? -53.026 -13.966 78.940 1.00 90.81 323 VAL A O 1
ATOM 2389 N N . ALA A 1 324 ? -50.979 -13.078 78.598 1.00 88.94 324 ALA A N 1
ATOM 2390 C CA . ALA A 1 324 ? -50.203 -14.317 78.637 1.00 88.94 324 ALA A CA 1
ATOM 2391 C C . ALA A 1 324 ? -49.238 -14.343 79.828 1.00 88.94 324 ALA A C 1
ATOM 2393 O O . ALA A 1 324 ? -48.611 -13.330 80.143 1.00 88.94 324 ALA A O 1
ATOM 2394 N N . THR A 1 325 ? -49.054 -15.515 80.430 1.00 87.31 325 THR A N 1
ATOM 2395 C CA . THR A 1 325 ? -48.193 -15.719 81.607 1.00 87.31 325 THR A CA 1
ATOM 2396 C C . THR A 1 325 ? -47.163 -16.814 81.333 1.00 87.31 325 THR A C 1
ATOM 2398 O O . THR A 1 325 ? -47.562 -17.910 80.944 1.00 87.31 325 THR A O 1
ATOM 2401 N N . ALA A 1 326 ? -45.869 -16.527 81.526 1.00 84.44 326 ALA A N 1
ATOM 2402 C CA . ALA A 1 326 ? -44.745 -17.447 81.327 1.00 84.44 326 ALA A CA 1
ATOM 2403 C C . ALA A 1 326 ? -44.681 -18.538 82.412 1.00 84.44 326 ALA A C 1
ATOM 2405 O O . ALA A 1 326 ? -45.026 -18.300 83.570 1.00 84.44 326 ALA A O 1
ATOM 2406 N N . THR A 1 327 ? -44.234 -19.731 82.026 1.00 80.94 327 THR A N 1
ATOM 2407 C CA . THR A 1 327 ? -44.024 -20.896 82.896 1.00 80.94 327 THR A CA 1
ATOM 2408 C C . THR A 1 327 ? -42.674 -20.793 83.621 1.00 80.94 327 THR A C 1
ATOM 2410 O O . THR A 1 327 ? -41.740 -20.166 83.123 1.00 80.94 327 THR A O 1
ATOM 2413 N N . ASP A 1 328 ? -42.561 -21.391 84.810 1.00 74.06 328 ASP A N 1
ATOM 2414 C CA . ASP A 1 328 ? -41.364 -21.308 85.658 1.00 74.06 328 ASP A CA 1
ATOM 2415 C C . ASP A 1 328 ? -40.065 -21.697 84.924 1.00 74.06 328 ASP A C 1
ATOM 2417 O O . ASP A 1 328 ? -40.017 -22.695 84.212 1.00 74.06 328 ASP A O 1
ATOM 2421 N N . GLY A 1 329 ? -38.999 -20.906 85.116 1.00 66.12 329 GLY A N 1
ATOM 2422 C CA . GLY A 1 329 ? -37.687 -21.092 84.469 1.00 66.12 329 GLY A CA 1
ATOM 2423 C C . GLY A 1 329 ? -37.511 -20.356 83.134 1.00 66.12 329 GLY A C 1
ATOM 2424 O O . GLY A 1 329 ? -36.381 -20.225 82.665 1.00 66.12 329 GLY A O 1
ATOM 2425 N N . HIS A 1 330 ? -38.597 -19.813 82.581 1.00 75.12 330 HIS A N 1
ATOM 2426 C CA . HIS A 1 330 ? -38.636 -19.113 81.301 1.00 75.12 330 HIS A CA 1
ATOM 2427 C C . HIS A 1 330 ? -39.131 -17.673 81.483 1.00 75.12 330 HIS A C 1
ATOM 2429 O O . HIS A 1 330 ? -39.869 -17.353 82.419 1.00 75.12 330 HIS A O 1
ATOM 2435 N N . VAL A 1 331 ? -38.723 -16.784 80.585 1.00 76.50 331 VAL A N 1
ATOM 2436 C CA . VAL A 1 331 ? -39.169 -15.384 80.558 1.00 76.50 331 VAL A CA 1
ATOM 2437 C C . VAL A 1 331 ? -39.506 -14.984 79.132 1.00 76.50 331 VAL A C 1
ATOM 2439 O O . VAL A 1 331 ? -38.993 -15.569 78.176 1.00 76.50 331 VAL A O 1
ATOM 2442 N N . PHE A 1 332 ? -40.381 -13.991 78.972 1.00 81.69 332 PHE A N 1
ATOM 2443 C CA . PHE A 1 332 ? -40.560 -13.362 77.668 1.00 81.69 332 PHE A CA 1
ATOM 2444 C C . PHE A 1 332 ? -39.262 -12.642 77.265 1.00 81.69 332 PHE A C 1
ATOM 2446 O O . PHE A 1 332 ? -38.392 -12.397 78.097 1.00 81.69 332 PHE A O 1
ATOM 2453 N N . ALA A 1 333 ? -39.110 -12.300 75.984 1.00 79.56 333 ALA A N 1
ATOM 2454 C CA . ALA A 1 333 ? -37.876 -11.707 75.450 1.00 79.56 333 ALA A CA 1
ATOM 2455 C C . ALA A 1 333 ? -37.405 -10.410 76.141 1.00 79.56 333 ALA A C 1
ATOM 2457 O O . ALA A 1 333 ? -36.240 -10.044 76.028 1.00 79.56 333 ALA A O 1
ATOM 2458 N N . ASP A 1 334 ? -38.295 -9.724 76.856 1.00 77.38 334 ASP A N 1
ATOM 2459 C CA . ASP A 1 334 ? -38.018 -8.540 77.676 1.00 77.38 334 ASP A CA 1
ATOM 2460 C C . ASP A 1 334 ? -37.634 -8.868 79.135 1.00 77.38 334 ASP A C 1
ATOM 2462 O O . ASP A 1 334 ? -37.393 -7.963 79.931 1.00 77.38 334 ASP A O 1
ATOM 2466 N N . GLY A 1 335 ? -37.572 -10.151 79.497 1.00 71.81 335 GLY A N 1
ATOM 2467 C CA . GLY A 1 335 ? -37.289 -10.648 80.842 1.00 71.81 335 GLY A CA 1
ATOM 2468 C C . GLY A 1 335 ? -38.516 -10.747 81.756 1.00 71.81 335 GLY A C 1
ATOM 2469 O O . GLY A 1 335 ? -38.382 -11.175 82.904 1.00 71.81 335 GLY A O 1
ATOM 2470 N N . ALA A 1 336 ? -39.711 -10.373 81.285 1.00 78.19 336 ALA A N 1
ATOM 2471 C CA . ALA A 1 336 ? -40.921 -10.357 82.102 1.00 78.19 336 ALA A CA 1
ATOM 2472 C C . ALA A 1 336 ? -41.584 -11.744 82.223 1.00 78.19 336 ALA A C 1
ATOM 2474 O O . ALA A 1 336 ? -41.453 -12.604 81.351 1.00 78.19 336 ALA A O 1
ATOM 2475 N N . ARG A 1 337 ? -42.362 -11.953 83.300 1.00 80.50 337 ARG A N 1
ATOM 2476 C CA . ARG A 1 337 ? -43.180 -13.170 83.516 1.00 80.50 337 ARG A CA 1
ATOM 2477 C C . ARG A 1 337 ? -44.591 -13.092 82.936 1.00 80.50 337 ARG A C 1
ATOM 2479 O O . ARG A 1 337 ? -45.261 -14.111 82.813 1.00 80.50 337 ARG A O 1
ATOM 2486 N N . THR A 1 338 ? -45.066 -11.906 82.585 1.00 84.12 338 THR A N 1
ATOM 2487 C CA . THR A 1 338 ? -46.411 -11.694 82.038 1.00 84.12 338 THR A CA 1
ATOM 2488 C C . THR A 1 338 ? -46.353 -10.705 80.896 1.00 84.12 338 THR A C 1
ATOM 2490 O O . THR A 1 338 ? -45.590 -9.742 80.961 1.00 84.12 338 THR A O 1
ATOM 2493 N N . ARG A 1 339 ? -47.212 -10.893 79.896 1.00 85.62 339 ARG A N 1
ATOM 2494 C CA . ARG A 1 339 ? -47.331 -9.998 78.750 1.00 85.62 339 ARG A CA 1
ATOM 2495 C C . ARG A 1 339 ? -48.797 -9.748 78.416 1.00 85.62 339 ARG A C 1
ATOM 2497 O O . ARG A 1 339 ? -49.549 -10.683 78.154 1.00 85.62 339 ARG A O 1
ATOM 2504 N N . THR A 1 340 ? -49.197 -8.481 78.419 1.00 88.12 340 THR A N 1
ATOM 2505 C CA . THR A 1 340 ? -50.563 -8.051 78.089 1.00 88.12 340 THR A CA 1
ATOM 2506 C C . THR A 1 340 ? -50.643 -7.615 76.633 1.00 88.12 340 THR A C 1
ATOM 2508 O O . THR A 1 340 ? -49.765 -6.905 76.146 1.00 88.12 340 THR A O 1
ATOM 2511 N N . PHE A 1 341 ? -51.718 -8.007 75.953 1.00 88.62 341 PHE A N 1
ATOM 2512 C CA . PHE A 1 341 ? -52.006 -7.649 74.572 1.00 88.62 341 PHE A CA 1
ATOM 2513 C C . PHE A 1 341 ? -53.347 -6.929 74.501 1.00 88.62 341 PHE A C 1
ATOM 2515 O O . PHE A 1 341 ? -54.375 -7.475 74.900 1.00 88.62 341 PHE A O 1
ATOM 2522 N N . THR A 1 342 ? -53.336 -5.715 73.964 1.00 85.56 342 THR A N 1
ATOM 2523 C CA . THR A 1 342 ? -54.527 -4.901 73.716 1.00 85.56 342 THR A CA 1
ATOM 2524 C C . THR A 1 342 ? -54.560 -4.462 72.258 1.00 85.56 342 THR A C 1
ATOM 2526 O O . THR A 1 342 ? -53.521 -4.367 71.606 1.00 85.56 342 THR A O 1
ATOM 2529 N N . GLY A 1 343 ? -55.754 -4.205 71.731 1.00 86.44 343 GLY A N 1
ATOM 2530 C CA . GLY A 1 343 ? -55.919 -3.715 70.365 1.00 86.44 343 GLY A CA 1
ATOM 2531 C C . GLY A 1 343 ? -57.372 -3.411 70.021 1.00 86.44 343 GLY A C 1
ATOM 2532 O O . GLY A 1 343 ? -58.256 -3.523 70.869 1.00 86.44 343 GLY A O 1
ATOM 2533 N N . SER A 1 344 ? -57.620 -3.026 68.771 1.00 86.69 344 SER A N 1
ATOM 2534 C CA . SER A 1 344 ? -58.951 -2.747 68.223 1.00 86.69 344 SER A CA 1
ATOM 2535 C C . SER A 1 344 ? -59.171 -3.548 66.949 1.00 86.69 344 SER A C 1
ATOM 2537 O O . SER A 1 344 ? -58.291 -3.568 66.097 1.00 86.69 344 SER A O 1
ATOM 2539 N N . LEU A 1 345 ? -60.338 -4.173 66.819 1.00 88.19 345 LEU A N 1
ATOM 2540 C CA . LEU A 1 345 ? -60.745 -4.919 65.631 1.00 88.19 345 LEU A CA 1
ATOM 2541 C C . LEU A 1 345 ? -61.588 -4.017 64.724 1.00 88.19 345 LEU A C 1
ATOM 2543 O O . LEU A 1 345 ? -62.534 -3.385 65.206 1.00 88.19 345 LEU A O 1
ATOM 2547 N N . ALA A 1 346 ? -61.235 -3.956 63.442 1.00 81.62 346 ALA A N 1
ATOM 2548 C CA . ALA A 1 346 ? -61.905 -3.179 62.406 1.00 81.62 346 ALA A CA 1
ATOM 2549 C C . ALA A 1 346 ? -63.150 -3.878 61.822 1.00 81.62 346 ALA A C 1
ATOM 2551 O O . ALA A 1 346 ? -63.352 -5.087 61.963 1.00 81.62 346 ALA A O 1
ATOM 2552 N N . ASP A 1 347 ? -63.991 -3.092 61.149 1.00 76.56 347 ASP A N 1
ATOM 2553 C CA . ASP A 1 347 ? -65.113 -3.576 60.334 1.00 76.56 347 ASP A CA 1
ATOM 2554 C C . ASP A 1 347 ? -64.631 -4.038 58.930 1.00 76.56 347 ASP A C 1
ATOM 2556 O O . ASP A 1 347 ? -63.450 -3.910 58.602 1.00 76.56 347 ASP A O 1
ATOM 2560 N N . ARG A 1 348 ? -65.520 -4.596 58.098 1.00 77.25 348 ARG A N 1
ATOM 2561 C CA . ARG A 1 348 ? -65.241 -5.097 56.726 1.00 77.25 348 ARG A CA 1
ATOM 2562 C C . ARG A 1 348 ? -64.697 -4.030 55.743 1.00 77.25 348 ARG A C 1
ATOM 2564 O O . ARG A 1 348 ? -65.021 -2.850 55.864 1.00 77.25 348 ARG A O 1
ATOM 2571 N N . ARG A 1 349 ? -63.911 -4.448 54.730 1.00 76.56 349 ARG A N 1
ATOM 2572 C CA . ARG A 1 349 ? -63.286 -3.569 53.697 1.00 76.56 349 ARG A CA 1
ATOM 2573 C C . ARG A 1 349 ? -64.252 -3.166 52.569 1.00 76.56 349 ARG A C 1
ATOM 2575 O O . ARG A 1 349 ? -65.200 -3.890 52.282 1.00 76.56 349 ARG A O 1
ATOM 2582 N N . SER A 1 350 ? -63.987 -2.045 51.878 1.00 59.22 350 SER A N 1
ATOM 2583 C CA . SER A 1 350 ? -64.747 -1.608 50.686 1.00 59.22 350 SER A CA 1
ATOM 2584 C C . SER A 1 350 ? -63.911 -0.759 49.703 1.00 59.22 350 SER A C 1
ATOM 2586 O O . SER A 1 350 ? -62.944 -0.121 50.108 1.00 59.22 350 SER A O 1
ATOM 2588 N N . GLY A 1 351 ? -64.281 -0.728 48.411 1.00 63.75 351 GLY A N 1
ATOM 2589 C CA . GLY A 1 351 ? -63.703 0.181 47.399 1.00 63.75 351 GLY A CA 1
ATOM 2590 C C . GLY A 1 351 ? -62.532 -0.377 46.567 1.00 63.75 351 GLY A C 1
ATOM 2591 O O . GLY A 1 351 ? -62.445 -1.581 46.334 1.00 63.75 351 GLY A O 1
ATOM 2592 N N . GLN A 1 352 ? -61.642 0.514 46.098 1.00 58.41 352 GLN A N 1
ATOM 2593 C CA . GLN A 1 352 ? -60.480 0.230 45.224 1.00 58.41 352 GLN A CA 1
ATOM 2594 C C . GLN A 1 352 ? -59.540 -0.856 45.786 1.00 58.41 352 GLN A C 1
ATOM 2596 O O . GLN A 1 352 ? -58.862 -1.544 45.030 1.00 58.41 352 GLN A O 1
ATOM 2601 N N . GLU A 1 353 ? -59.545 -1.064 47.103 1.00 60.16 353 GLU A N 1
ATOM 2602 C CA . GLU A 1 353 ? -58.780 -2.108 47.797 1.00 60.16 353 GLU A CA 1
ATOM 2603 C C . GLU A 1 353 ? -59.287 -3.540 47.538 1.00 60.16 353 GLU A C 1
ATOM 2605 O O . GLU A 1 353 ? -58.584 -4.498 47.854 1.00 60.16 353 GLU A O 1
ATOM 2610 N N . CYS A 1 354 ? -60.483 -3.701 46.953 1.00 64.31 354 CYS A N 1
ATOM 2611 C CA . CYS A 1 354 ? -61.025 -4.992 46.511 1.00 64.31 354 CYS A CA 1
ATOM 2612 C C . CYS A 1 354 ? -60.762 -5.255 44.997 1.00 64.31 354 CYS A C 1
ATOM 2614 O O . CYS A 1 354 ? -61.256 -6.251 44.469 1.00 64.31 354 CYS A O 1
ATOM 2616 N N . ALA A 1 355 ? -59.997 -4.402 44.286 1.00 59.50 355 ALA A N 1
ATOM 2617 C CA . ALA A 1 355 ? -59.624 -4.573 42.870 1.00 59.50 355 ALA A CA 1
ATOM 2618 C C . ALA A 1 355 ? -58.128 -4.939 42.689 1.00 59.50 355 ALA A C 1
ATOM 2620 O O . ALA A 1 355 ? -57.270 -4.458 43.423 1.00 59.50 355 ALA A O 1
ATOM 2621 N N . GLY A 1 356 ? -57.806 -5.814 41.721 1.00 60.56 356 GLY A N 1
ATOM 2622 C CA . GLY A 1 356 ? -56.433 -6.291 41.448 1.00 60.56 356 GLY A CA 1
ATOM 2623 C C . GLY A 1 356 ? -55.465 -5.212 40.911 1.00 60.56 356 GLY A C 1
ATOM 2624 O O . GLY A 1 356 ? -55.900 -4.104 40.609 1.00 60.56 356 GLY A O 1
ATOM 2625 N N . PRO A 1 357 ? -54.152 -5.506 40.774 1.00 65.19 357 PRO A N 1
ATOM 2626 C CA . PRO A 1 357 ? -53.142 -4.513 40.386 1.00 65.19 357 PRO A CA 1
ATOM 2627 C C . PRO A 1 357 ? -53.324 -3.980 38.953 1.00 65.19 357 PRO A C 1
ATOM 2629 O O . PRO A 1 357 ? -53.810 -4.689 38.070 1.00 65.19 357 PRO A O 1
ATOM 2632 N N . ALA A 1 358 ? -52.887 -2.736 38.719 1.00 65.94 358 ALA A N 1
ATOM 2633 C CA . ALA A 1 358 ? -52.939 -2.085 37.408 1.00 65.94 358 ALA A CA 1
ATOM 2634 C C . ALA A 1 358 ? -52.121 -2.851 36.340 1.00 65.94 358 ALA A C 1
ATOM 2636 O O . ALA A 1 358 ? -51.026 -3.332 36.650 1.00 65.94 358 ALA A O 1
ATOM 2637 N N . PRO A 1 359 ? -52.590 -2.934 35.079 1.00 76.12 359 PRO A N 1
ATOM 2638 C CA . PRO A 1 359 ? -51.814 -3.516 33.982 1.00 76.12 359 PRO A CA 1
ATOM 2639 C C . PRO A 1 359 ? -50.510 -2.749 33.697 1.00 76.12 359 PRO A C 1
ATOM 2641 O O . PRO A 1 359 ? -50.438 -1.531 33.874 1.00 76.12 359 PRO A O 1
ATOM 2644 N N . ALA A 1 360 ? -49.483 -3.458 33.215 1.00 75.62 360 ALA A N 1
ATOM 2645 C CA . ALA A 1 360 ? -48.208 -2.857 32.816 1.00 75.62 360 ALA A CA 1
ATOM 2646 C C . ALA A 1 360 ? -48.358 -1.953 31.576 1.00 75.62 360 ALA A C 1
ATOM 2648 O O . ALA A 1 360 ? -49.208 -2.191 30.718 1.00 75.62 360 ALA A O 1
ATOM 2649 N N . ALA A 1 361 ? -47.512 -0.923 31.479 1.00 76.75 361 ALA A N 1
ATOM 2650 C CA . ALA A 1 361 ? -47.521 0.015 30.360 1.00 76.75 361 ALA A CA 1
ATOM 2651 C C . ALA A 1 361 ? -47.152 -0.669 29.031 1.00 76.75 361 ALA A C 1
ATOM 2653 O O . ALA A 1 361 ? -46.229 -1.481 28.969 1.00 76.75 361 ALA A O 1
ATOM 2654 N N . GLU A 1 362 ? -47.849 -0.300 27.958 1.00 83.69 362 GLU A N 1
ATOM 2655 C CA . GLU A 1 362 ? -47.557 -0.777 26.603 1.00 83.69 362 GLU A CA 1
ATOM 2656 C C . GLU A 1 362 ? -46.475 0.086 25.949 1.00 83.69 362 GLU A C 1
ATOM 2658 O O . GLU A 1 362 ? -46.475 1.305 26.129 1.00 83.69 362 GLU A O 1
ATOM 2663 N N . VAL A 1 363 ? -45.583 -0.535 25.168 1.00 85.06 363 VAL A N 1
ATOM 2664 C CA . VAL A 1 363 ? -44.492 0.129 24.431 1.00 85.06 363 VAL A CA 1
ATOM 2665 C C . VAL A 1 363 ? -44.550 -0.258 22.954 1.00 85.06 363 VAL A C 1
ATOM 2667 O O . VAL A 1 363 ? -44.707 -1.431 22.621 1.00 85.06 363 VAL A O 1
ATOM 2670 N N . GLU A 1 364 ? -44.400 0.727 22.071 1.00 89.81 364 GLU A N 1
ATOM 2671 C CA . GLU A 1 364 ? -44.355 0.554 20.616 1.00 89.81 364 GLU A CA 1
ATOM 2672 C C . GLU A 1 364 ? -43.079 1.193 20.051 1.00 89.81 364 GLU A C 1
ATOM 2674 O O . GLU A 1 364 ? -42.715 2.298 20.461 1.00 89.81 364 GLU A O 1
ATOM 2679 N N . SER A 1 365 ? -42.418 0.527 19.096 1.00 88.50 365 SER A N 1
ATOM 2680 C CA . SER A 1 365 ? -41.193 1.007 18.443 1.00 88.50 365 SER A CA 1
ATOM 2681 C C . SER A 1 365 ? -41.327 1.057 16.916 1.00 88.50 365 SER A C 1
ATOM 2683 O O . SER A 1 365 ? -42.038 0.257 16.305 1.00 88.50 365 SER A O 1
ATOM 2685 N N . ARG A 1 366 ? -40.642 2.015 16.276 1.00 88.12 366 ARG A N 1
ATOM 2686 C CA . ARG A 1 366 ? -40.557 2.137 14.809 1.00 88.12 366 ARG A CA 1
ATOM 2687 C C . ARG A 1 366 ? -39.175 2.596 14.353 1.00 88.12 366 ARG A C 1
ATOM 2689 O O . ARG A 1 366 ? -38.508 3.348 15.057 1.00 88.12 366 ARG A O 1
ATOM 2696 N N . THR A 1 367 ? -38.783 2.224 13.135 1.00 86.88 367 THR A N 1
ATOM 2697 C CA . THR A 1 367 ? -37.559 2.726 12.487 1.00 86.88 367 THR A CA 1
ATOM 2698 C C . THR A 1 367 ? -37.885 3.865 11.526 1.00 86.88 367 THR A C 1
ATOM 2700 O O . THR A 1 367 ? -38.717 3.713 10.631 1.00 86.88 367 THR A O 1
ATOM 2703 N N . VAL A 1 368 ? -37.198 4.994 11.680 1.00 86.75 368 VAL A N 1
ATOM 2704 C CA . VAL A 1 368 ? -37.335 6.180 10.830 1.00 86.75 368 VAL A CA 1
ATOM 2705 C C . VAL A 1 368 ? -36.080 6.328 9.960 1.00 86.75 368 VAL A C 1
ATOM 2707 O O . VAL A 1 368 ? -34.971 6.430 10.495 1.00 86.75 368 VAL A O 1
ATOM 2710 N N . PRO A 1 369 ? -36.207 6.320 8.619 1.00 81.50 369 PRO A N 1
ATOM 2711 C CA . PRO A 1 369 ? -35.082 6.583 7.733 1.00 81.50 369 PRO A CA 1
ATOM 2712 C C . PRO A 1 369 ? -34.760 8.082 7.698 1.00 81.50 369 PRO A C 1
ATOM 2714 O O . PRO A 1 369 ? -35.645 8.912 7.493 1.00 81.50 369 PRO A O 1
ATOM 2717 N N . GLY A 1 370 ? -33.484 8.432 7.854 1.00 81.56 370 GLY A N 1
ATOM 2718 C CA . GLY A 1 370 ? -33.002 9.793 7.644 1.00 81.56 370 GLY A CA 1
ATOM 2719 C C . GLY A 1 370 ? -32.883 10.174 6.173 1.00 81.56 370 GLY A C 1
ATOM 2720 O O . GLY A 1 370 ? -33.057 9.356 5.265 1.00 81.56 370 GLY A O 1
ATOM 2721 N N . ALA A 1 371 ? -32.552 11.441 5.929 1.00 83.94 371 ALA A N 1
ATOM 2722 C CA . ALA A 1 371 ? -32.232 11.909 4.587 1.00 83.94 371 ALA A CA 1
ATOM 2723 C C . ALA A 1 371 ? -30.923 11.253 4.091 1.00 83.94 371 ALA A C 1
ATOM 2725 O O . ALA A 1 371 ? -29.959 11.175 4.857 1.00 83.94 371 ALA A O 1
ATOM 2726 N N . PRO A 1 372 ? -30.857 10.783 2.832 1.00 82.88 372 PRO A N 1
ATOM 2727 C CA . PRO A 1 372 ? -29.631 10.221 2.282 1.00 82.88 372 PRO A CA 1
ATOM 2728 C C . PRO A 1 372 ? -28.584 11.319 2.036 1.00 82.88 372 PRO A C 1
ATOM 2730 O O . PRO A 1 372 ? -28.877 12.352 1.431 1.00 82.88 372 PRO A O 1
ATOM 2733 N N . ASP A 1 373 ? -27.342 11.069 2.443 1.00 84.56 373 ASP A N 1
ATOM 2734 C CA . ASP A 1 373 ? -26.183 11.876 2.075 1.00 84.56 373 ASP A CA 1
ATOM 2735 C C . ASP A 1 373 ? -25.588 11.334 0.769 1.00 84.56 373 ASP A C 1
ATOM 2737 O O . ASP A 1 373 ? -24.908 10.306 0.734 1.00 84.56 373 ASP A O 1
ATOM 2741 N N . CYS A 1 374 ? -25.828 12.044 -0.333 1.00 76.75 374 CYS A N 1
ATOM 2742 C CA . CYS A 1 374 ? -25.337 11.642 -1.650 1.00 76.75 374 CYS A CA 1
ATOM 2743 C C . CYS A 1 374 ? -23.873 12.016 -1.933 1.00 76.75 374 CYS A C 1
ATOM 2745 O O . CYS A 1 374 ? -23.359 11.635 -2.989 1.00 76.75 374 CYS A O 1
ATOM 2747 N N . VAL A 1 375 ? -23.191 12.716 -1.019 1.00 78.31 375 VAL A N 1
ATOM 2748 C CA . VAL A 1 375 ? -21.735 12.916 -1.074 1.00 78.31 375 VAL A CA 1
ATOM 2749 C C . VAL A 1 375 ? -21.035 11.659 -0.572 1.00 78.31 375 VAL A C 1
ATOM 2751 O O . VAL A 1 375 ? -20.144 11.142 -1.247 1.00 78.31 375 VAL A O 1
ATOM 2754 N N . THR A 1 376 ? -21.480 11.125 0.568 1.00 78.62 376 THR A N 1
ATOM 2755 C CA . THR A 1 376 ? -20.931 9.892 1.158 1.00 78.62 376 THR A CA 1
ATOM 2756 C C . THR A 1 376 ? -21.628 8.614 0.668 1.00 78.62 376 THR A C 1
ATOM 2758 O O . THR A 1 376 ? -21.111 7.521 0.880 1.00 78.62 376 THR A O 1
ATOM 2761 N N . ARG A 1 377 ? -22.760 8.739 -0.046 1.00 82.38 377 ARG A N 1
ATOM 2762 C CA . ARG A 1 377 ? -23.673 7.651 -0.465 1.00 82.38 377 ARG A CA 1
ATOM 2763 C C . ARG A 1 377 ? -24.141 6.796 0.714 1.00 82.38 377 ARG A C 1
ATOM 2765 O O . ARG A 1 377 ? -24.154 5.568 0.629 1.00 82.38 377 ARG A O 1
ATOM 2772 N N . THR A 1 378 ? -24.547 7.437 1.802 1.00 85.94 378 THR A N 1
ATOM 2773 C CA . THR A 1 378 ? -25.045 6.754 3.003 1.00 85.94 378 THR A CA 1
ATOM 2774 C C . THR A 1 378 ? -26.412 7.279 3.423 1.00 85.94 378 THR A C 1
ATOM 2776 O O . THR A 1 378 ? -26.805 8.385 3.060 1.00 85.94 378 THR A O 1
ATOM 2779 N N . VAL A 1 379 ? -27.170 6.463 4.151 1.00 87.88 379 VAL A N 1
ATOM 2780 C CA . VAL A 1 379 ? -28.403 6.873 4.826 1.00 87.88 379 VAL A CA 1
ATOM 2781 C C . VAL A 1 379 ? -28.336 6.418 6.278 1.00 87.88 379 VAL A C 1
ATOM 2783 O O . VAL A 1 379 ? -28.005 5.265 6.558 1.00 87.88 379 VAL A O 1
ATOM 2786 N N . THR A 1 380 ? -28.628 7.331 7.200 1.00 89.44 380 THR A N 1
ATOM 2787 C CA . THR A 1 380 ? -28.671 7.039 8.636 1.00 89.44 380 THR A CA 1
ATOM 2788 C C . THR A 1 380 ? -30.123 6.922 9.073 1.00 89.44 380 THR A C 1
ATOM 2790 O O . THR A 1 380 ? -30.884 7.874 8.930 1.00 89.44 380 THR A O 1
ATOM 2793 N N . SER A 1 381 ? -30.523 5.767 9.595 1.00 89.12 381 SER A N 1
ATOM 2794 C CA . SER A 1 381 ? -31.830 5.556 10.229 1.00 89.12 381 SER A CA 1
ATOM 2795 C C . SER A 1 381 ? -31.700 5.531 11.749 1.00 89.12 381 SER A C 1
ATOM 2797 O O . SER A 1 381 ? -30.634 5.209 12.272 1.00 89.12 381 SER A O 1
ATOM 2799 N N . TRP A 1 382 ? -32.781 5.840 12.461 1.00 89.50 382 TRP A N 1
ATOM 2800 C CA . TRP A 1 382 ? -32.863 5.733 13.922 1.00 89.50 382 TRP A CA 1
ATOM 2801 C C . TRP A 1 382 ? -34.180 5.088 14.350 1.00 89.50 382 TRP A C 1
ATOM 2803 O O . TRP A 1 382 ? -35.120 5.003 13.559 1.00 89.50 382 TRP A O 1
ATOM 2813 N N . SER A 1 383 ? -34.247 4.635 15.599 1.00 89.56 383 SER A N 1
ATOM 2814 C CA . SER A 1 383 ? -35.479 4.114 16.194 1.00 89.56 383 SER A CA 1
ATOM 2815 C C . SER A 1 383 ? -36.156 5.174 17.059 1.00 89.56 383 SER A C 1
ATOM 2817 O O . SER A 1 383 ? -35.496 6.000 17.696 1.00 89.56 383 SER A O 1
ATOM 2819 N N . GLU A 1 384 ? -37.482 5.167 17.053 1.00 91.69 384 GLU A N 1
ATOM 2820 C CA . GLU A 1 384 ? -38.321 5.956 17.951 1.00 91.69 384 GLU A CA 1
ATOM 2821 C C . GLU A 1 384 ? -39.251 5.020 18.718 1.00 91.69 384 GLU A C 1
ATOM 2823 O O . GLU A 1 384 ? -39.704 4.014 18.169 1.00 91.69 384 GLU A O 1
ATOM 2828 N N . GLU A 1 385 ? -39.562 5.377 19.960 1.00 91.69 385 GLU A N 1
ATOM 2829 C CA . GLU A 1 385 ? -40.460 4.634 20.842 1.00 91.69 385 GLU A CA 1
ATOM 2830 C C . GLU A 1 385 ? -41.524 5.551 21.451 1.00 91.69 385 GLU A C 1
ATOM 2832 O O . GLU A 1 385 ? -41.321 6.760 21.604 1.00 91.69 385 GLU A O 1
ATOM 2837 N N . ARG A 1 386 ? -42.672 4.968 21.796 1.00 89.88 386 ARG A N 1
ATOM 2838 C CA . ARG A 1 386 ? -43.725 5.600 22.600 1.00 89.88 386 ARG A CA 1
ATOM 2839 C C . ARG A 1 386 ? -44.364 4.586 23.541 1.00 89.88 386 ARG A C 1
ATOM 2841 O O . ARG A 1 386 ? -44.285 3.381 23.308 1.00 89.88 386 ARG A O 1
ATOM 2848 N N . SER A 1 387 ? -45.031 5.073 24.580 1.00 87.81 387 SER A N 1
ATOM 2849 C CA . SER A 1 387 ? -45.678 4.243 25.598 1.00 87.81 387 SER A CA 1
ATOM 2850 C C . SER A 1 387 ? -47.022 4.806 26.059 1.00 87.81 387 SER A C 1
ATOM 2852 O O . SER A 1 387 ? -47.297 5.994 25.883 1.00 87.81 387 SER A O 1
ATOM 2854 N N . ARG A 1 388 ? -47.878 3.959 26.641 1.00 84.62 388 ARG A N 1
ATOM 2855 C CA . ARG A 1 388 ? -49.105 4.378 27.345 1.00 84.62 388 ARG A CA 1
ATOM 2856 C C . ARG A 1 388 ? -49.326 3.557 28.613 1.00 84.62 388 ARG A C 1
ATOM 2858 O O . ARG A 1 388 ? -49.049 2.359 28.631 1.00 84.62 388 ARG A O 1
ATOM 2865 N N . GLY A 1 389 ? -49.824 4.209 29.661 1.00 84.94 389 GLY A N 1
ATOM 2866 C CA . GLY A 1 389 ? -50.216 3.575 30.925 1.00 84.94 389 GLY A CA 1
ATOM 2867 C C . GLY A 1 389 ? -51.711 3.253 30.994 1.00 84.94 389 GLY A C 1
ATOM 2868 O O . GLY A 1 389 ? -52.442 3.453 30.024 1.00 84.94 389 GLY A O 1
ATOM 2869 N N . TYR A 1 390 ? -52.158 2.787 32.159 1.00 82.94 390 TYR A N 1
ATOM 2870 C CA . TYR A 1 390 ? -53.556 2.480 32.460 1.00 82.94 390 TYR A CA 1
ATOM 2871 C C . TYR A 1 3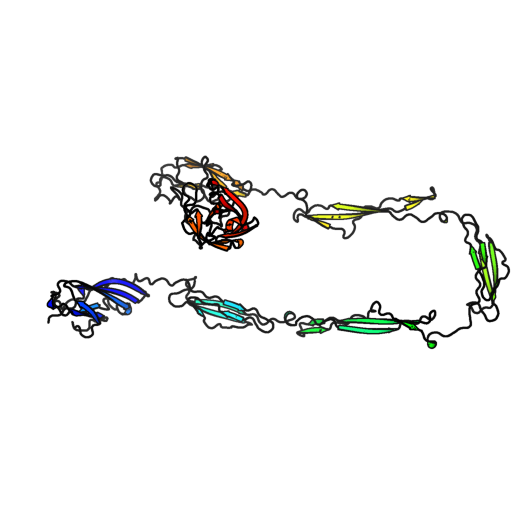90 ? -54.007 3.251 33.709 1.00 82.94 390 TYR A C 1
ATOM 2873 O O . TYR A 1 390 ? -53.308 3.240 34.720 1.00 82.94 390 TYR A O 1
ATOM 2881 N N . GLU A 1 391 ? -55.171 3.899 33.659 1.00 80.69 391 GLU A N 1
ATOM 2882 C CA . GLU A 1 391 ? -55.728 4.697 34.762 1.00 80.69 391 GLU A CA 1
ATOM 2883 C C . GLU A 1 391 ? -57.012 4.068 35.314 1.00 80.69 391 GLU A C 1
ATOM 2885 O O . GLU A 1 391 ? -57.799 3.472 34.575 1.00 80.69 391 GLU A O 1
ATOM 2890 N N . TRP A 1 392 ? -57.218 4.166 36.631 1.00 78.81 392 TRP A N 1
ATOM 2891 C CA . TRP A 1 392 ? -58.399 3.614 37.297 1.00 78.81 392 TRP A CA 1
ATOM 2892 C C . TRP A 1 392 ? -59.635 4.478 37.039 1.00 78.81 392 TRP A C 1
ATOM 2894 O O . TRP A 1 392 ? -59.659 5.660 37.380 1.00 78.81 392 TRP A O 1
ATOM 2904 N N . SER A 1 393 ? -60.693 3.869 36.505 1.00 78.44 393 SER A N 1
ATOM 2905 C CA . SER A 1 393 ? -62.003 4.502 36.378 1.00 78.44 393 SER A CA 1
ATOM 2906 C C . SER A 1 393 ? -62.900 4.070 37.534 1.00 78.44 393 SER A C 1
ATOM 2908 O O . SER A 1 393 ? -63.379 2.938 37.564 1.00 78.44 393 SER A O 1
ATOM 2910 N N . ALA A 1 394 ? -63.177 4.985 38.468 1.00 70.56 394 ALA A N 1
ATOM 2911 C CA . ALA A 1 394 ? -64.121 4.738 39.563 1.00 70.56 394 ALA A CA 1
ATOM 2912 C C . ALA A 1 394 ? -65.562 4.508 39.063 1.00 70.56 394 ALA A C 1
ATOM 2914 O O . ALA A 1 394 ? -66.324 3.794 39.705 1.00 70.56 394 ALA A O 1
ATOM 2915 N N . ALA A 1 395 ? -65.922 5.076 37.906 1.00 71.06 395 ALA A N 1
ATOM 2916 C CA . ALA A 1 395 ? -67.238 4.901 37.292 1.00 71.06 395 ALA A CA 1
ATOM 2917 C C . ALA A 1 395 ? -67.423 3.509 36.664 1.00 71.06 395 ALA A C 1
ATOM 2919 O O . ALA A 1 395 ? -68.523 2.967 36.685 1.00 71.06 395 ALA A O 1
ATOM 2920 N N . GLU A 1 396 ? -66.352 2.922 36.119 1.00 71.62 396 GLU A N 1
ATOM 2921 C CA . GLU A 1 396 ? -66.388 1.585 35.505 1.00 71.62 396 GLU A CA 1
ATOM 2922 C C . GLU A 1 396 ? -65.809 0.483 36.405 1.00 71.62 396 GLU A C 1
ATOM 2924 O O . GLU A 1 396 ? -65.828 -0.688 36.029 1.00 71.62 396 GLU A O 1
ATOM 2929 N N . ASN A 1 397 ? -65.285 0.851 37.579 1.00 70.88 397 ASN A N 1
ATOM 2930 C CA . ASN A 1 397 ? -64.638 -0.033 38.549 1.00 70.88 397 ASN A CA 1
ATOM 2931 C C . ASN A 1 397 ? -63.545 -0.932 37.919 1.00 70.88 397 ASN A C 1
ATOM 2933 O O . ASN A 1 397 ? -63.435 -2.116 38.245 1.00 70.88 397 ASN A O 1
ATOM 2937 N N . ARG A 1 398 ? -62.766 -0.381 36.970 1.00 74.06 398 ARG A N 1
ATOM 2938 C CA . ARG A 1 398 ? -61.667 -1.062 36.251 1.00 74.06 398 ARG A CA 1
ATOM 2939 C C . ARG A 1 398 ? -60.618 -0.080 35.708 1.00 74.06 398 ARG A C 1
ATOM 2941 O O . ARG A 1 398 ? -60.877 1.117 35.600 1.00 74.06 398 ARG A O 1
ATOM 2948 N N . TYR A 1 399 ? -59.453 -0.597 35.308 1.00 79.56 399 TYR A N 1
ATOM 2949 C CA . TYR A 1 399 ? -58.387 0.168 34.643 1.00 79.56 399 TYR A CA 1
ATOM 2950 C C . TYR A 1 399 ? -58.636 0.326 33.131 1.00 79.56 399 TYR A C 1
ATOM 2952 O O . TYR A 1 399 ? -58.932 -0.657 32.451 1.00 79.56 399 TYR A O 1
ATOM 2960 N N . LEU A 1 400 ? -58.469 1.539 32.592 1.00 80.75 400 LEU A N 1
ATOM 2961 C CA . LEU A 1 400 ? -58.617 1.872 31.167 1.00 80.75 400 LEU A CA 1
ATOM 2962 C C . LEU A 1 400 ? -57.303 2.425 30.580 1.00 80.75 400 LEU A C 1
ATOM 2964 O O . LEU A 1 400 ? -56.574 3.113 31.294 1.00 80.75 400 LEU A O 1
ATOM 2968 N N . PRO A 1 401 ? -56.971 2.142 29.302 1.00 81.75 401 PRO A N 1
ATOM 2969 C CA . PRO A 1 401 ? -55.731 2.613 28.687 1.00 81.75 401 PRO A CA 1
ATOM 2970 C C . PRO A 1 401 ? -55.739 4.133 28.480 1.00 81.75 401 PRO A C 1
ATOM 2972 O O . PRO A 1 401 ? -56.687 4.692 27.928 1.00 81.75 401 PRO A O 1
ATOM 2975 N N . GLY A 1 402 ? -54.647 4.783 28.878 1.00 82.25 402 GLY A N 1
ATOM 2976 C CA . GLY A 1 402 ? -54.414 6.212 28.688 1.00 82.25 402 GLY A CA 1
ATOM 2977 C C . GLY A 1 402 ? -53.925 6.577 27.281 1.00 82.25 402 GLY A C 1
ATOM 2978 O O . GLY A 1 402 ? -53.786 5.733 26.387 1.00 82.25 402 GLY A O 1
ATOM 2979 N N . ALA A 1 403 ? -53.643 7.866 27.078 1.00 84.12 403 ALA A N 1
ATOM 2980 C CA . ALA A 1 403 ? -53.103 8.375 25.821 1.00 84.12 403 ALA A CA 1
ATOM 2981 C C . ALA A 1 403 ? -51.654 7.910 25.588 1.00 84.12 403 ALA A C 1
ATOM 2983 O O . ALA A 1 403 ? -50.859 7.794 26.520 1.00 84.12 403 ALA A O 1
ATOM 2984 N N . TRP A 1 404 ? -51.303 7.682 24.321 1.00 88.25 404 TRP A N 1
ATOM 2985 C CA . TRP A 1 404 ? -49.920 7.431 23.920 1.00 88.25 404 TRP A CA 1
ATOM 2986 C C . TRP A 1 404 ? -49.055 8.675 24.105 1.00 88.25 404 TRP A C 1
ATOM 2988 O O . TRP A 1 404 ? -49.459 9.779 23.734 1.00 88.25 404 TRP A O 1
ATOM 2998 N N . THR A 1 405 ? -47.832 8.483 24.594 1.00 88.75 405 THR A N 1
ATOM 2999 C CA . THR A 1 405 ? -46.805 9.524 24.568 1.00 88.75 405 THR A CA 1
ATOM 3000 C C . THR A 1 405 ? -46.381 9.849 23.125 1.00 88.75 405 THR A C 1
ATOM 3002 O O . THR A 1 405 ? -46.564 9.034 22.209 1.00 88.75 405 THR A O 1
ATOM 3005 N N . PRO A 1 406 ? -45.833 11.052 22.871 1.00 89.00 406 PRO A N 1
ATOM 3006 C CA . PRO A 1 406 ? -45.217 11.367 21.589 1.00 89.00 406 PRO A CA 1
ATOM 3007 C C . PRO A 1 406 ? -44.044 10.429 21.283 1.00 89.00 406 PRO A C 1
ATOM 3009 O O . PRO A 1 406 ? -43.305 10.028 22.183 1.00 89.00 406 PRO A O 1
ATOM 3012 N N . TRP A 1 407 ? -43.842 10.127 19.999 1.00 90.31 407 TRP A N 1
ATOM 3013 C CA . TRP A 1 407 ? -42.673 9.377 19.544 1.00 90.31 407 TRP A CA 1
ATOM 3014 C C . TRP A 1 407 ? -41.393 10.090 19.969 1.00 90.31 407 TRP A C 1
ATOM 3016 O O . TRP A 1 407 ? -41.181 11.255 19.630 1.00 90.31 407 TRP A O 1
ATOM 3026 N N . THR A 1 408 ? -40.548 9.377 20.701 1.00 88.25 408 THR A N 1
ATOM 3027 C CA . THR A 1 408 ? -39.278 9.892 21.199 1.00 88.25 408 THR A CA 1
ATOM 3028 C C . THR A 1 408 ? -38.145 9.057 20.631 1.00 88.25 408 THR A C 1
ATOM 3030 O O . THR A 1 408 ? -38.210 7.830 20.605 1.00 88.25 408 THR A O 1
ATOM 3033 N N . ARG A 1 409 ? -37.098 9.724 20.149 1.00 86.69 409 ARG A N 1
ATOM 3034 C CA . ARG A 1 409 ? -35.929 9.070 19.560 1.00 86.69 409 ARG A CA 1
ATOM 3035 C C . ARG A 1 409 ? -35.147 8.304 20.619 1.00 86.69 409 ARG A C 1
ATOM 3037 O O . ARG A 1 409 ? -34.748 8.891 21.621 1.00 86.69 409 ARG A O 1
ATOM 3044 N N . THR A 1 410 ? -34.871 7.030 20.357 1.00 87.69 410 THR A N 1
ATOM 3045 C CA . THR A 1 410 ? -34.069 6.182 21.242 1.00 87.69 410 THR A CA 1
ATOM 3046 C C . THR A 1 410 ? -32.590 6.573 21.112 1.00 87.69 410 THR A C 1
ATOM 3048 O O . THR A 1 410 ? -32.027 6.434 20.016 1.00 87.69 410 THR A O 1
ATOM 3051 N N . PRO A 1 411 ? -31.937 7.075 22.178 1.00 82.06 411 PRO A N 1
ATOM 3052 C CA . PRO A 1 411 ? -30.532 7.478 22.124 1.00 82.06 411 PRO A CA 1
ATOM 3053 C C . PRO A 1 411 ? -29.619 6.313 21.714 1.00 82.06 411 PRO A C 1
ATOM 3055 O O . PRO A 1 411 ? -29.751 5.211 22.238 1.00 82.06 411 PRO A O 1
ATOM 3058 N N . GLY A 1 412 ? -28.699 6.547 20.771 1.00 79.25 412 GLY A N 1
ATOM 3059 C CA . GLY A 1 412 ? -27.738 5.537 20.302 1.00 79.25 412 GLY A CA 1
ATOM 3060 C C . GLY A 1 412 ? -28.302 4.488 19.335 1.00 79.25 412 GLY A C 1
ATOM 3061 O O . GLY A 1 412 ? -27.604 3.536 18.998 1.00 79.25 412 GLY A O 1
ATOM 3062 N N . SER A 1 413 ? -29.544 4.648 18.865 1.00 86.00 413 SER A N 1
ATOM 3063 C CA . SER A 1 413 ? -30.166 3.750 17.877 1.00 86.00 413 SER A CA 1
ATOM 3064 C C . SER A 1 413 ? -29.776 4.050 16.422 1.00 86.00 413 SER A C 1
ATOM 3066 O O . SER A 1 413 ? -30.358 3.475 15.498 1.00 86.00 413 SER A O 1
ATOM 3068 N N . GLU A 1 414 ? -28.828 4.965 16.191 1.00 88.19 414 GLU A N 1
ATOM 3069 C CA . GLU A 1 414 ? -28.398 5.327 14.845 1.00 88.19 414 GLU A CA 1
ATOM 3070 C C . GLU A 1 414 ? -27.666 4.189 14.141 1.00 88.19 414 GLU A C 1
ATOM 3072 O O . GLU A 1 414 ? -26.661 3.664 14.617 1.00 88.19 414 GLU A O 1
ATOM 3077 N N . GLN A 1 415 ? -28.136 3.865 12.942 1.00 83.00 415 GLN A N 1
ATOM 3078 C CA . GLN A 1 415 ? -27.472 2.932 12.047 1.00 83.00 415 GLN A CA 1
ATOM 3079 C C . GLN A 1 415 ? -27.287 3.580 10.683 1.00 83.00 415 GLN A C 1
ATOM 3081 O O . GLN A 1 415 ? -28.243 4.054 10.071 1.00 83.00 415 GLN A O 1
ATOM 3086 N N . THR A 1 416 ? -26.044 3.588 10.203 1.00 86.06 416 THR A N 1
ATOM 3087 C CA . THR A 1 416 ? -25.684 4.117 8.886 1.00 86.06 416 THR A CA 1
ATOM 3088 C C . THR A 1 416 ? -25.467 2.964 7.922 1.00 86.06 416 THR A C 1
ATOM 3090 O O . THR A 1 416 ? -24.574 2.139 8.118 1.00 86.06 416 THR A O 1
ATOM 3093 N N . VAL A 1 417 ? -26.270 2.918 6.861 1.00 83.31 417 VAL A N 1
ATOM 3094 C CA . VAL A 1 417 ? -26.183 1.905 5.803 1.00 83.31 417 VAL A CA 1
ATOM 3095 C C . VAL A 1 417 ? -25.901 2.561 4.446 1.00 83.31 417 VAL A C 1
ATOM 3097 O O . VAL A 1 417 ? -26.155 3.758 4.270 1.00 83.31 417 VAL A O 1
ATOM 3100 N N . PRO A 1 418 ? -25.360 1.819 3.461 1.00 83.94 418 PRO A N 1
ATOM 3101 C CA . PRO A 1 418 ? -25.165 2.348 2.115 1.00 83.94 418 PRO A CA 1
ATOM 3102 C C . PRO A 1 418 ? -26.490 2.801 1.486 1.00 83.94 418 PRO A C 1
ATOM 3104 O O . PRO A 1 418 ? -27.467 2.051 1.481 1.00 83.94 418 PRO A O 1
ATOM 3107 N N . ALA A 1 419 ? -26.518 4.010 0.924 1.00 80.50 419 ALA A N 1
ATOM 3108 C CA . ALA A 1 419 ? -27.674 4.513 0.189 1.00 80.50 419 ALA A CA 1
ATOM 3109 C C . ALA A 1 419 ? -27.805 3.778 -1.152 1.00 80.50 419 ALA A C 1
ATOM 3111 O O . ALA A 1 419 ? -26.825 3.578 -1.876 1.00 80.50 419 ALA A O 1
ATOM 3112 N N . THR A 1 420 ? -29.030 3.394 -1.502 1.00 80.81 420 THR A N 1
ATOM 3113 C CA . THR A 1 420 ? -29.320 2.729 -2.778 1.00 80.81 420 THR A CA 1
ATOM 3114 C C . THR A 1 420 ? -29.199 3.700 -3.957 1.00 80.81 420 THR A C 1
ATOM 3116 O O . THR A 1 420 ? -29.358 4.914 -3.814 1.00 80.81 420 THR A O 1
ATOM 3119 N N . ASP A 1 421 ? -28.984 3.175 -5.166 1.00 70.25 421 ASP A N 1
ATOM 3120 C CA . ASP A 1 421 ? -28.918 3.998 -6.385 1.00 70.25 421 ASP A CA 1
ATOM 3121 C C . ASP A 1 421 ? -30.246 4.708 -6.713 1.00 70.25 421 ASP A C 1
ATOM 3123 O O . ASP A 1 421 ? -30.243 5.713 -7.424 1.00 70.25 421 ASP A O 1
ATOM 3127 N N . GLN A 1 422 ? -31.369 4.232 -6.161 1.00 75.62 422 GLN A N 1
ATOM 3128 C CA . GLN A 1 422 ? -32.667 4.909 -6.228 1.00 75.62 422 GLN A CA 1
ATOM 3129 C C . GLN A 1 422 ? -32.733 6.130 -5.291 1.00 75.62 422 GLN A C 1
ATOM 3131 O O . GLN A 1 422 ? -33.394 7.111 -5.621 1.00 75.62 422 GLN A O 1
ATOM 3136 N N . GLN A 1 423 ? -32.025 6.096 -4.154 1.00 78.88 423 GLN A N 1
ATOM 3137 C CA . GLN A 1 423 ? -31.934 7.201 -3.188 1.00 78.88 423 GLN A CA 1
ATOM 3138 C C . GLN A 1 423 ? -30.871 8.241 -3.582 1.00 78.88 423 GLN A C 1
ATOM 3140 O O . GLN A 1 423 ? -31.063 9.427 -3.330 1.00 78.88 423 GLN A O 1
ATOM 3145 N N . CYS A 1 424 ? -29.784 7.824 -4.243 1.00 75.88 424 CYS A N 1
ATOM 3146 C CA . CYS A 1 424 ? -28.739 8.716 -4.759 1.00 75.88 424 CYS A CA 1
ATOM 3147 C C . CYS A 1 424 ? -28.376 8.383 -6.220 1.00 75.88 424 CYS A C 1
ATOM 3149 O O . CYS A 1 424 ? -27.353 7.728 -6.481 1.00 75.88 424 CYS A O 1
ATOM 3151 N N . PRO A 1 425 ? -29.171 8.851 -7.201 1.00 67.25 425 PRO A N 1
ATOM 3152 C CA . PRO A 1 425 ? -28.903 8.585 -8.608 1.00 67.25 425 PRO A CA 1
ATOM 3153 C C . PRO A 1 425 ? -27.557 9.194 -9.046 1.00 67.25 425 PRO A C 1
ATOM 3155 O O . PRO A 1 425 ? -27.219 10.317 -8.656 1.00 67.25 425 PRO A O 1
ATOM 3158 N N . PRO A 1 426 ? -26.748 8.483 -9.854 1.00 55.19 426 PRO A N 1
ATOM 3159 C CA . PRO A 1 426 ? -25.473 9.004 -10.328 1.00 55.19 426 PRO A CA 1
ATOM 3160 C C . PRO A 1 426 ? -25.686 10.236 -11.216 1.00 55.19 426 PRO A C 1
ATOM 3162 O O . PRO A 1 426 ? -26.498 10.232 -12.142 1.00 55.19 426 PRO A O 1
ATOM 3165 N N . ARG A 1 427 ? -24.916 11.298 -10.954 1.00 46.28 427 ARG A N 1
ATOM 3166 C CA . ARG A 1 427 ? -24.949 12.528 -11.753 1.00 46.28 427 ARG A CA 1
ATOM 3167 C C . ARG A 1 427 ? -24.586 12.201 -13.211 1.00 46.28 427 ARG A C 1
ATOM 3169 O O . ARG A 1 427 ? -23.527 11.608 -13.435 1.00 46.28 427 ARG A O 1
ATOM 3176 N N . PRO A 1 428 ? -25.388 12.600 -14.218 1.00 51.25 428 PRO A N 1
ATOM 3177 C CA . PRO A 1 428 ? -25.008 12.404 -15.610 1.00 51.25 428 PRO A CA 1
ATOM 3178 C C . PRO A 1 428 ? -23.715 13.177 -15.886 1.00 51.25 428 PRO A C 1
ATOM 3180 O O . PRO A 1 428 ? -23.643 14.392 -15.688 1.00 51.25 428 PRO A O 1
ATOM 3183 N N . ALA A 1 429 ? -22.668 12.460 -16.299 1.00 56.50 429 ALA A N 1
ATOM 3184 C CA . ALA A 1 429 ? -21.368 13.051 -16.581 1.00 56.50 429 ALA A CA 1
ATOM 3185 C C . ALA A 1 429 ? -21.512 14.109 -17.684 1.00 56.50 429 ALA A C 1
ATOM 3187 O O . ALA A 1 429 ? -21.955 13.805 -18.793 1.00 56.50 429 ALA A O 1
ATOM 3188 N N . VAL A 1 430 ? -21.141 15.357 -17.381 1.00 58.91 430 VAL A N 1
ATOM 3189 C CA . VAL A 1 430 ? -21.142 16.446 -18.365 1.00 58.91 430 VAL A CA 1
ATOM 3190 C C . VAL A 1 430 ? -20.153 16.076 -19.481 1.00 58.91 430 VAL A C 1
ATOM 3192 O O . VAL A 1 430 ? -18.968 15.898 -19.190 1.00 58.91 430 VAL A O 1
ATOM 3195 N N . PRO A 1 431 ? -20.589 15.946 -20.749 1.00 68.94 431 PRO A N 1
ATOM 3196 C CA . PRO A 1 431 ? -19.703 15.507 -21.819 1.00 68.94 431 PRO A CA 1
ATOM 3197 C C . PRO A 1 431 ? -18.569 16.509 -22.054 1.00 68.94 431 PRO A C 1
ATOM 3199 O O . PRO A 1 431 ? -18.813 17.705 -22.242 1.00 68.94 431 PRO A O 1
ATOM 3202 N N . VAL A 1 432 ? -17.330 16.022 -22.113 1.00 79.94 432 VAL A N 1
ATOM 3203 C CA . VAL A 1 432 ? -16.140 16.858 -22.319 1.00 79.94 432 VAL A CA 1
ATOM 3204 C C . VAL A 1 432 ? -16.174 17.461 -23.727 1.00 79.94 432 VAL A C 1
ATOM 3206 O O . VAL A 1 432 ? -16.303 16.749 -24.728 1.00 79.94 432 VAL A O 1
ATOM 3209 N N . ALA A 1 433 ? -16.074 18.789 -23.820 1.00 83.88 433 ALA A N 1
ATOM 3210 C CA . ALA A 1 433 ? -16.084 19.503 -25.093 1.00 83.88 433 ALA A CA 1
ATOM 3211 C C . ALA A 1 433 ? -14.759 19.305 -25.847 1.00 83.88 433 ALA A C 1
ATOM 3213 O O . ALA A 1 433 ? -13.688 19.617 -25.336 1.00 83.88 433 ALA A O 1
ATOM 3214 N N . VAL A 1 434 ? -14.829 18.819 -27.086 1.00 83.50 434 VAL A N 1
ATOM 3215 C CA . VAL A 1 434 ? -13.655 18.484 -27.907 1.00 83.50 434 VAL A CA 1
ATOM 3216 C C . VAL A 1 434 ? -13.773 19.107 -29.302 1.00 83.50 434 VAL A C 1
ATOM 3218 O O . VAL A 1 434 ? -14.838 19.072 -29.917 1.00 83.50 434 VAL A O 1
ATOM 3221 N N . ARG A 1 435 ? -12.691 19.690 -29.838 1.00 89.25 435 ARG A N 1
ATOM 3222 C CA . ARG A 1 435 ? -12.675 20.352 -31.160 1.00 89.25 435 ARG A CA 1
ATOM 3223 C C . ARG A 1 435 ? -11.724 19.637 -32.117 1.00 89.25 435 ARG A C 1
ATOM 3225 O O . ARG A 1 435 ? -10.567 19.408 -31.788 1.00 89.25 435 ARG A O 1
ATOM 3232 N N . GLY A 1 436 ? -12.208 19.317 -33.316 1.00 86.69 436 GLY A N 1
ATOM 3233 C CA . GLY A 1 436 ? -11.386 18.707 -34.361 1.00 86.69 436 GLY A CA 1
ATOM 3234 C C . GLY A 1 436 ? -10.677 19.733 -35.251 1.00 86.69 436 GLY A C 1
ATOM 3235 O O . GLY A 1 436 ? -11.197 20.827 -35.469 1.00 86.69 436 GLY A O 1
ATOM 3236 N N . ALA A 1 437 ? -9.521 19.363 -35.805 1.00 88.44 437 ALA A N 1
ATOM 3237 C CA . ALA A 1 437 ? -8.746 20.188 -36.736 1.00 88.44 437 ALA A CA 1
ATOM 3238 C C . ALA A 1 437 ? -8.115 19.337 -37.852 1.00 88.44 437 ALA A C 1
ATOM 3240 O O . ALA A 1 437 ? -7.819 18.157 -37.652 1.00 88.44 437 ALA A O 1
ATOM 3241 N N . VAL A 1 438 ? -7.918 19.926 -39.036 1.00 89.75 438 VAL A N 1
ATOM 3242 C CA . VAL A 1 438 ? -7.328 19.252 -40.205 1.00 89.75 438 VAL A CA 1
ATOM 3243 C C . VAL A 1 438 ? -6.362 20.197 -40.914 1.00 89.75 438 VAL A C 1
ATOM 3245 O O . VAL A 1 438 ? -6.732 21.324 -41.234 1.00 89.75 438 VAL A O 1
ATOM 3248 N N . ALA A 1 439 ? -5.148 19.719 -41.180 1.00 87.62 439 ALA A N 1
ATOM 3249 C CA . ALA A 1 439 ? -4.131 20.407 -41.972 1.00 87.62 439 ALA A CA 1
ATOM 3250 C C . ALA A 1 439 ? -4.091 19.862 -43.409 1.00 87.62 439 ALA A C 1
ATOM 3252 O O . ALA A 1 439 ? -4.514 18.727 -43.654 1.00 87.62 439 ALA A O 1
ATOM 3253 N N . LYS A 1 440 ? -3.570 20.654 -44.353 1.00 86.62 440 LYS A N 1
ATOM 3254 C CA . LYS A 1 440 ? -3.453 20.285 -45.771 1.00 86.62 440 LYS A CA 1
ATOM 3255 C C . LYS A 1 440 ? -2.085 20.631 -46.357 1.00 86.62 440 LYS A C 1
ATOM 3257 O O . LYS A 1 440 ? -1.434 21.553 -45.874 1.00 86.62 440 LYS A O 1
ATOM 3262 N N . LEU A 1 441 ? -1.703 19.906 -47.402 1.00 84.75 441 LEU A N 1
ATOM 3263 C CA . LEU A 1 441 ? -0.560 20.175 -48.268 1.00 84.75 441 LEU A CA 1
ATOM 3264 C C . LEU A 1 441 ? -1.014 20.035 -49.722 1.00 84.75 441 LEU A C 1
ATOM 3266 O O . LEU A 1 441 ? -1.518 18.981 -50.118 1.00 84.75 441 LEU A O 1
ATOM 3270 N N . ASP A 1 442 ? -0.852 21.110 -50.484 1.00 81.69 442 ASP A N 1
ATOM 3271 C CA . ASP A 1 442 ? -1.233 21.193 -51.891 1.00 81.69 442 ASP A CA 1
ATOM 3272 C C . ASP A 1 442 ? -0.035 20.785 -52.781 1.00 81.69 442 ASP A C 1
ATOM 3274 O O . ASP A 1 442 ? 1.114 21.109 -52.472 1.00 81.69 442 ASP A O 1
ATOM 3278 N N . LYS A 1 443 ? -0.292 20.062 -53.882 1.00 71.75 443 LYS A N 1
ATOM 3279 C CA . LYS A 1 443 ? 0.652 19.828 -54.997 1.00 71.75 443 LYS A CA 1
ATOM 3280 C C . LYS A 1 443 ? 2.058 19.353 -54.568 1.00 71.75 443 LYS A C 1
ATOM 3282 O O . LYS A 1 443 ? 3.085 19.916 -54.946 1.00 71.75 443 LYS A O 1
ATOM 3287 N N . CYS A 1 444 ? 2.103 18.273 -53.792 1.00 69.25 444 CYS A N 1
ATOM 3288 C CA . CYS A 1 444 ? 3.328 17.571 -53.417 1.00 69.25 444 CYS A CA 1
ATOM 3289 C C . CYS A 1 444 ? 3.649 16.480 -54.452 1.00 69.25 444 CYS A C 1
ATOM 3291 O O . CYS A 1 444 ? 3.133 15.357 -54.384 1.00 69.25 444 CYS A O 1
ATOM 3293 N N . GLY A 1 445 ? 4.456 16.819 -55.459 1.00 72.06 445 GLY A N 1
ATOM 3294 C CA . GLY A 1 445 ? 4.606 15.996 -56.663 1.00 72.06 445 GLY A CA 1
ATOM 3295 C C . GLY A 1 445 ? 3.320 16.023 -57.499 1.00 72.06 445 GLY A C 1
ATOM 3296 O O . GLY A 1 445 ? 2.849 17.093 -57.872 1.00 72.06 445 GLY A O 1
ATOM 3297 N N . ARG A 1 446 ? 2.718 14.855 -57.778 1.00 71.06 446 ARG A N 1
ATOM 3298 C CA . ARG A 1 446 ? 1.436 14.749 -58.517 1.00 71.06 446 ARG A CA 1
ATOM 3299 C C . ARG A 1 446 ? 0.183 14.732 -57.622 1.00 71.06 446 ARG A C 1
ATOM 3301 O O . ARG A 1 446 ? -0.913 14.563 -58.143 1.00 71.06 446 ARG A O 1
ATOM 3308 N N . ASN A 1 447 ? 0.322 14.826 -56.294 1.00 80.06 447 ASN A N 1
ATOM 3309 C CA . ASN A 1 447 ? -0.761 14.509 -55.352 1.00 80.06 447 ASN A CA 1
ATOM 3310 C C . ASN A 1 447 ? -0.962 15.572 -54.259 1.00 80.06 447 ASN A C 1
ATOM 3312 O O . ASN A 1 447 ? -0.025 16.264 -53.866 1.00 80.06 447 ASN A O 1
ATOM 3316 N N . ASP A 1 448 ? -2.180 15.608 -53.719 1.00 84.00 448 ASP A N 1
ATOM 3317 C CA . ASP A 1 448 ? -2.599 16.445 -52.591 1.00 84.00 448 ASP A CA 1
ATOM 3318 C C . ASP A 1 448 ? -2.724 15.609 -51.304 1.00 84.00 448 ASP A C 1
ATOM 3320 O O . ASP A 1 448 ? -3.069 14.423 -51.367 1.00 84.00 448 ASP A O 1
ATOM 3324 N N . PHE A 1 449 ? -2.480 16.202 -50.128 1.00 86.06 449 PHE A N 1
ATOM 3325 C CA . PHE A 1 449 ? -2.510 15.488 -48.841 1.00 86.06 449 PHE A CA 1
ATOM 3326 C C . PHE A 1 449 ? -3.230 16.264 -47.731 1.00 86.06 449 PHE A C 1
ATOM 3328 O O . PHE A 1 449 ? -3.145 17.484 -47.638 1.00 86.06 449 PHE A O 1
ATOM 3335 N N . TYR A 1 450 ? -3.904 15.554 -46.826 1.00 88.69 450 TYR A N 1
ATOM 3336 C CA . TYR A 1 450 ? -4.507 16.122 -45.615 1.00 88.69 450 TYR A CA 1
ATOM 3337 C C . TYR A 1 450 ? -4.177 15.291 -44.375 1.00 88.69 450 TYR A C 1
ATOM 3339 O O . TYR A 1 450 ? -3.922 14.093 -44.471 1.00 88.69 450 TYR A O 1
ATOM 3347 N N . ARG A 1 451 ? -4.197 15.917 -43.197 1.00 88.12 451 ARG A N 1
ATOM 3348 C CA . ARG A 1 451 ? -3.898 15.276 -41.908 1.00 88.12 451 ARG A CA 1
ATOM 3349 C C . ARG A 1 451 ? -4.874 15.740 -40.842 1.00 88.12 451 ARG A C 1
ATOM 3351 O O . ARG A 1 451 ? -4.944 16.929 -40.541 1.00 88.12 451 ARG A O 1
ATOM 3358 N N . ALA A 1 452 ? -5.603 14.802 -40.246 1.00 89.69 452 ALA A N 1
ATOM 3359 C CA . ALA A 1 452 ? -6.432 15.086 -39.078 1.00 89.69 452 ALA A CA 1
ATOM 3360 C C . ALA A 1 452 ? -5.555 15.233 -37.824 1.00 89.69 452 ALA A C 1
ATOM 3362 O O . ALA A 1 452 ? -4.626 14.449 -37.627 1.00 89.69 452 ALA A O 1
ATOM 3363 N N . ALA A 1 453 ? -5.832 16.220 -36.974 1.00 85.81 453 ALA A N 1
ATOM 3364 C CA . ALA A 1 453 ? -5.120 16.409 -35.712 1.00 85.81 453 ALA A CA 1
ATOM 3365 C C . ALA A 1 453 ? -5.424 15.270 -34.723 1.00 85.81 453 ALA A C 1
ATOM 3367 O O . ALA A 1 453 ? -6.523 14.713 -34.734 1.00 85.81 453 ALA A O 1
ATOM 3368 N N . LYS A 1 454 ? -4.458 14.938 -33.858 1.00 87.50 454 LYS A N 1
ATOM 3369 C CA . LYS A 1 454 ? -4.627 13.930 -32.803 1.00 87.50 454 LYS A CA 1
ATOM 3370 C C . LYS A 1 454 ? -5.385 14.546 -31.626 1.00 87.50 454 LYS A C 1
ATOM 3372 O O . LYS A 1 454 ? -4.823 15.362 -30.907 1.00 87.50 454 LYS A O 1
ATOM 3377 N N . VAL A 1 455 ? -6.654 14.178 -31.466 1.00 81.94 455 VAL A N 1
ATOM 3378 C CA . VAL A 1 455 ? -7.565 14.700 -30.440 1.00 81.94 455 VAL A CA 1
ATOM 3379 C C . VAL A 1 455 ? -8.322 13.540 -29.796 1.00 81.94 455 VAL A C 1
ATOM 3381 O O . VAL A 1 455 ? -9.082 12.827 -30.458 1.00 81.94 455 VAL A O 1
ATOM 3384 N N . THR A 1 456 ? -8.118 13.358 -28.492 1.00 81.75 456 THR A N 1
ATOM 3385 C CA . THR A 1 456 ? -8.804 12.343 -27.681 1.00 81.75 456 THR A CA 1
ATOM 3386 C C . THR A 1 456 ? -10.307 12.626 -27.628 1.00 81.75 456 THR A C 1
ATOM 3388 O O . THR A 1 456 ? -10.722 13.775 -27.513 1.00 81.75 456 THR A O 1
ATOM 3391 N N . GLY A 1 457 ? -11.136 11.584 -27.740 1.00 81.38 457 GLY A N 1
ATOM 3392 C CA . GLY A 1 457 ? -12.600 11.713 -27.686 1.00 81.38 457 GLY A CA 1
ATOM 3393 C C . GLY A 1 457 ? -13.278 12.051 -29.020 1.00 81.38 457 GLY A C 1
ATOM 3394 O O . GLY A 1 457 ? -14.503 12.171 -29.074 1.00 81.38 457 GLY A O 1
ATOM 3395 N N . ILE A 1 458 ? -12.517 12.155 -30.116 1.00 86.94 458 ILE A N 1
ATOM 3396 C CA . ILE A 1 458 ? -13.025 12.419 -31.469 1.00 86.94 458 ILE A CA 1
ATOM 3397 C C . ILE A 1 458 ? -12.654 11.282 -32.424 1.00 86.94 458 ILE A C 1
ATOM 3399 O O . ILE A 1 458 ? -11.585 10.687 -32.318 1.00 86.94 458 ILE A O 1
ATOM 3403 N N . ARG A 1 459 ? -13.506 11.034 -33.423 1.00 89.31 459 ARG A N 1
ATOM 3404 C CA . ARG A 1 459 ? -13.192 10.271 -34.639 1.00 89.31 459 ARG A CA 1
ATOM 3405 C C . ARG A 1 459 ? -13.423 11.131 -35.886 1.00 89.31 459 ARG A C 1
ATOM 3407 O O . ARG A 1 459 ? -14.435 11.826 -35.989 1.00 89.31 459 ARG A O 1
ATOM 3414 N N . TYR A 1 460 ? -12.495 11.070 -36.841 1.00 88.75 460 TYR A N 1
ATOM 3415 C CA . TYR A 1 460 ? -12.596 11.780 -38.120 1.00 88.75 460 TYR A CA 1
ATOM 3416 C C . TYR A 1 460 ? -13.008 10.809 -39.223 1.00 88.75 460 TYR A C 1
ATOM 3418 O O . TYR A 1 460 ? -12.465 9.710 -39.305 1.00 88.75 460 TYR A O 1
ATOM 3426 N N . VAL A 1 461 ? -13.950 11.199 -40.080 1.00 86.44 461 VAL A N 1
ATOM 3427 C CA . VAL A 1 461 ? -14.511 10.330 -41.125 1.00 86.44 461 VAL A CA 1
ATOM 3428 C C . VAL A 1 461 ? -14.602 11.084 -42.448 1.00 86.44 461 VAL A C 1
ATOM 3430 O O . VAL A 1 461 ? -15.080 12.215 -42.492 1.00 86.44 461 VAL A O 1
ATOM 3433 N N . VAL A 1 462 ? -14.183 10.453 -43.543 1.00 84.12 462 VAL A N 1
ATOM 3434 C CA . VAL A 1 462 ? -14.391 10.944 -44.914 1.00 84.12 462 VAL A CA 1
ATOM 3435 C C . VAL A 1 462 ? -15.222 9.902 -45.658 1.00 84.12 462 VAL A C 1
ATOM 3437 O O . VAL A 1 462 ? -14.806 8.756 -45.814 1.00 84.12 462 VAL A O 1
ATOM 3440 N N . GLY A 1 463 ? -16.428 10.279 -46.089 1.00 81.38 463 GLY A N 1
ATOM 3441 C CA . GLY A 1 463 ? -17.395 9.319 -46.632 1.00 81.38 463 GLY A CA 1
ATOM 3442 C C . GLY A 1 463 ? -17.803 8.286 -45.576 1.00 81.38 463 GLY A C 1
ATOM 3443 O O . GLY A 1 463 ? -18.350 8.659 -44.540 1.00 81.38 463 GLY A O 1
ATOM 3444 N N . ARG A 1 464 ? -17.524 7.002 -45.840 1.00 73.00 464 ARG A N 1
ATOM 3445 C CA . ARG A 1 464 ? -17.735 5.881 -44.901 1.00 73.00 464 ARG A CA 1
ATOM 3446 C C . ARG A 1 464 ? -16.453 5.436 -44.180 1.00 73.00 464 ARG A C 1
ATOM 3448 O O . ARG A 1 464 ? -16.518 4.546 -43.341 1.00 73.00 464 ARG A O 1
ATOM 3455 N N . SER A 1 465 ? -15.305 6.041 -44.488 1.00 73.88 465 SER A N 1
ATOM 3456 C CA . SER A 1 465 ? -13.998 5.583 -44.007 1.00 73.88 465 SER A CA 1
ATOM 3457 C C . SER A 1 465 ? -13.459 6.464 -42.883 1.00 73.88 465 SER A C 1
ATOM 3459 O O . SER A 1 465 ? -13.447 7.693 -42.993 1.00 73.88 465 SER A O 1
ATOM 3461 N N . THR A 1 466 ? -12.967 5.836 -41.815 1.00 82.31 466 THR A N 1
ATOM 3462 C CA . THR A 1 466 ? -12.290 6.525 -40.708 1.00 82.31 466 THR A CA 1
ATOM 3463 C C . THR A 1 466 ? -10.916 7.023 -41.151 1.00 82.31 466 THR A C 1
ATOM 3465 O O . THR A 1 466 ? -10.151 6.297 -41.783 1.00 82.31 466 THR A O 1
ATOM 3468 N N . VAL A 1 467 ? -10.596 8.270 -40.812 1.00 82.31 467 VAL A N 1
ATOM 3469 C CA . VAL A 1 467 ? -9.302 8.893 -41.094 1.00 82.31 467 VAL A CA 1
ATOM 3470 C C . VAL A 1 467 ? -8.380 8.699 -39.885 1.00 82.31 467 VAL A C 1
ATOM 3472 O O . VAL A 1 467 ? -8.740 9.127 -38.784 1.00 82.31 467 VAL A O 1
ATOM 3475 N N . PRO A 1 468 ? -7.190 8.097 -40.061 1.00 79.12 468 PRO A N 1
ATOM 3476 C CA . PRO A 1 468 ? -6.212 7.976 -38.989 1.00 79.12 468 PRO A CA 1
ATOM 3477 C C . PRO A 1 468 ? -5.718 9.360 -38.552 1.00 79.12 468 PRO A C 1
ATOM 3479 O O . PRO A 1 468 ? -5.372 10.215 -39.369 1.00 79.12 468 PRO A O 1
ATOM 3482 N N . GLN A 1 469 ? -5.694 9.586 -37.242 1.00 84.44 469 GLN A N 1
ATOM 3483 C CA . GLN A 1 469 ? -5.274 10.862 -36.671 1.00 84.44 469 GLN A CA 1
ATOM 3484 C C . GLN A 1 469 ? -3.753 10.976 -36.621 1.00 84.44 469 GLN A C 1
ATOM 3486 O O . GLN A 1 469 ? -3.049 10.008 -36.347 1.00 84.44 469 GLN A O 1
ATOM 3491 N N . GLY A 1 470 ? -3.239 12.180 -36.849 1.00 79.75 470 GLY A N 1
ATOM 3492 C CA . GLY A 1 470 ? -1.814 12.477 -36.802 1.00 79.75 470 GLY A CA 1
ATOM 3493 C C . GLY A 1 470 ? -1.017 11.974 -38.008 1.00 79.75 470 GLY A C 1
ATOM 3494 O O . GLY A 1 470 ? 0.197 12.171 -38.017 1.00 79.75 470 GLY A O 1
ATOM 3495 N N . VAL A 1 471 ? -1.665 11.413 -39.035 1.00 79.19 471 VAL A N 1
ATOM 3496 C CA . VAL A 1 471 ? -1.020 10.858 -40.237 1.00 79.19 471 VAL A CA 1
ATOM 3497 C C . VAL A 1 471 ? -1.455 11.626 -41.488 1.00 79.19 471 VAL A C 1
ATOM 3499 O O . VAL A 1 471 ? -2.618 12.012 -41.610 1.00 79.19 471 VAL A O 1
ATOM 3502 N N . TRP A 1 472 ? -0.521 11.857 -42.414 1.00 81.44 472 TRP A N 1
ATOM 3503 C CA . TRP A 1 472 ? -0.815 12.435 -43.727 1.00 81.44 472 TRP A CA 1
ATOM 3504 C C . TRP A 1 472 ? -1.460 11.395 -44.647 1.00 81.44 472 TRP A C 1
ATOM 3506 O O . TRP A 1 472 ? -0.927 10.303 -44.840 1.00 81.44 472 TRP A O 1
ATOM 3516 N N . VAL A 1 473 ? -2.607 11.748 -45.223 1.00 82.25 473 VAL A N 1
ATOM 3517 C CA . VAL A 1 473 ? -3.416 10.904 -46.106 1.00 82.25 473 VAL A CA 1
ATOM 3518 C C . VAL A 1 473 ? -3.547 11.580 -47.464 1.00 82.25 473 VAL A C 1
ATOM 3520 O O . VAL A 1 473 ? -3.826 12.776 -47.544 1.00 82.25 473 VAL A O 1
ATOM 3523 N N . LYS A 1 474 ? -3.370 10.811 -48.543 1.00 83.56 474 LYS A N 1
ATOM 3524 C CA . LYS A 1 474 ? -3.548 11.299 -49.915 1.00 83.56 474 LYS A CA 1
ATOM 3525 C C . LYS A 1 474 ? -5.012 11.672 -50.167 1.00 83.56 474 LYS A C 1
ATOM 3527 O O . LYS A 1 474 ? -5.907 10.837 -50.018 1.00 83.56 474 LYS A O 1
ATOM 3532 N N . ALA A 1 475 ? -5.254 12.906 -50.591 1.00 82.94 475 ALA A N 1
ATOM 3533 C CA . ALA A 1 475 ? -6.556 13.356 -51.051 1.00 82.94 475 ALA A CA 1
ATOM 3534 C C . ALA A 1 475 ? -6.868 12.735 -52.420 1.00 82.94 475 ALA A C 1
ATOM 3536 O O . ALA A 1 475 ? -6.041 12.729 -53.330 1.00 82.94 475 ALA A O 1
ATOM 3537 N N . ARG A 1 476 ? -8.076 12.181 -52.559 1.00 79.81 476 ARG A N 1
ATOM 3538 C CA . ARG A 1 476 ? -8.568 11.602 -53.824 1.00 79.81 476 ARG A CA 1
ATOM 3539 C C . ARG A 1 476 ? -9.383 12.592 -54.656 1.00 79.81 476 ARG A C 1
ATOM 3541 O O . ARG A 1 476 ? -9.718 12.304 -55.796 1.00 79.81 476 ARG A O 1
ATOM 3548 N N . THR A 1 477 ? -9.723 13.737 -54.075 1.00 82.00 477 THR A N 1
ATOM 3549 C CA . THR A 1 477 ? -10.560 14.777 -54.671 1.00 82.00 477 THR A CA 1
ATOM 3550 C C . THR A 1 477 ? -9.991 16.149 -54.318 1.00 82.00 477 THR A C 1
ATOM 3552 O O . THR A 1 477 ? -9.413 16.322 -53.246 1.00 82.00 477 THR A O 1
ATOM 3555 N N . LYS A 1 478 ? -10.230 17.155 -55.173 1.00 83.00 478 LYS A N 1
ATOM 3556 C CA . LYS A 1 478 ? -9.809 18.555 -54.934 1.00 83.00 478 LYS A CA 1
ATOM 3557 C C . LYS A 1 478 ? -10.455 19.184 -53.696 1.00 83.00 478 LYS A C 1
ATOM 3559 O O . LYS A 1 478 ? -10.010 20.214 -53.192 1.00 83.00 478 LYS A O 1
ATOM 3564 N N . VAL A 1 479 ? -11.546 18.585 -53.222 1.00 88.12 479 VAL A N 1
ATOM 3565 C CA . VAL A 1 479 ? -12.238 18.980 -51.999 1.00 88.12 479 VAL A CA 1
ATOM 3566 C C . VAL A 1 479 ? -12.534 17.737 -51.175 1.00 88.12 479 VAL A C 1
ATOM 3568 O O . VAL A 1 479 ? -13.284 16.863 -51.614 1.00 88.12 479 VAL A O 1
ATOM 3571 N N . VAL A 1 480 ? -11.985 17.672 -49.964 1.00 88.69 480 VAL A N 1
ATOM 3572 C CA . VAL A 1 480 ? -12.220 16.589 -49.003 1.00 88.69 480 VAL A CA 1
ATOM 3573 C C . VAL A 1 480 ? -13.104 17.108 -47.871 1.00 88.69 480 VAL A C 1
ATOM 3575 O O . VAL A 1 480 ? -12.797 18.114 -47.232 1.00 88.69 480 VAL A O 1
ATOM 3578 N N . LYS A 1 481 ? -14.228 16.430 -47.615 1.00 91.44 481 LYS A N 1
ATOM 3579 C CA . LYS A 1 481 ? -15.144 16.749 -46.508 1.00 91.44 481 LYS A CA 1
ATOM 3580 C C . LYS A 1 481 ? -14.857 15.817 -45.331 1.00 91.44 481 LYS A C 1
ATOM 3582 O O . LYS A 1 481 ? -15.273 14.661 -45.355 1.00 91.44 481 LYS A O 1
ATOM 3587 N N . VAL A 1 482 ? -14.170 16.316 -44.307 1.00 91.31 482 VAL A N 1
ATOM 3588 C CA . VAL A 1 482 ? -13.845 15.546 -43.097 1.00 91.31 482 VAL A CA 1
ATOM 3589 C C . VAL A 1 482 ? -14.905 15.802 -42.029 1.00 91.31 482 VAL A C 1
ATOM 3591 O O . VAL A 1 482 ? -15.037 16.920 -41.538 1.00 91.31 482 VAL A O 1
ATOM 3594 N N . ARG A 1 483 ? -15.675 14.779 -41.661 1.00 92.00 483 ARG A N 1
ATOM 3595 C CA . ARG A 1 483 ? -16.645 14.821 -40.559 1.00 92.00 483 ARG A CA 1
ATOM 3596 C C . ARG A 1 483 ? -15.942 14.531 -39.237 1.00 92.00 483 ARG A C 1
ATOM 3598 O O . ARG A 1 483 ? -15.167 13.584 -39.152 1.00 92.00 483 ARG A O 1
ATOM 3605 N N . VAL A 1 484 ? -16.245 15.319 -38.216 1.00 91.81 484 VAL A N 1
ATOM 3606 C CA . VAL A 1 484 ? -15.729 15.207 -36.850 1.00 91.81 484 VAL A CA 1
ATOM 3607 C C . VAL A 1 484 ? -16.866 14.689 -35.974 1.00 91.81 484 VAL A C 1
ATOM 3609 O O . VAL A 1 484 ? -17.890 15.357 -35.834 1.00 91.81 484 VAL A O 1
ATOM 3612 N N . LEU A 1 485 ? -16.719 13.489 -35.419 1.00 89.44 485 LEU A N 1
ATOM 3613 C CA . LEU A 1 485 ? -17.733 12.849 -34.579 1.00 89.44 485 LEU A CA 1
ATOM 3614 C C . LEU A 1 485 ? -17.161 12.584 -33.187 1.00 89.44 485 LEU A C 1
ATOM 3616 O O . LEU A 1 485 ? -15.968 12.321 -33.054 1.00 89.44 485 LEU A O 1
ATOM 3620 N N . ALA A 1 486 ? -18.012 12.604 -32.163 1.00 86.31 486 ALA A N 1
ATOM 3621 C CA . ALA A 1 486 ? -17.620 12.148 -30.836 1.00 86.31 486 ALA A CA 1
ATOM 3622 C C . ALA A 1 486 ? -17.330 10.640 -30.871 1.00 86.31 486 ALA A C 1
ATOM 3624 O O . ALA A 1 486 ? -17.982 9.888 -31.607 1.00 86.31 486 ALA A O 1
ATOM 3625 N N . ALA A 1 487 ? -16.329 10.211 -30.106 1.00 81.62 487 ALA A N 1
ATOM 3626 C CA . ALA A 1 487 ? -15.975 8.803 -29.969 1.00 81.62 487 ALA A CA 1
ATOM 3627 C C . ALA A 1 487 ? -16.938 8.049 -29.032 1.00 81.62 487 ALA A C 1
ATOM 3629 O O . ALA A 1 487 ? -17.125 6.849 -29.202 1.00 81.62 487 ALA A O 1
ATOM 3630 N N . SER A 1 488 ? -17.572 8.746 -28.083 1.00 78.50 488 SER A N 1
ATOM 3631 C CA . SER A 1 488 ? -18.568 8.197 -27.155 1.00 78.50 488 SER A CA 1
ATOM 3632 C C . SER A 1 488 ? -19.489 9.309 -26.613 1.00 78.50 488 SER A C 1
ATOM 3634 O O . SER A 1 488 ? -19.186 10.488 -26.821 1.00 78.50 488 SER A O 1
ATOM 3636 N N . PRO A 1 489 ? -20.580 8.970 -25.895 1.00 76.06 489 PRO A N 1
ATOM 3637 C CA . PRO A 1 489 ? -21.448 9.950 -25.230 1.00 76.06 489 PRO A CA 1
ATOM 3638 C C . PRO A 1 489 ? -20.739 10.814 -24.175 1.00 76.06 489 PRO A C 1
ATOM 3640 O O . PRO A 1 489 ? -21.231 11.885 -23.837 1.00 76.06 489 PRO A O 1
ATOM 3643 N N . ALA A 1 490 ? -19.562 10.390 -23.696 1.00 73.88 490 ALA A N 1
ATOM 3644 C CA . ALA A 1 490 ? -18.741 11.152 -22.755 1.00 73.88 490 ALA A CA 1
ATOM 3645 C C . ALA A 1 490 ? -18.079 12.396 -23.383 1.00 73.88 490 ALA A C 1
ATOM 3647 O O . ALA A 1 490 ? -17.485 13.200 -22.667 1.00 73.88 490 ALA A O 1
ATOM 3648 N N . TYR A 1 491 ? -18.168 12.572 -24.708 1.00 81.31 491 TYR A N 1
ATOM 3649 C CA . TYR A 1 491 ? -17.546 13.679 -25.435 1.00 81.31 491 TYR A CA 1
ATOM 3650 C C . TYR A 1 491 ? -18.550 14.409 -26.327 1.00 81.31 491 TYR A C 1
ATOM 3652 O O . TYR A 1 491 ? -19.380 13.799 -27.001 1.00 81.31 491 TYR A O 1
ATOM 3660 N N . ARG A 1 492 ? -18.426 15.736 -26.411 1.00 88.00 492 ARG A N 1
ATOM 3661 C CA . ARG A 1 492 ? -19.247 16.588 -27.282 1.00 88.00 492 ARG A CA 1
ATOM 3662 C C . ARG A 1 492 ? -18.368 17.362 -28.255 1.00 88.00 492 ARG A C 1
ATOM 3664 O O . ARG A 1 492 ? -17.544 18.172 -27.845 1.00 88.00 492 ARG A O 1
ATOM 3671 N N . VAL A 1 493 ? -18.578 17.164 -29.558 1.00 87.19 493 VAL A N 1
ATOM 3672 C CA . VAL A 1 493 ? -17.832 17.905 -30.589 1.00 87.19 493 VAL A CA 1
ATOM 3673 C C . VAL A 1 493 ? -18.302 19.356 -30.654 1.00 87.19 493 VAL A C 1
ATOM 3675 O O . VAL A 1 493 ? -19.473 19.615 -30.941 1.00 87.19 493 VAL A O 1
ATOM 3678 N N . VAL A 1 494 ? -17.377 20.294 -30.455 1.00 85.38 494 VAL A N 1
ATOM 3679 C CA . VAL A 1 494 ? -17.609 21.742 -30.545 1.00 85.38 494 VAL A CA 1
ATOM 3680 C C . VAL A 1 494 ? -16.874 22.356 -31.745 1.00 85.38 494 VAL A C 1
ATOM 3682 O O . VAL A 1 494 ? -15.785 21.923 -32.125 1.00 85.38 494 VAL A O 1
ATOM 3685 N N . GLY A 1 495 ? -17.460 23.384 -32.368 1.00 84.19 495 GLY A N 1
ATOM 3686 C CA . GLY A 1 495 ? -16.948 23.995 -33.605 1.00 84.19 495 GLY A CA 1
ATOM 3687 C C . GLY A 1 495 ? -17.421 23.294 -34.889 1.00 84.19 495 GLY A C 1
ATOM 3688 O O . GLY A 1 495 ? -18.519 22.739 -34.944 1.00 84.19 495 GLY A O 1
ATOM 3689 N N . LYS A 1 496 ? -16.612 23.340 -35.959 1.00 83.88 496 LYS A N 1
ATOM 3690 C CA . LYS A 1 496 ? -16.995 22.810 -37.282 1.00 83.88 496 LYS A CA 1
ATOM 3691 C C . LYS A 1 496 ? -17.042 21.276 -37.274 1.00 83.88 496 LYS A C 1
ATOM 3693 O O . LYS A 1 496 ? -16.014 20.615 -37.381 1.00 83.88 496 LYS A O 1
ATOM 3698 N N . LYS A 1 497 ? -18.254 20.708 -37.234 1.00 88.06 497 LYS A N 1
ATOM 3699 C CA . LYS A 1 497 ? -18.501 19.251 -37.321 1.00 88.06 497 LYS A CA 1
ATOM 3700 C C . LYS A 1 497 ? -18.144 18.654 -38.688 1.00 88.06 497 LYS A C 1
ATOM 3702 O O . LYS A 1 497 ? -17.957 17.447 -38.804 1.00 88.06 497 LYS A O 1
ATOM 3707 N N . VAL A 1 498 ? -18.051 19.486 -39.728 1.00 90.69 498 VAL A N 1
ATOM 3708 C CA . VAL A 1 498 ? -17.552 19.100 -41.052 1.00 90.69 498 VAL A CA 1
ATOM 3709 C C . VAL A 1 498 ? -16.531 20.129 -41.518 1.00 90.69 498 VAL A C 1
ATOM 3711 O O . VAL A 1 498 ? -16.861 21.294 -41.737 1.00 90.69 498 VAL A O 1
ATOM 3714 N N . ILE A 1 499 ? -15.291 19.691 -41.689 1.00 91.00 499 ILE A N 1
ATOM 3715 C CA . ILE A 1 499 ? -14.175 20.512 -42.147 1.00 91.00 499 ILE A CA 1
ATOM 3716 C C . ILE A 1 499 ? -13.988 20.245 -43.640 1.00 91.00 499 ILE A C 1
ATOM 3718 O O . ILE A 1 499 ? -13.647 19.135 -44.053 1.00 91.00 499 ILE A O 1
ATOM 3722 N N . LYS A 1 500 ? -14.267 21.259 -44.466 1.00 91.50 500 LYS A N 1
ATOM 3723 C CA . LYS A 1 500 ? -14.059 21.207 -45.918 1.00 91.50 500 LYS A CA 1
ATOM 3724 C C . LYS A 1 500 ? -12.630 21.647 -46.223 1.00 91.50 500 LYS A C 1
ATOM 3726 O O . LYS A 1 500 ? -12.315 22.826 -46.100 1.00 91.50 500 LYS A O 1
ATOM 3731 N N . VAL A 1 501 ? -11.790 20.708 -46.635 1.00 89.56 501 VAL A N 1
ATOM 3732 C CA . VAL A 1 501 ? -10.413 20.969 -47.057 1.00 89.56 501 VAL A CA 1
ATOM 3733 C C . VAL A 1 501 ? -10.403 21.114 -48.573 1.00 89.56 501 VAL A C 1
ATOM 3735 O O . VAL A 1 501 ? -10.788 20.179 -49.273 1.00 89.56 501 VAL A O 1
ATOM 3738 N N . ARG A 1 502 ? -10.021 22.289 -49.080 1.00 88.88 502 ARG A N 1
ATOM 3739 C CA . ARG A 1 502 ? -9.922 22.574 -50.519 1.00 88.88 502 ARG A CA 1
ATOM 3740 C C . ARG A 1 502 ? -8.459 22.679 -50.931 1.00 88.88 502 ARG A C 1
ATOM 3742 O O . ARG A 1 502 ? -7.687 23.324 -50.217 1.00 88.88 502 ARG A O 1
ATOM 3749 N N . PHE A 1 503 ? -8.134 22.127 -52.094 1.00 85.00 503 PHE A N 1
ATOM 3750 C CA . PHE A 1 503 ? -6.803 22.158 -52.693 1.00 85.00 503 PHE A CA 1
ATOM 3751 C C . PHE A 1 503 ? -6.776 23.079 -53.931 1.00 85.00 503 PHE A C 1
ATOM 3753 O O . PHE A 1 503 ? -6.908 22.599 -55.057 1.00 85.00 503 PHE A O 1
ATOM 3760 N N . PRO A 1 504 ? -6.721 24.418 -53.757 1.00 70.81 504 PRO A N 1
ATOM 3761 C CA . PRO A 1 504 ? -6.456 25.350 -54.845 1.00 70.81 504 PRO A CA 1
ATOM 3762 C C . PRO A 1 504 ? -4.973 25.231 -55.228 1.00 70.81 504 PRO A C 1
ATOM 3764 O O . PRO A 1 504 ? -4.109 25.250 -54.360 1.00 70.81 504 PRO A O 1
ATOM 3767 N N . TYR A 1 505 ? -4.674 25.074 -56.513 1.00 65.31 505 TYR A N 1
ATOM 3768 C CA . TYR A 1 505 ? -3.365 24.676 -57.061 1.00 65.31 505 TYR A CA 1
ATOM 3769 C C . TYR A 1 505 ? -2.242 25.727 -56.962 1.00 65.31 505 TYR A C 1
ATOM 3771 O O . TYR A 1 505 ? -1.485 25.915 -57.911 1.00 65.31 505 TYR A O 1
ATOM 3779 N N . THR A 1 506 ? -2.135 26.446 -55.851 1.00 62.50 506 THR A N 1
ATOM 3780 C CA . THR A 1 506 ? -1.408 27.719 -55.793 1.00 62.50 506 THR A CA 1
ATOM 3781 C C . THR A 1 506 ? -0.004 27.623 -55.195 1.00 62.50 506 THR A C 1
ATOM 3783 O O . THR A 1 506 ? 0.778 28.551 -55.372 1.00 62.50 506 THR A O 1
ATOM 3786 N N . ARG A 1 507 ? 0.371 26.513 -54.539 1.00 61.53 507 ARG A N 1
ATOM 3787 C CA . ARG A 1 507 ? 1.734 26.301 -54.013 1.00 61.53 507 ARG A CA 1
ATOM 3788 C C . ARG A 1 507 ? 2.158 24.838 -54.099 1.00 61.53 507 ARG A C 1
ATOM 3790 O O . ARG A 1 507 ? 1.485 23.977 -53.547 1.00 61.53 507 ARG A O 1
ATOM 3797 N N . SER A 1 508 ? 3.278 24.580 -54.773 1.00 62.78 508 SER A N 1
ATOM 3798 C CA . SER A 1 508 ? 3.938 23.271 -54.786 1.00 62.78 508 SER A CA 1
ATOM 3799 C C . SER A 1 508 ? 4.731 23.091 -53.493 1.00 62.78 508 SER A C 1
ATOM 3801 O O . SER A 1 508 ? 5.481 23.986 -53.105 1.00 62.78 508 SER A O 1
ATOM 3803 N N . CYS A 1 509 ? 4.572 21.957 -52.815 1.00 66.12 509 CYS A N 1
ATOM 3804 C CA . CYS A 1 509 ? 5.341 21.669 -51.605 1.00 66.12 509 CYS A CA 1
ATOM 3805 C C . CYS A 1 509 ? 6.733 21.098 -51.954 1.00 66.12 509 CYS A C 1
ATOM 3807 O O . CYS A 1 509 ? 6.883 20.427 -52.975 1.00 66.12 509 CYS A O 1
ATOM 3809 N N . ALA A 1 510 ? 7.741 21.346 -51.104 1.00 61.50 510 ALA A N 1
ATOM 3810 C CA . ALA A 1 510 ? 9.145 21.009 -51.382 1.00 61.50 510 ALA A CA 1
ATOM 3811 C C . ALA A 1 510 ? 9.411 19.497 -51.534 1.00 61.50 510 ALA A C 1
ATOM 3813 O O . ALA A 1 510 ? 10.228 19.097 -52.358 1.00 61.50 510 ALA A O 1
ATOM 3814 N N . ALA A 1 511 ? 8.705 18.653 -50.773 1.00 62.47 511 ALA A N 1
ATOM 3815 C CA . ALA A 1 511 ? 8.755 17.198 -50.901 1.00 62.47 511 ALA A CA 1
ATOM 3816 C C . ALA A 1 511 ? 7.474 16.553 -50.332 1.00 62.47 511 ALA A C 1
ATOM 3818 O O . ALA A 1 511 ? 6.946 17.039 -49.326 1.00 62.47 511 ALA A O 1
ATOM 3819 N N . PRO A 1 512 ? 6.953 15.461 -50.930 1.00 60.59 512 PRO A N 1
ATOM 3820 C CA . PRO A 1 512 ? 5.810 14.744 -50.372 1.00 60.59 512 PRO A CA 1
ATOM 3821 C C . PRO A 1 512 ? 6.157 14.144 -48.997 1.00 60.59 512 PRO A C 1
ATOM 3823 O O . PRO A 1 512 ? 7.204 13.508 -48.861 1.00 60.59 512 PRO A O 1
ATOM 3826 N N . PRO A 1 513 ? 5.299 14.305 -47.969 1.00 62.25 513 PRO A N 1
ATOM 3827 C CA . PRO A 1 513 ? 5.544 13.701 -46.664 1.00 62.25 513 PRO A CA 1
ATOM 3828 C C . PRO A 1 513 ? 5.489 12.174 -46.768 1.00 62.25 513 PRO A C 1
ATOM 3830 O O . PRO A 1 513 ? 4.703 11.628 -47.547 1.00 62.25 513 PRO A O 1
ATOM 3833 N N . VAL A 1 514 ? 6.271 11.479 -45.934 1.00 55.28 514 VAL A N 1
ATOM 3834 C CA . VAL A 1 514 ? 6.200 10.017 -45.805 1.00 55.28 514 VAL A CA 1
ATOM 3835 C C . VAL A 1 514 ? 4.807 9.644 -45.294 1.00 55.28 514 VAL A C 1
ATOM 3837 O O . VAL A 1 514 ? 4.518 9.673 -44.096 1.00 55.28 514 VAL A O 1
ATOM 3840 N N . THR A 1 515 ? 3.896 9.327 -46.211 1.00 48.31 515 THR A N 1
ATOM 3841 C CA . THR A 1 515 ? 2.616 8.725 -45.858 1.00 48.31 515 THR A CA 1
ATOM 3842 C C . THR A 1 515 ? 2.901 7.295 -45.449 1.00 48.31 515 THR A C 1
ATOM 3844 O O . THR A 1 515 ? 3.451 6.545 -46.250 1.00 48.31 515 THR A O 1
ATOM 3847 N N . SER A 1 516 ? 2.536 6.912 -44.226 1.00 34.81 516 SER A N 1
ATOM 3848 C CA . SER A 1 516 ? 2.448 5.505 -43.832 1.00 34.81 516 SER A CA 1
ATOM 3849 C C . SER A 1 516 ? 0.999 5.024 -43.995 1.00 34.81 516 SER A C 1
ATOM 3851 O O . SER A 1 516 ? 0.146 5.422 -43.200 1.00 34.81 516 SER A O 1
ATOM 3853 N N . PRO A 1 517 ? 0.713 4.121 -44.950 1.00 45.66 517 PRO A N 1
ATOM 3854 C CA . PRO A 1 517 ? 1.495 3.931 -46.176 1.00 45.66 517 PRO A CA 1
ATOM 3855 C C . PRO A 1 517 ? 0.641 3.779 -47.435 1.00 45.66 517 PRO A C 1
ATOM 3857 O O . PRO A 1 517 ? -0.548 3.457 -47.385 1.00 45.66 517 PRO A O 1
ATOM 3860 N N . ALA A 1 518 ? 1.293 3.909 -48.591 1.00 46.09 518 ALA A N 1
ATOM 3861 C CA . ALA A 1 518 ? 0.946 3.048 -49.711 1.00 46.09 518 ALA A CA 1
ATOM 3862 C C . ALA A 1 518 ? 1.150 1.596 -49.232 1.00 46.09 518 ALA A C 1
ATOM 3864 O O . ALA A 1 518 ? 2.240 1.048 -49.303 1.00 46.09 518 ALA A O 1
ATOM 3865 N N . THR A 1 519 ? 0.096 1.023 -48.648 1.00 35.78 519 THR A N 1
ATOM 3866 C CA . THR A 1 519 ? 0.015 -0.344 -48.109 1.00 35.78 519 THR A CA 1
ATOM 3867 C C . THR A 1 519 ? 0.841 -0.625 -46.833 1.00 35.78 519 THR A C 1
ATOM 3869 O O . THR A 1 519 ? 2.039 -0.867 -46.856 1.00 35.78 519 THR A O 1
ATOM 3872 N N . GLY A 1 520 ? 0.156 -0.661 -45.682 1.00 32.22 520 GLY A N 1
ATOM 3873 C CA . GLY A 1 520 ? 0.411 -1.599 -44.568 1.00 32.22 520 GLY A CA 1
ATOM 3874 C C . GLY A 1 520 ? 1.543 -1.509 -43.508 1.00 32.22 520 GLY A C 1
ATOM 3875 O O . GLY A 1 520 ? 1.442 -2.296 -42.578 1.00 32.22 520 GLY A O 1
ATOM 3876 N N . ALA A 1 521 ? 2.583 -0.668 -43.519 1.00 30.83 521 ALA A N 1
ATOM 3877 C CA . ALA A 1 521 ? 3.612 -0.651 -42.453 1.00 30.83 521 ALA A CA 1
ATOM 3878 C C . ALA A 1 521 ? 3.661 0.655 -41.618 1.00 30.83 521 ALA A C 1
ATOM 3880 O O . ALA A 1 521 ? 3.979 1.716 -42.147 1.00 30.83 521 ALA A O 1
ATOM 3881 N N . ARG A 1 522 ? 3.382 0.582 -40.301 1.00 33.84 522 ARG A N 1
ATOM 3882 C CA . ARG A 1 522 ? 3.749 1.617 -39.301 1.00 33.84 522 ARG A CA 1
ATOM 3883 C C . ARG A 1 522 ? 5.064 1.222 -38.603 1.00 33.84 522 ARG A C 1
ATOM 3885 O O . ARG A 1 522 ? 5.317 0.026 -38.476 1.00 33.84 522 ARG A O 1
ATOM 3892 N N . PRO A 1 523 ? 5.881 2.187 -38.131 1.00 31.36 523 PRO A N 1
ATOM 3893 C CA . PRO A 1 523 ? 7.175 1.905 -37.510 1.00 31.36 523 PRO A CA 1
ATOM 3894 C C . PRO A 1 523 ? 7.006 1.166 -36.181 1.00 31.36 523 PRO A C 1
ATOM 3896 O O . PRO A 1 523 ? 6.162 1.541 -35.363 1.00 31.36 523 PRO A O 1
ATOM 3899 N N . ALA A 1 524 ? 7.827 0.137 -35.975 1.00 33.38 524 ALA A N 1
ATOM 3900 C CA . ALA A 1 524 ? 7.894 -0.633 -34.743 1.00 33.38 524 ALA A CA 1
ATOM 3901 C C . ALA A 1 524 ? 8.352 0.254 -33.574 1.00 33.38 524 ALA A C 1
ATOM 3903 O O . ALA A 1 524 ? 9.406 0.890 -33.632 1.00 33.38 524 ALA A O 1
ATOM 3904 N N . ALA A 1 525 ? 7.564 0.278 -32.499 1.00 35.72 525 ALA A N 1
ATOM 3905 C CA . ALA A 1 525 ? 8.040 0.750 -31.209 1.00 35.72 525 ALA A CA 1
ATOM 3906 C C . ALA A 1 525 ? 9.173 -0.175 -30.733 1.00 35.72 525 ALA A C 1
ATOM 3908 O O . ALA A 1 525 ? 9.084 -1.395 -30.865 1.00 35.72 525 ALA A O 1
ATOM 3909 N N . ARG A 1 526 ? 10.238 0.435 -30.208 1.00 28.59 526 ARG A N 1
ATOM 3910 C CA . ARG A 1 526 ? 11.480 -0.193 -29.741 1.00 28.59 526 ARG A CA 1
ATOM 3911 C C . ARG A 1 526 ? 11.204 -1.472 -28.932 1.00 28.59 526 ARG A C 1
ATOM 3913 O O . ARG A 1 526 ? 10.638 -1.420 -27.843 1.00 28.59 526 ARG A O 1
ATOM 3920 N N . THR A 1 527 ? 11.606 -2.610 -29.493 1.00 34.78 527 THR A N 1
ATOM 3921 C CA . THR A 1 527 ? 11.442 -3.972 -28.974 1.00 34.78 527 THR A CA 1
ATOM 3922 C C . THR A 1 527 ? 12.253 -4.182 -27.696 1.00 34.78 527 THR A C 1
ATOM 3924 O O . THR A 1 527 ? 13.436 -4.505 -27.745 1.00 34.78 527 THR A O 1
ATOM 3927 N N . ALA A 1 528 ? 11.605 -4.082 -26.535 1.00 34.53 528 ALA A N 1
ATOM 3928 C CA . ALA A 1 528 ? 11.953 -4.988 -25.446 1.00 34.53 528 ALA A CA 1
ATOM 3929 C C . ALA A 1 528 ? 11.575 -6.400 -25.917 1.00 34.53 528 ALA A C 1
ATOM 3931 O O . ALA A 1 528 ? 10.466 -6.601 -26.426 1.00 34.53 528 ALA A O 1
ATOM 3932 N N . SER A 1 529 ? 12.496 -7.361 -25.822 1.00 47.47 529 SER A N 1
ATOM 3933 C CA . SER A 1 529 ? 12.233 -8.754 -26.202 1.00 47.47 529 SER A CA 1
ATOM 3934 C C . SER A 1 529 ? 10.957 -9.221 -25.486 1.00 47.47 529 SER A C 1
ATOM 3936 O O . SER A 1 529 ? 10.925 -9.335 -24.261 1.00 47.47 529 SER A O 1
ATOM 3938 N N . SER A 1 530 ? 9.869 -9.403 -26.232 1.00 70.94 530 SER A N 1
ATOM 3939 C CA . SER A 1 530 ? 8.591 -9.810 -25.657 1.00 70.94 530 SER A CA 1
ATOM 3940 C C . SER A 1 530 ? 8.590 -11.333 -25.593 1.00 70.94 530 SER A C 1
ATOM 3942 O O . SER A 1 530 ? 8.616 -11.988 -26.631 1.00 70.94 530 SER A O 1
ATOM 3944 N N . ARG A 1 531 ? 8.615 -11.910 -24.390 1.00 89.00 531 ARG A N 1
ATOM 3945 C CA . ARG A 1 531 ? 8.398 -13.350 -24.181 1.00 89.00 531 ARG A CA 1
ATOM 3946 C C . ARG A 1 531 ? 6.946 -13.596 -23.786 1.00 89.00 531 ARG A C 1
ATOM 3948 O O . ARG A 1 531 ? 6.369 -12.768 -23.081 1.00 89.00 531 ARG A O 1
ATOM 3955 N N . LEU A 1 532 ? 6.360 -14.697 -24.253 1.00 92.38 532 LEU A N 1
ATOM 3956 C CA . LEU A 1 532 ? 5.082 -15.227 -23.778 1.00 92.38 532 LEU A CA 1
ATOM 3957 C C . LEU A 1 532 ? 5.372 -16.220 -22.654 1.00 92.38 532 LEU A C 1
ATOM 3959 O O . LEU A 1 532 ? 5.993 -17.254 -22.897 1.00 92.38 532 LEU A O 1
ATOM 3963 N N . VAL A 1 533 ? 4.891 -15.910 -21.452 1.00 93.50 533 VAL A N 1
ATOM 3964 C CA . VAL A 1 533 ? 5.077 -16.734 -20.255 1.00 93.50 533 VAL A CA 1
ATOM 3965 C C . VAL A 1 533 ? 3.716 -17.154 -19.709 1.00 93.50 533 VAL A C 1
ATOM 3967 O O . VAL A 1 533 ? 2.926 -16.310 -19.281 1.00 93.50 533 VAL A O 1
ATOM 3970 N N . ILE A 1 534 ? 3.448 -18.459 -19.703 1.00 94.62 534 ILE A N 1
ATOM 3971 C CA . ILE A 1 534 ? 2.227 -19.081 -19.180 1.00 94.62 534 ILE A CA 1
ATOM 3972 C C . ILE A 1 534 ? 2.639 -20.099 -18.101 1.00 94.62 534 ILE A C 1
ATOM 3974 O O . ILE A 1 534 ? 2.944 -21.250 -18.424 1.00 94.62 534 ILE A O 1
ATOM 3978 N N . PRO A 1 535 ? 2.636 -19.713 -16.810 1.00 91.19 535 PRO A N 1
ATOM 3979 C CA . PRO A 1 535 ? 3.113 -20.577 -15.728 1.00 91.19 535 PRO A CA 1
ATOM 3980 C C . PRO A 1 535 ? 2.384 -21.922 -15.661 1.00 91.19 535 PRO A C 1
ATOM 3982 O O . PRO A 1 535 ? 3.010 -22.966 -15.520 1.00 91.19 535 PRO A O 1
ATOM 3985 N N . ARG A 1 536 ? 1.056 -21.911 -15.841 1.00 91.12 536 ARG A N 1
ATOM 3986 C CA . ARG A 1 536 ? 0.204 -23.104 -15.719 1.00 91.12 536 ARG A CA 1
ATOM 3987 C C . ARG A 1 536 ? 0.577 -24.227 -16.688 1.00 91.12 536 ARG A C 1
ATOM 3989 O O . ARG A 1 536 ? 0.385 -25.394 -16.359 1.00 91.12 536 ARG A O 1
ATOM 3996 N N . THR A 1 537 ? 1.075 -23.877 -17.871 1.00 90.25 537 THR A N 1
ATOM 3997 C CA . THR A 1 537 ? 1.457 -24.828 -18.924 1.00 90.25 537 THR A CA 1
ATOM 3998 C C . THR A 1 537 ? 2.967 -25.035 -19.005 1.00 90.25 537 THR A C 1
ATOM 4000 O O . THR A 1 537 ? 3.409 -25.916 -19.739 1.00 90.25 537 THR A O 1
ATOM 4003 N N . GLY A 1 538 ? 3.752 -24.243 -18.262 1.00 87.19 538 GLY A N 1
ATOM 4004 C CA . GLY A 1 538 ? 5.210 -24.183 -18.375 1.00 87.19 538 GLY A CA 1
ATOM 4005 C C . GLY A 1 538 ? 5.696 -23.521 -19.667 1.00 87.19 538 GLY A C 1
ATOM 4006 O O . GLY A 1 538 ? 6.843 -23.711 -20.054 1.00 87.19 538 GLY A O 1
ATOM 4007 N N . THR A 1 539 ? 4.836 -22.779 -20.376 1.00 92.56 539 THR A N 1
ATOM 4008 C CA . THR A 1 539 ? 5.240 -22.105 -21.617 1.00 92.56 539 THR A CA 1
ATOM 4009 C C . THR A 1 539 ? 6.099 -20.895 -21.274 1.00 92.56 539 THR A C 1
ATOM 4011 O O . THR A 1 539 ? 5.618 -19.971 -20.624 1.00 92.56 539 THR A O 1
ATOM 4014 N N . ASP A 1 540 ? 7.331 -20.871 -21.769 1.00 91.38 540 ASP A N 1
ATOM 4015 C CA . ASP A 1 540 ? 8.192 -19.692 -21.782 1.00 91.38 540 ASP A CA 1
ATOM 4016 C C . ASP A 1 540 ? 8.842 -19.572 -23.167 1.00 91.38 540 ASP A C 1
ATOM 4018 O O . ASP A 1 540 ? 9.785 -20.292 -23.496 1.00 91.38 540 ASP A O 1
ATOM 4022 N N . ALA A 1 541 ? 8.292 -18.693 -24.005 1.00 91.06 541 ALA A N 1
ATOM 4023 C CA . ALA A 1 541 ? 8.604 -18.651 -25.428 1.00 91.06 541 ALA A CA 1
ATOM 4024 C C . ALA A 1 541 ? 8.933 -17.246 -25.933 1.00 91.06 541 ALA A C 1
ATOM 4026 O O . ALA A 1 541 ? 8.292 -16.258 -25.569 1.00 91.06 541 ALA A O 1
ATOM 4027 N N . LYS A 1 542 ? 9.892 -17.162 -26.854 1.00 91.25 542 LYS A N 1
ATOM 4028 C CA . LYS A 1 542 ? 10.197 -15.952 -27.619 1.00 91.25 542 LYS A CA 1
ATOM 4029 C C . LYS A 1 542 ? 9.036 -15.623 -28.558 1.00 91.25 542 LYS A C 1
ATOM 4031 O O . LYS A 1 542 ? 8.538 -16.496 -29.264 1.00 91.25 542 LYS A O 1
ATOM 4036 N N . VAL A 1 543 ? 8.628 -14.357 -28.609 1.00 90.62 543 VAL A N 1
ATOM 4037 C CA . VAL A 1 543 ? 7.643 -13.887 -29.592 1.00 90.62 543 VAL A CA 1
ATOM 4038 C C . VAL A 1 543 ? 8.350 -13.451 -30.875 1.00 90.62 543 VAL A C 1
ATOM 4040 O O . VAL A 1 543 ? 9.234 -12.595 -30.848 1.00 90.62 543 VAL A O 1
ATOM 4043 N N . VAL A 1 544 ? 7.917 -13.998 -32.008 1.00 86.88 544 VAL A N 1
ATOM 4044 C CA . VAL A 1 544 ? 8.385 -13.656 -33.357 1.00 86.88 544 VAL A CA 1
ATOM 4045 C C . VAL A 1 544 ? 7.232 -13.067 -34.164 1.00 86.88 544 VAL A C 1
ATOM 4047 O O . VAL A 1 544 ? 6.127 -13.603 -34.180 1.00 86.88 544 VAL A O 1
ATOM 4050 N N . THR A 1 545 ? 7.460 -11.949 -34.848 1.00 85.50 545 THR A N 1
ATOM 4051 C CA . THR A 1 545 ? 6.444 -11.319 -35.698 1.00 85.50 545 THR A CA 1
ATOM 4052 C C . THR A 1 545 ? 6.440 -11.935 -37.097 1.00 85.50 545 THR A C 1
ATOM 4054 O O . THR A 1 545 ? 7.486 -12.146 -37.705 1.00 85.50 545 THR A O 1
ATOM 4057 N N . VAL A 1 546 ? 5.252 -12.223 -37.630 1.00 82.44 546 VAL A N 1
ATOM 4058 C CA . VAL A 1 546 ? 5.049 -12.844 -38.947 1.00 82.44 546 VAL A CA 1
ATOM 4059 C C . VAL A 1 546 ? 3.908 -12.166 -39.710 1.00 82.44 546 VAL A C 1
ATOM 4061 O O . VAL A 1 546 ? 2.973 -11.641 -39.098 1.00 82.44 546 VAL A O 1
ATOM 4064 N N . PRO A 1 547 ? 3.937 -12.156 -41.052 1.00 81.12 547 PRO A N 1
ATOM 4065 C CA . PRO A 1 547 ? 2.814 -11.669 -41.842 1.00 81.12 547 PRO A CA 1
ATOM 4066 C C . PRO A 1 547 ? 1.609 -12.620 -41.761 1.00 81.12 547 PRO A C 1
ATOM 4068 O O . PRO A 1 547 ? 1.745 -13.810 -41.478 1.00 81.12 547 PRO A O 1
ATOM 4071 N N . VAL A 1 548 ? 0.418 -12.111 -42.084 1.00 79.06 548 VAL A N 1
ATOM 4072 C CA . VAL A 1 548 ? -0.769 -12.941 -42.345 1.00 79.06 548 VAL A CA 1
ATOM 4073 C C . VAL A 1 548 ? -0.841 -13.244 -43.844 1.00 79.06 548 VAL A C 1
ATOM 4075 O O . VAL A 1 548 ? -0.857 -12.330 -44.666 1.00 79.06 548 VAL A O 1
ATOM 4078 N N . ARG A 1 549 ? -0.904 -14.525 -44.218 1.00 77.81 549 ARG A N 1
ATOM 4079 C CA . ARG A 1 549 ? -1.057 -14.999 -45.604 1.00 77.81 549 ARG A CA 1
ATOM 4080 C C . ARG A 1 549 ? -2.346 -15.807 -45.719 1.00 77.81 549 ARG A C 1
ATOM 4082 O O . ARG A 1 549 ? -2.611 -16.668 -44.888 1.00 77.81 549 ARG A O 1
ATOM 4089 N N . ARG A 1 550 ? -3.178 -15.512 -46.727 1.00 72.56 550 ARG A N 1
ATOM 4090 C CA . ARG A 1 550 ? -4.476 -16.192 -46.955 1.00 72.56 550 ARG A CA 1
ATOM 4091 C C . ARG A 1 550 ? -5.380 -16.246 -45.701 1.00 72.56 550 ARG A C 1
ATOM 4093 O O . ARG A 1 550 ? -6.112 -17.204 -45.489 1.00 72.56 550 ARG A O 1
ATOM 4100 N N . GLY A 1 551 ? -5.331 -15.211 -44.855 1.00 68.62 551 GLY A N 1
ATOM 4101 C CA . GLY A 1 551 ? -6.137 -15.121 -43.628 1.00 68.62 551 GLY A CA 1
ATOM 4102 C C . GLY A 1 551 ? -5.631 -15.951 -42.439 1.00 68.62 551 GLY A C 1
ATOM 4103 O O . GLY A 1 551 ? -6.359 -16.080 -41.455 1.00 68.62 551 GLY A O 1
ATOM 4104 N N . GLN A 1 552 ? -4.410 -16.492 -42.509 1.00 72.75 552 GLN A N 1
ATOM 4105 C CA . GLN A 1 552 ? -3.742 -17.215 -41.422 1.00 72.75 552 GLN A CA 1
ATOM 4106 C C . GLN A 1 552 ? -2.364 -16.611 -41.116 1.00 72.75 552 GLN A C 1
ATOM 4108 O O . GLN A 1 552 ? -1.740 -16.008 -41.989 1.00 72.75 552 GLN A O 1
ATOM 4113 N N . LEU A 1 553 ? -1.882 -16.766 -39.881 1.00 81.69 553 LEU A N 1
ATOM 4114 C CA . LEU A 1 553 ? -0.512 -16.391 -39.519 1.00 81.69 553 LEU A CA 1
ATOM 4115 C C . LEU A 1 553 ? 0.481 -17.259 -40.298 1.00 81.69 553 LEU A C 1
ATOM 4117 O O . LEU A 1 553 ? 0.325 -18.477 -40.346 1.00 81.69 553 LEU A O 1
ATOM 4121 N N . ALA A 1 554 ? 1.510 -16.646 -40.885 1.00 83.31 554 ALA A N 1
ATOM 4122 C CA . ALA A 1 554 ? 2.621 -17.365 -41.504 1.00 83.31 554 ALA A CA 1
ATOM 4123 C C . ALA A 1 554 ? 3.570 -17.910 -40.419 1.00 83.31 554 ALA A C 1
ATOM 4125 O O . ALA A 1 554 ? 4.682 -17.419 -40.251 1.00 83.31 554 ALA A O 1
ATOM 4126 N N . VAL A 1 555 ? 3.081 -18.881 -39.644 1.00 83.81 555 VAL A N 1
ATOM 4127 C CA . VAL A 1 555 ? 3.803 -19.552 -38.552 1.00 83.81 555 VAL A CA 1
ATOM 4128 C C . VAL A 1 555 ? 5.075 -20.208 -39.108 1.00 83.81 555 VAL A C 1
ATOM 4130 O O . VAL A 1 555 ? 5.026 -20.875 -40.141 1.00 83.81 555 VAL A O 1
ATOM 4133 N N . GLY A 1 556 ? 6.215 -19.989 -38.446 1.00 81.88 556 GLY A N 1
ATOM 4134 C CA . GLY A 1 556 ? 7.499 -20.599 -38.815 1.00 81.88 556 GLY A CA 1
ATOM 4135 C C . GLY A 1 556 ? 7.577 -22.090 -38.463 1.00 81.88 556 GLY A C 1
ATOM 4136 O O . GLY A 1 556 ? 6.565 -22.715 -38.164 1.00 81.88 556 GLY A O 1
ATOM 4137 N N . ARG A 1 557 ? 8.776 -22.685 -38.519 1.00 83.31 557 ARG A N 1
ATOM 4138 C CA . ARG A 1 557 ? 8.984 -24.136 -38.311 1.00 83.31 557 ARG A CA 1
ATOM 4139 C C . ARG A 1 557 ? 9.407 -24.525 -36.885 1.00 83.31 557 ARG A C 1
ATOM 4141 O O . ARG A 1 557 ? 9.529 -25.712 -36.610 1.00 83.31 557 ARG A O 1
ATOM 4148 N N . GLU A 1 558 ? 9.660 -23.562 -35.999 1.00 84.25 558 GLU A N 1
ATOM 4149 C CA . GLU A 1 558 ? 10.214 -23.838 -34.665 1.00 84.25 558 GLU A CA 1
ATOM 4150 C C . GLU A 1 558 ? 9.153 -24.466 -33.755 1.00 84.25 558 GLU A C 1
ATOM 4152 O O . GLU A 1 558 ? 8.169 -23.821 -33.398 1.00 84.25 558 GLU A O 1
ATOM 4157 N N . LEU A 1 559 ? 9.349 -25.739 -33.402 1.00 81.50 559 LEU A N 1
ATOM 4158 C CA . LEU A 1 559 ? 8.390 -26.526 -32.620 1.00 81.50 559 LEU A CA 1
ATOM 4159 C C . LEU A 1 559 ? 8.352 -26.117 -31.137 1.00 81.50 559 LEU A C 1
ATOM 4161 O O . LEU A 1 559 ? 7.272 -26.073 -30.545 1.00 81.50 559 LEU A O 1
ATOM 4165 N N . THR A 1 560 ? 9.509 -25.787 -30.554 1.00 85.19 560 THR A N 1
ATOM 4166 C CA . THR A 1 560 ? 9.694 -25.398 -29.145 1.00 85.19 560 THR A CA 1
ATOM 4167 C C . THR A 1 560 ? 10.167 -23.952 -29.018 1.00 85.19 560 THR A C 1
ATOM 4169 O O . THR A 1 560 ? 10.744 -23.386 -29.941 1.00 85.19 560 THR A O 1
ATOM 4172 N N . GLY A 1 561 ? 9.937 -23.341 -27.850 1.00 82.44 561 GLY A N 1
ATOM 4173 C CA . GLY A 1 561 ? 10.595 -22.088 -27.451 1.00 82.44 561 GLY A CA 1
ATOM 4174 C C . GLY A 1 561 ? 10.171 -20.818 -28.196 1.00 82.44 561 GLY A C 1
ATOM 4175 O O . GLY A 1 561 ? 10.582 -19.731 -27.786 1.00 82.44 561 GLY A O 1
ATOM 4176 N N . THR A 1 562 ? 9.314 -20.919 -29.215 1.00 90.19 562 THR A N 1
ATOM 4177 C CA . THR A 1 562 ? 8.917 -19.782 -30.056 1.00 90.19 562 THR A CA 1
ATOM 4178 C C . THR A 1 562 ? 7.426 -19.759 -30.343 1.00 90.19 562 THR A C 1
ATOM 4180 O O . THR A 1 562 ? 6.813 -20.768 -30.673 1.00 90.19 562 THR A O 1
ATOM 4183 N N . VAL A 1 563 ? 6.844 -18.566 -30.269 1.00 92.56 563 VAL A N 1
ATOM 4184 C CA . VAL A 1 563 ? 5.471 -18.288 -30.689 1.00 92.56 563 VAL A CA 1
ATOM 4185 C C . VAL A 1 563 ? 5.434 -17.143 -31.684 1.00 92.56 563 VAL A C 1
ATOM 4187 O O . VAL A 1 563 ? 6.263 -16.236 -31.657 1.00 92.56 563 VAL A O 1
ATOM 4190 N N . TYR A 1 564 ? 4.437 -17.164 -32.556 1.00 89.81 564 TYR A N 1
ATOM 4191 C CA . TYR A 1 564 ? 4.332 -16.256 -33.686 1.00 89.81 564 TYR A CA 1
ATOM 4192 C C . TYR A 1 564 ? 3.151 -15.310 -33.516 1.00 89.81 564 TYR A C 1
ATOM 4194 O O . TYR A 1 564 ? 2.049 -15.740 -33.191 1.00 89.81 564 TYR A O 1
ATOM 4202 N N . THR A 1 565 ? 3.356 -14.023 -33.766 1.00 89.81 565 THR A N 1
ATOM 4203 C CA . THR A 1 565 ? 2.305 -12.999 -33.716 1.00 89.81 565 THR A CA 1
ATOM 4204 C C . THR A 1 565 ? 2.252 -12.206 -35.010 1.00 89.81 565 THR A C 1
ATOM 4206 O O . THR A 1 565 ? 3.217 -12.175 -35.769 1.00 89.81 565 THR A O 1
ATOM 4209 N N . TRP A 1 566 ? 1.129 -11.556 -35.292 1.00 82.88 566 TRP A N 1
ATOM 4210 C CA . TRP A 1 566 ? 0.978 -10.769 -36.511 1.00 82.88 566 TRP A CA 1
ATOM 4211 C C . TRP A 1 566 ? 1.853 -9.510 -36.472 1.00 82.88 566 TRP A C 1
ATOM 4213 O O . TRP A 1 566 ? 1.753 -8.704 -35.553 1.00 82.88 566 TRP A O 1
ATOM 4223 N N . ASN A 1 567 ? 2.666 -9.296 -37.504 1.00 76.38 567 ASN A N 1
ATOM 4224 C CA . ASN A 1 567 ? 3.547 -8.131 -37.631 1.00 76.38 567 ASN A CA 1
ATOM 4225 C C . ASN A 1 567 ? 2.827 -6.775 -37.793 1.00 76.38 567 ASN A C 1
ATOM 4227 O O . ASN A 1 567 ? 3.481 -5.741 -37.692 1.00 76.38 567 ASN A O 1
ATOM 4231 N N . GLN A 1 568 ? 1.513 -6.767 -38.043 1.00 70.25 568 GLN A N 1
ATOM 4232 C CA . GLN A 1 568 ? 0.674 -5.559 -38.045 1.00 70.25 568 GLN A CA 1
ATOM 4233 C C . GLN A 1 568 ? -0.401 -5.595 -36.941 1.00 70.25 568 GLN A C 1
ATOM 4235 O O . GLN A 1 568 ? -1.317 -4.776 -36.965 1.00 70.25 568 GLN A O 1
ATOM 4240 N N . GLY A 1 569 ? -0.323 -6.555 -36.011 1.00 66.62 569 GLY A N 1
ATOM 4241 C CA . GLY A 1 569 ? -1.218 -6.625 -34.857 1.00 66.62 569 GLY A CA 1
ATOM 4242 C C . GLY A 1 569 ? -0.844 -5.609 -33.781 1.00 66.62 569 GLY A C 1
ATOM 4243 O O . GLY A 1 569 ? 0.286 -5.115 -33.752 1.00 66.62 569 GLY A O 1
ATOM 4244 N N . ASP A 1 570 ? -1.785 -5.306 -32.889 1.00 69.00 570 ASP A N 1
A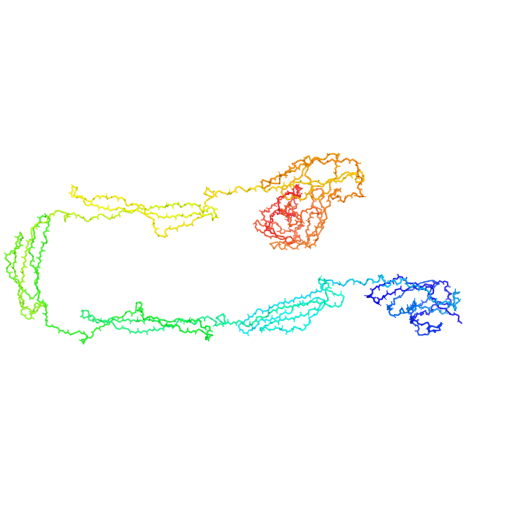TOM 4245 C CA . ASP A 1 570 ? -1.527 -4.354 -31.811 1.00 69.00 570 ASP A CA 1
ATOM 4246 C C . ASP A 1 570 ? -0.502 -4.910 -30.817 1.00 69.00 570 ASP A C 1
ATOM 4248 O O . ASP A 1 570 ? -0.491 -6.123 -30.543 1.00 69.00 570 ASP A O 1
ATOM 4252 N N . PRO A 1 571 ? 0.352 -4.040 -30.246 1.00 72.12 571 PRO A N 1
ATOM 4253 C CA . PRO A 1 571 ? 1.222 -4.419 -29.146 1.00 72.12 571 PRO A CA 1
ATOM 4254 C C . PRO A 1 571 ? 0.416 -5.080 -28.017 1.00 72.12 571 PRO A C 1
ATOM 4256 O O . PRO A 1 571 ? -0.695 -4.637 -27.730 1.00 72.12 571 PRO A O 1
ATOM 4259 N N . PRO A 1 572 ? 0.978 -6.066 -27.293 1.00 72.19 572 PRO A N 1
ATOM 4260 C CA . PRO A 1 572 ? 0.273 -6.726 -26.184 1.00 72.19 572 PRO A CA 1
ATOM 4261 C C . PRO A 1 572 ? -0.227 -5.734 -25.118 1.00 72.19 572 PRO A C 1
ATOM 4263 O O . PRO A 1 572 ? -1.200 -5.981 -24.411 1.00 72.19 572 PRO A O 1
ATOM 4266 N N . CYS A 1 573 ? 0.428 -4.581 -25.015 1.00 76.19 573 CYS A N 1
ATOM 4267 C CA . CYS A 1 573 ? 0.106 -3.531 -24.066 1.00 76.19 573 CYS A CA 1
ATOM 4268 C C . CYS A 1 573 ? -0.821 -2.435 -24.610 1.00 76.19 573 CYS A C 1
ATOM 4270 O O . CYS A 1 573 ? -1.061 -1.462 -23.895 1.00 76.19 573 CYS A O 1
ATOM 4272 N N . ASP A 1 574 ? -1.389 -2.570 -25.807 1.00 72.31 574 ASP A N 1
ATOM 4273 C CA . ASP A 1 574 ? -2.346 -1.592 -26.335 1.00 72.31 574 ASP A CA 1
ATOM 4274 C C . ASP A 1 574 ? -3.669 -1.620 -25.525 1.00 72.31 574 ASP A C 1
ATOM 4276 O O . ASP A 1 574 ? -4.061 -2.679 -25.010 1.00 72.31 574 ASP A O 1
ATOM 4280 N N . PRO A 1 575 ? -4.326 -0.471 -25.267 1.00 66.81 575 PRO A N 1
ATOM 4281 C CA . PRO A 1 575 ? -5.664 -0.419 -24.670 1.00 66.81 575 PRO A CA 1
ATOM 4282 C C . PRO A 1 575 ? -6.796 -0.895 -25.597 1.00 66.81 575 PRO A C 1
ATOM 4284 O O . PRO A 1 575 ? -7.912 -1.082 -25.109 1.00 66.81 575 PRO A O 1
ATOM 4287 N N . LEU A 1 576 ? -6.551 -1.083 -26.897 1.00 67.12 576 LEU A N 1
ATOM 4288 C CA . LEU A 1 576 ? -7.531 -1.579 -27.867 1.00 67.12 576 LEU A CA 1
ATOM 4289 C C . LEU A 1 576 ? -6.946 -2.706 -28.726 1.00 67.12 576 LEU A C 1
ATOM 4291 O O . LEU A 1 576 ? -5.738 -2.904 -28.784 1.00 67.12 576 LEU A O 1
ATOM 4295 N N . GLY A 1 577 ? -7.832 -3.440 -29.398 1.00 68.56 577 GLY A N 1
ATOM 4296 C CA . GLY A 1 577 ? -7.450 -4.416 -30.408 1.00 68.56 577 GLY A CA 1
ATOM 4297 C C . GLY A 1 577 ? -7.224 -5.837 -29.897 1.00 68.56 577 GLY A C 1
ATOM 4298 O O . GLY A 1 577 ? -7.265 -6.137 -28.702 1.00 68.56 577 GLY A O 1
ATOM 4299 N N . THR A 1 578 ? -7.098 -6.769 -30.840 1.00 76.25 578 THR A N 1
ATOM 4300 C CA . THR A 1 578 ? -6.875 -8.188 -30.552 1.00 76.25 578 THR A CA 1
ATOM 4301 C C . THR A 1 578 ? -5.484 -8.615 -31.002 1.00 76.25 578 THR A C 1
ATOM 4303 O O . THR A 1 578 ? -5.210 -8.660 -32.201 1.00 76.25 578 THR A O 1
ATOM 4306 N N . THR A 1 579 ? -4.640 -9.030 -30.058 1.00 83.69 579 THR A N 1
ATOM 4307 C CA . THR A 1 579 ? -3.344 -9.644 -30.377 1.00 83.69 579 THR A CA 1
ATOM 4308 C C . THR A 1 579 ? -3.493 -11.163 -30.441 1.00 83.69 579 THR A C 1
ATOM 4310 O O . THR A 1 579 ? -4.108 -11.781 -29.570 1.00 83.69 579 THR A O 1
ATOM 4313 N N . VAL A 1 580 ? -2.939 -11.787 -31.481 1.00 88.44 580 VAL A N 1
ATOM 4314 C CA . VAL A 1 580 ? -3.051 -13.233 -31.714 1.00 88.44 580 VAL A CA 1
ATOM 4315 C C . VAL A 1 580 ? -1.669 -13.869 -31.671 1.00 88.44 580 VAL A C 1
ATOM 4317 O O . VAL A 1 580 ? -0.793 -13.453 -32.423 1.00 88.44 580 VAL A O 1
ATOM 4320 N N . TYR A 1 581 ? -1.501 -14.902 -30.846 1.00 91.50 581 TYR A N 1
ATOM 4321 C CA . TYR A 1 581 ? -0.275 -15.695 -30.763 1.00 91.50 581 TYR A CA 1
ATOM 4322 C C . TYR A 1 581 ? -0.540 -17.120 -31.227 1.00 91.50 581 TYR A C 1
ATOM 4324 O O . TYR A 1 581 ? -1.467 -17.771 -30.749 1.00 91.50 581 TYR A O 1
ATOM 4332 N N . ALA A 1 582 ? 0.283 -17.610 -32.144 1.00 91.25 582 ALA A N 1
ATOM 4333 C CA . ALA A 1 582 ? 0.235 -18.973 -32.637 1.00 91.25 582 ALA A CA 1
ATOM 4334 C C . ALA A 1 582 ? 1.473 -19.754 -32.198 1.00 91.25 582 ALA A C 1
ATOM 4336 O O . ALA A 1 582 ? 2.594 -19.262 -32.323 1.00 91.25 582 ALA A O 1
ATOM 4337 N N . GLY A 1 583 ? 1.270 -20.971 -31.707 1.00 91.19 583 GLY A N 1
ATOM 4338 C CA . GLY A 1 583 ? 2.342 -21.889 -31.334 1.00 91.19 583 GLY A CA 1
ATOM 4339 C C . GLY A 1 583 ? 2.101 -23.274 -31.918 1.00 91.19 583 GLY A C 1
ATOM 4340 O O . GLY A 1 583 ? 0.955 -23.666 -32.163 1.00 91.19 583 GLY A O 1
ATOM 4341 N N . HIS A 1 584 ? 3.183 -24.012 -32.157 1.00 90.31 584 HIS A N 1
ATOM 4342 C CA . HIS A 1 584 ? 3.081 -25.396 -32.602 1.00 90.31 584 HIS A CA 1
ATOM 4343 C C . HIS A 1 584 ? 2.664 -26.309 -31.461 1.00 90.31 584 HIS A C 1
ATOM 4345 O O . HIS A 1 584 ? 3.126 -26.171 -30.328 1.00 90.31 584 HIS A O 1
ATOM 4351 N N . ALA A 1 585 ? 1.798 -27.257 -31.803 1.00 87.31 585 ALA A N 1
ATOM 4352 C CA . ALA A 1 585 ? 1.455 -28.373 -30.950 1.00 87.31 585 ALA A CA 1
ATOM 4353 C C . ALA A 1 585 ? 1.824 -29.678 -31.663 1.00 87.31 585 ALA A C 1
ATOM 4355 O O . ALA A 1 585 ? 1.513 -29.862 -32.844 1.00 87.31 585 ALA A O 1
ATOM 4356 N N . TRP A 1 586 ? 2.491 -30.580 -30.959 1.00 82.69 586 TRP A N 1
ATOM 4357 C CA . TRP A 1 586 ? 2.989 -31.845 -31.455 1.00 82.69 586 TRP A CA 1
ATOM 4358 C C . TRP A 1 586 ? 2.440 -33.006 -30.628 1.00 82.69 586 TRP A C 1
ATOM 4360 O O . TRP A 1 586 ? 2.497 -33.015 -29.405 1.00 82.69 586 TRP A O 1
ATOM 4370 N N . ARG A 1 587 ? 1.948 -34.044 -31.306 1.00 74.81 587 ARG A N 1
ATOM 4371 C CA . ARG A 1 587 ? 1.356 -35.233 -30.681 1.00 74.81 587 ARG A CA 1
ATOM 4372 C C . ARG A 1 587 ? 2.300 -35.963 -29.718 1.00 74.81 587 ARG A C 1
ATOM 4374 O O . ARG A 1 587 ? 1.810 -36.648 -28.834 1.00 74.81 587 ARG A O 1
ATOM 4381 N N . ALA A 1 588 ? 3.619 -35.808 -29.875 1.00 72.12 588 ALA A N 1
ATOM 4382 C CA . ALA A 1 588 ? 4.618 -36.425 -28.999 1.00 72.12 588 ALA A CA 1
ATOM 4383 C C . ALA A 1 588 ? 5.077 -35.529 -27.825 1.00 72.12 588 ALA A C 1
ATOM 4385 O O . ALA A 1 588 ? 6.046 -35.873 -27.160 1.00 72.12 588 ALA A O 1
ATOM 4386 N N . GLY A 1 589 ? 4.424 -34.387 -27.563 1.00 67.12 589 GLY A N 1
ATOM 4387 C CA . GLY A 1 589 ? 4.651 -33.614 -26.330 1.00 67.12 589 GLY A CA 1
ATOM 4388 C C . GLY A 1 589 ? 5.798 -32.592 -26.362 1.00 67.12 589 GLY A C 1
ATOM 4389 O O . GLY A 1 589 ? 6.218 -32.123 -25.305 1.00 67.12 589 GLY A O 1
ATOM 4390 N N . ALA A 1 590 ? 6.314 -32.256 -27.549 1.00 74.81 590 ALA A N 1
ATOM 4391 C CA . ALA A 1 590 ? 7.418 -31.309 -27.748 1.00 74.81 590 ALA A CA 1
ATOM 4392 C C . ALA A 1 590 ? 6.980 -29.957 -28.351 1.00 74.81 590 ALA A C 1
ATOM 4394 O O . ALA A 1 590 ? 7.817 -29.157 -28.745 1.00 74.81 590 ALA A O 1
ATOM 4395 N N . GLY A 1 591 ? 5.686 -29.684 -28.490 1.00 85.75 591 GLY A N 1
ATOM 4396 C CA . GLY A 1 591 ? 5.186 -28.407 -28.990 1.00 85.75 591 GLY A CA 1
ATOM 4397 C C . GLY A 1 591 ? 5.124 -27.341 -27.896 1.00 85.75 591 GLY A C 1
ATOM 4398 O O . GLY A 1 591 ? 4.627 -27.581 -26.795 1.00 85.75 591 GLY A O 1
ATOM 4399 N N . VAL A 1 592 ? 5.541 -26.113 -28.216 1.00 90.75 592 VAL A N 1
ATOM 4400 C CA . VAL A 1 592 ? 5.433 -24.931 -27.332 1.00 90.75 592 VAL A CA 1
ATOM 4401 C C . VAL A 1 592 ? 4.007 -24.689 -26.803 1.00 90.75 592 VAL A C 1
ATOM 4403 O O . VAL A 1 592 ? 3.821 -24.082 -25.743 1.00 90.75 592 VAL A O 1
ATOM 4406 N N . ALA A 1 593 ? 3.001 -25.162 -27.545 1.00 91.62 593 ALA A N 1
ATOM 4407 C CA . ALA A 1 593 ? 1.587 -24.958 -27.275 1.00 91.62 593 ALA A CA 1
ATOM 4408 C C . ALA A 1 593 ? 0.809 -26.231 -26.906 1.00 91.62 593 ALA A C 1
ATOM 4410 O O . ALA A 1 593 ? -0.418 -26.177 -26.794 1.00 91.62 593 ALA A O 1
ATOM 4411 N N . ASP A 1 594 ? 1.485 -27.359 -26.666 1.00 87.88 594 ASP A N 1
ATOM 4412 C CA . ASP A 1 594 ? 0.824 -28.646 -26.390 1.00 87.88 594 ASP A CA 1
ATOM 4413 C C . ASP A 1 594 ? -0.152 -28.568 -25.224 1.00 87.88 594 ASP A C 1
ATOM 4415 O O . ASP A 1 594 ? -1.279 -29.059 -25.270 1.00 87.88 594 ASP A O 1
ATOM 4419 N N . ARG A 1 595 ? 0.266 -27.878 -24.167 1.00 91.25 595 ARG A N 1
ATOM 4420 C CA . ARG A 1 595 ? -0.501 -27.790 -22.927 1.00 91.25 595 ARG A CA 1
ATOM 4421 C C . ARG A 1 595 ? -1.489 -26.624 -22.912 1.00 91.25 595 ARG A C 1
ATOM 4423 O O . ARG A 1 595 ? -2.196 -26.455 -21.931 1.00 91.25 595 ARG A O 1
ATOM 4430 N N . TRP A 1 596 ? -1.615 -25.825 -23.976 1.00 93.69 596 TRP A N 1
ATOM 4431 C CA . TRP A 1 596 ? -2.541 -24.678 -23.968 1.00 93.69 596 TRP A CA 1
ATOM 4432 C C . TRP A 1 596 ? -4.007 -25.088 -23.800 1.00 93.69 596 TRP A C 1
ATOM 4434 O O . TRP A 1 596 ? -4.798 -24.318 -23.260 1.00 93.69 596 TRP A O 1
ATOM 4444 N N . GLY A 1 597 ? -4.365 -26.312 -24.202 1.00 90.06 597 GLY A N 1
ATOM 4445 C CA . GLY A 1 597 ? -5.711 -26.854 -24.005 1.00 90.06 597 GLY A CA 1
ATOM 4446 C C . GLY A 1 597 ? -6.073 -27.107 -22.539 1.00 90.06 597 GLY A C 1
ATOM 4447 O O . GLY A 1 597 ? -7.255 -27.182 -22.226 1.00 90.06 597 GLY A O 1
ATOM 4448 N N . SER A 1 598 ? -5.091 -27.200 -21.632 1.00 91.94 598 SER A N 1
ATOM 4449 C CA . SER A 1 598 ? -5.337 -27.419 -20.201 1.00 91.94 598 SER A CA 1
ATOM 4450 C C . SER A 1 598 ? -5.605 -26.131 -19.416 1.00 91.94 598 SER A C 1
ATOM 4452 O O . SER A 1 598 ? -5.836 -26.199 -18.207 1.00 91.94 598 SER A O 1
ATOM 4454 N N . LEU A 1 599 ? -5.525 -24.963 -20.066 1.00 95.38 599 LEU A N 1
ATOM 4455 C CA . LEU A 1 599 ? -5.841 -23.676 -19.449 1.00 95.38 599 LEU A CA 1
ATOM 4456 C C . LEU A 1 599 ? -7.332 -23.580 -19.107 1.00 95.38 599 LEU A C 1
ATOM 4458 O O . LEU A 1 599 ? -8.188 -24.151 -19.782 1.00 95.38 599 LEU A O 1
ATOM 4462 N N . ARG A 1 600 ? -7.650 -22.821 -18.060 1.00 94.62 600 ARG A N 1
ATOM 4463 C CA . ARG A 1 600 ? -9.014 -22.614 -17.560 1.00 94.62 600 ARG A CA 1
ATOM 4464 C C . ARG A 1 600 ? -9.335 -21.125 -17.445 1.00 94.62 600 ARG A C 1
ATOM 4466 O O . ARG A 1 600 ? -8.429 -20.315 -17.235 1.00 94.62 600 ARG A O 1
ATOM 4473 N N . PRO A 1 601 ? -10.617 -20.726 -17.560 1.00 95.38 601 PRO A N 1
ATOM 4474 C CA . PRO A 1 601 ? -11.031 -19.372 -17.216 1.00 95.38 601 PRO A CA 1
ATOM 4475 C C . PRO A 1 601 ? -10.532 -19.000 -15.815 1.00 95.38 601 PRO A C 1
ATOM 4477 O O . PRO A 1 601 ? -10.780 -19.717 -14.853 1.00 95.38 601 PRO A O 1
ATOM 4480 N N . GLY A 1 602 ? -9.808 -17.889 -15.707 1.00 92.62 602 GLY A N 1
ATOM 4481 C CA . GLY A 1 602 ? -9.161 -17.462 -14.470 1.00 92.62 602 GLY A CA 1
ATOM 4482 C C . GLY A 1 602 ? -7.635 -17.518 -14.498 1.00 92.62 602 GLY A C 1
ATOM 4483 O O . GLY A 1 602 ? -7.022 -16.659 -13.858 1.00 92.62 602 GLY A O 1
ATOM 4484 N N . ASP A 1 603 ? -7.048 -18.435 -15.272 1.00 94.81 603 ASP A N 1
ATOM 4485 C CA . ASP A 1 603 ? -5.595 -18.583 -15.394 1.00 94.81 603 ASP A CA 1
ATOM 4486 C C . ASP A 1 603 ? -4.947 -17.312 -15.947 1.00 94.81 603 ASP A C 1
ATOM 4488 O O . ASP A 1 603 ? -5.547 -16.567 -16.731 1.00 94.81 603 ASP A O 1
ATOM 4492 N N . ARG A 1 604 ? -3.704 -17.052 -15.535 1.00 95.06 604 ARG A N 1
ATOM 4493 C CA . ARG A 1 604 ? -2.968 -15.841 -15.906 1.00 95.06 604 ARG A CA 1
ATOM 4494 C C . ARG A 1 604 ? -1.747 -16.162 -16.750 1.00 95.06 604 ARG A C 1
ATOM 4496 O O . ARG A 1 604 ? -1.072 -17.165 -16.531 1.00 95.06 604 ARG A O 1
ATOM 4503 N N . PHE A 1 605 ? -1.439 -15.263 -17.673 1.00 93.56 605 PHE A N 1
ATOM 4504 C CA . PHE A 1 605 ? -0.188 -15.285 -18.421 1.00 93.56 605 PHE A CA 1
ATOM 4505 C C . PHE A 1 605 ? 0.291 -13.875 -18.736 1.00 93.56 605 PHE A C 1
ATOM 4507 O O . PHE A 1 605 ? -0.452 -12.901 -18.585 1.00 93.56 605 PHE A O 1
ATOM 4514 N N . ARG A 1 606 ? 1.547 -13.773 -19.169 1.00 92.56 606 ARG A N 1
ATOM 4515 C CA . ARG A 1 606 ? 2.187 -12.506 -19.514 1.00 92.56 606 ARG A CA 1
ATOM 4516 C C . ARG A 1 606 ? 2.750 -12.535 -20.920 1.00 92.56 606 ARG A C 1
ATOM 4518 O O . ARG A 1 606 ? 3.232 -13.571 -21.374 1.00 92.56 606 ARG A O 1
ATOM 4525 N N . VAL A 1 607 ? 2.711 -11.385 -21.585 1.00 88.62 607 VAL A N 1
ATOM 4526 C CA . VAL A 1 607 ? 3.474 -11.154 -22.813 1.00 88.62 607 VAL A CA 1
ATOM 4527 C C . VAL A 1 607 ? 4.207 -9.830 -22.708 1.00 88.62 607 VAL A C 1
ATOM 4529 O O . VAL A 1 607 ? 3.578 -8.775 -22.608 1.00 88.62 607 VAL A O 1
ATOM 4532 N N . GLY A 1 608 ? 5.540 -9.884 -22.718 1.00 80.88 608 GLY A N 1
ATOM 4533 C CA . GLY A 1 608 ? 6.354 -8.715 -22.380 1.00 80.88 608 GLY A CA 1
ATOM 4534 C C . GLY A 1 608 ? 6.019 -8.209 -20.969 1.00 80.88 608 GLY A C 1
ATOM 4535 O O . GLY A 1 608 ? 5.960 -8.999 -20.031 1.00 80.88 608 GLY A O 1
ATOM 4536 N N . GLY A 1 609 ? 5.766 -6.905 -20.826 1.00 78.88 609 GLY A N 1
ATOM 4537 C CA . GLY A 1 609 ? 5.397 -6.278 -19.547 1.00 78.88 609 GLY A CA 1
ATOM 4538 C C . GLY A 1 609 ? 3.914 -6.374 -19.160 1.00 78.88 609 GLY A C 1
ATOM 4539 O O . GLY A 1 609 ? 3.546 -5.852 -18.115 1.00 78.88 609 GLY A O 1
ATOM 4540 N N . CYS A 1 610 ? 3.064 -7.008 -19.976 1.00 86.62 610 CYS A N 1
ATOM 4541 C CA . CYS A 1 610 ? 1.609 -6.990 -19.794 1.00 86.62 610 CYS A CA 1
ATOM 4542 C C . CYS A 1 610 ? 1.033 -8.337 -19.353 1.00 86.62 610 CYS A C 1
ATOM 4544 O O . CYS A 1 610 ? 1.531 -9.399 -19.729 1.00 86.62 610 CYS A O 1
ATOM 4546 N N . SER A 1 611 ? -0.036 -8.278 -18.559 1.00 90.12 611 SER A N 1
ATOM 4547 C CA . SER A 1 611 ? -0.711 -9.405 -17.917 1.00 90.12 611 SER A CA 1
ATOM 4548 C C . SER A 1 611 ? -2.128 -9.610 -18.453 1.00 90.12 611 SER A C 1
ATOM 4550 O O . SER A 1 611 ? -2.909 -8.670 -18.635 1.00 90.12 611 SER A O 1
ATOM 4552 N N . PHE A 1 612 ? -2.485 -10.878 -18.641 1.00 92.69 612 PHE A N 1
ATOM 4553 C CA . PHE A 1 612 ? -3.768 -11.305 -19.184 1.00 92.69 612 PHE A CA 1
ATOM 4554 C C . PHE A 1 612 ? -4.400 -12.379 -18.308 1.00 92.69 612 PHE A C 1
ATOM 4556 O O . PHE A 1 612 ? -3.706 -13.182 -17.682 1.00 92.69 612 PHE A O 1
ATOM 4563 N N . ARG A 1 613 ? -5.733 -12.415 -18.313 1.00 95.06 613 ARG A N 1
ATOM 4564 C CA . ARG A 1 613 ? -6.541 -13.433 -17.640 1.00 95.06 613 ARG A CA 1
ATOM 4565 C C . ARG A 1 613 ? -7.377 -14.185 -18.664 1.00 95.06 613 ARG A C 1
ATOM 4567 O O . ARG A 1 613 ? -8.161 -13.565 -19.387 1.00 95.06 613 ARG A O 1
ATOM 4574 N N . VAL A 1 614 ? -7.220 -15.504 -18.711 1.00 96.12 614 VAL A N 1
ATOM 4575 C CA . VAL A 1 614 ? -7.996 -16.401 -19.571 1.00 96.12 614 VAL A CA 1
ATOM 4576 C C . VAL A 1 614 ? -9.474 -16.256 -19.229 1.00 96.12 614 VAL A C 1
ATOM 4578 O O . VAL A 1 614 ? -9.870 -16.311 -18.066 1.00 96.12 614 VAL A O 1
ATOM 4581 N N . THR A 1 615 ? -10.294 -16.042 -20.249 1.00 95.06 615 THR A N 1
ATOM 4582 C CA . THR A 1 615 ? -11.751 -15.934 -20.139 1.00 95.06 615 THR A CA 1
ATOM 4583 C C . THR A 1 615 ? -12.451 -17.139 -20.745 1.00 95.06 615 THR A C 1
ATOM 4585 O O . THR A 1 615 ? -13.538 -17.491 -20.297 1.00 95.06 615 THR A O 1
ATOM 4588 N N . LYS A 1 616 ? -11.849 -17.785 -21.751 1.00 95.00 616 LYS A N 1
ATOM 4589 C CA . LYS A 1 616 ? -12.441 -18.943 -22.425 1.00 95.00 616 LYS A CA 1
ATOM 4590 C C . LYS A 1 616 ? -11.379 -19.805 -23.097 1.00 95.00 616 LYS A C 1
ATOM 4592 O O . LYS A 1 616 ? -10.508 -19.270 -23.773 1.00 95.00 616 LYS A O 1
ATOM 4597 N N . VAL A 1 617 ? -11.522 -21.123 -22.999 1.00 95.44 617 VAL A N 1
ATOM 4598 C CA . VAL A 1 617 ? -10.819 -22.094 -23.851 1.00 95.44 617 VAL A CA 1
ATOM 4599 C C . VAL A 1 617 ? -11.853 -22.822 -24.703 1.00 95.44 617 VAL A C 1
ATOM 4601 O O . VAL A 1 617 ? -12.943 -23.130 -24.228 1.00 95.44 617 VAL A O 1
ATOM 4604 N N . ALA A 1 618 ? -11.564 -23.014 -25.987 1.00 92.94 618 ALA A N 1
ATOM 4605 C CA . ALA A 1 618 ? -12.452 -23.681 -26.931 1.00 92.94 618 ALA A CA 1
ATOM 4606 C C . ALA A 1 618 ? -11.654 -24.490 -27.958 1.00 92.94 618 ALA A C 1
ATOM 4608 O O . ALA A 1 618 ? -10.531 -24.122 -28.299 1.00 92.94 618 ALA A O 1
ATOM 4609 N N . HIS A 1 619 ? -12.267 -25.538 -28.506 1.00 92.94 619 HIS A N 1
ATOM 4610 C CA . HIS A 1 619 ? -11.737 -26.263 -29.658 1.00 92.94 619 HIS A CA 1
ATOM 4611 C C . HIS A 1 619 ? -12.542 -25.908 -30.902 1.00 92.94 619 HIS A C 1
ATOM 4613 O O . HIS A 1 619 ? -13.771 -25.986 -30.897 1.00 92.94 619 HIS A O 1
ATOM 4619 N N . TRP A 1 620 ? -11.861 -25.412 -31.931 1.00 92.62 620 TRP A N 1
ATOM 4620 C CA . TRP A 1 620 ? -12.479 -25.019 -33.195 1.00 92.62 620 TRP A CA 1
ATOM 4621 C C . TRP A 1 620 ? -12.014 -25.944 -34.317 1.00 92.62 620 TRP A 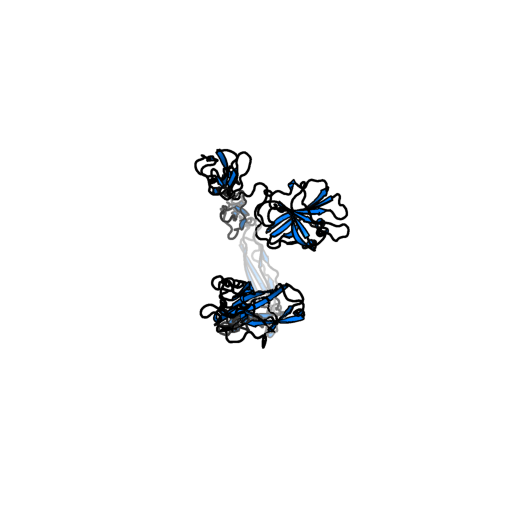C 1
ATOM 4623 O O . TRP A 1 620 ? -10.820 -26.233 -34.368 1.00 92.62 620 TRP A O 1
ATOM 4633 N N . PRO A 1 621 ? -12.885 -26.309 -35.276 1.00 89.38 621 PRO A N 1
ATOM 4634 C CA . PRO A 1 621 ? -12.451 -27.016 -36.475 1.00 89.38 621 PRO A CA 1
ATOM 4635 C C . PRO A 1 621 ? -11.338 -26.245 -37.190 1.00 89.38 621 PRO A C 1
ATOM 4637 O O . PRO A 1 621 ? -11.410 -25.020 -37.322 1.00 89.38 621 PRO A O 1
ATOM 4640 N N . ALA A 1 622 ? -10.321 -26.942 -37.690 1.00 85.00 622 ALA A N 1
ATOM 4641 C CA . ALA A 1 622 ? -9.180 -26.331 -38.366 1.00 85.00 622 ALA A CA 1
ATOM 4642 C C . ALA A 1 622 ? -9.568 -25.592 -39.660 1.00 85.00 622 ALA A C 1
ATOM 4644 O O . ALA A 1 622 ? -8.835 -24.702 -40.098 1.00 85.00 622 ALA A O 1
ATOM 4645 N N . THR A 1 623 ? -10.729 -25.926 -40.231 1.00 84.31 623 THR A N 1
ATOM 4646 C CA . THR A 1 623 ? -11.357 -25.269 -41.387 1.00 84.31 623 THR A CA 1
ATOM 4647 C C . THR A 1 623 ? -12.043 -23.947 -41.032 1.00 84.31 623 THR A C 1
ATOM 4649 O O . THR A 1 623 ? -12.284 -23.118 -41.911 1.00 84.31 623 THR A O 1
ATOM 4652 N N . ARG A 1 624 ? -12.342 -23.698 -39.750 1.00 86.88 624 ARG A N 1
ATOM 4653 C CA . ARG A 1 624 ? -13.009 -22.472 -39.309 1.00 86.88 624 ARG A CA 1
ATOM 4654 C C . ARG A 1 624 ? -12.092 -21.265 -39.499 1.00 86.88 624 ARG A C 1
ATOM 4656 O O . ARG A 1 624 ? -10.967 -21.218 -39.000 1.00 86.88 624 ARG A O 1
ATOM 4663 N N . SER A 1 625 ? -12.608 -20.238 -40.173 1.00 80.62 625 SER A N 1
ATOM 4664 C CA . SER A 1 625 ? -11.857 -19.005 -40.416 1.00 80.62 625 SER A CA 1
ATOM 4665 C C . SER A 1 625 ? -11.542 -18.260 -39.117 1.00 80.62 625 SER A C 1
ATOM 4667 O O . SER A 1 625 ? -12.432 -17.913 -38.340 1.00 80.62 625 SER A O 1
ATOM 4669 N N . VAL A 1 626 ? -10.259 -17.952 -38.924 1.00 82.31 626 VAL A N 1
ATOM 4670 C CA . VAL A 1 626 ? -9.749 -17.116 -37.824 1.00 82.31 626 VAL A CA 1
ATOM 4671 C C . VAL A 1 626 ? -9.527 -15.660 -38.247 1.00 82.31 626 VAL A C 1
ATOM 4673 O O . VAL A 1 626 ? -9.139 -14.835 -37.425 1.00 82.31 626 VAL A O 1
ATOM 4676 N N . LYS A 1 627 ? -9.831 -15.305 -39.506 1.00 78.81 627 LYS A N 1
ATOM 4677 C CA . LYS A 1 627 ? -9.610 -13.961 -40.074 1.00 78.81 627 LYS A CA 1
ATOM 4678 C C . LYS A 1 627 ? -10.244 -12.850 -39.229 1.00 78.81 627 LYS A C 1
ATOM 4680 O O . LYS A 1 627 ? -9.655 -11.790 -39.061 1.00 78.81 627 LYS A O 1
ATOM 4685 N N . GLY A 1 628 ? -11.431 -13.103 -38.672 1.00 76.69 628 GLY A N 1
ATOM 4686 C CA . GLY A 1 628 ? -12.165 -12.140 -37.845 1.00 76.69 628 GLY A CA 1
ATOM 4687 C C . GLY A 1 628 ? -11.529 -11.833 -36.485 1.00 76.69 628 GLY A C 1
ATOM 4688 O O . GLY A 1 628 ? -11.999 -10.924 -35.805 1.00 76.69 628 GLY A O 1
ATOM 4689 N N . LEU A 1 629 ? -10.489 -12.573 -36.087 1.00 78.06 629 LEU A N 1
ATOM 4690 C CA . LEU A 1 629 ? -9.752 -12.351 -34.842 1.00 78.06 629 LEU A CA 1
ATOM 4691 C C . LEU A 1 629 ? -8.623 -11.325 -35.002 1.00 78.06 629 LEU A C 1
ATOM 4693 O O . LEU A 1 629 ? -8.252 -10.700 -34.018 1.00 78.06 629 LEU A O 1
ATOM 4697 N N . PHE A 1 630 ? -8.124 -11.102 -36.221 1.00 73.69 630 PHE A N 1
ATOM 4698 C CA . PHE A 1 630 ? -7.076 -10.120 -36.512 1.00 73.69 630 PHE A CA 1
ATOM 4699 C C . PHE A 1 630 ? -7.689 -8.727 -36.714 1.00 73.69 630 PHE A C 1
ATOM 4701 O O . PHE A 1 630 ? -7.828 -8.253 -37.842 1.00 73.69 630 PHE A O 1
ATOM 4708 N N . ARG A 1 631 ? -8.131 -8.096 -35.621 1.00 68.69 631 ARG A N 1
ATOM 4709 C CA . ARG A 1 631 ? -8.742 -6.757 -35.636 1.00 68.69 631 ARG A CA 1
ATOM 4710 C C . ARG A 1 631 ? -7.972 -5.797 -34.747 1.00 68.69 631 ARG A C 1
ATOM 4712 O O . ARG A 1 631 ? -7.872 -6.036 -33.547 1.00 68.69 631 ARG A O 1
ATOM 4719 N N . VAL A 1 632 ? -7.536 -4.694 -35.349 1.00 62.06 632 VAL A N 1
ATOM 4720 C CA . VAL A 1 632 ? -6.814 -3.608 -34.668 1.00 62.06 632 VAL A CA 1
ATOM 4721 C C . VAL A 1 632 ? -7.728 -2.601 -33.954 1.00 62.06 632 VAL A C 1
ATOM 4723 O O . VAL A 1 632 ? -7.283 -1.676 -33.290 1.00 62.06 632 VAL A O 1
ATOM 4726 N N . ASP A 1 633 ? -9.043 -2.767 -34.100 1.00 61.41 633 ASP A N 1
ATOM 4727 C CA . ASP A 1 633 ? -10.100 -1.903 -33.562 1.00 61.41 633 ASP A CA 1
ATOM 4728 C C . ASP A 1 633 ? -11.107 -2.671 -32.680 1.00 61.41 633 ASP A C 1
ATOM 4730 O O . ASP A 1 633 ? -12.190 -2.176 -32.368 1.00 61.41 633 ASP A O 1
ATOM 4734 N N . GLY A 1 634 ? -10.768 -3.907 -32.295 1.00 62.22 634 GLY A N 1
ATOM 4735 C CA . GLY A 1 634 ? -11.591 -4.767 -31.441 1.00 62.22 634 GLY A CA 1
ATOM 4736 C C . GLY A 1 634 ? -11.447 -4.486 -29.939 1.00 62.22 634 GLY A C 1
ATOM 4737 O O . GLY A 1 634 ? -10.641 -3.666 -29.511 1.00 62.22 634 GLY A O 1
ATOM 4738 N N . ALA A 1 635 ? -12.216 -5.205 -29.114 1.00 66.25 635 ALA A N 1
ATOM 4739 C CA . ALA A 1 635 ? -12.043 -5.184 -27.658 1.00 66.25 635 ALA A CA 1
ATOM 4740 C C . ALA A 1 635 ? -10.630 -5.671 -27.261 1.00 66.25 635 ALA A C 1
ATOM 4742 O O . ALA A 1 635 ? -10.156 -6.618 -27.898 1.00 66.25 635 ALA A O 1
ATOM 4743 N N . PRO A 1 636 ? -9.999 -5.095 -26.214 1.00 76.69 636 PRO A N 1
ATOM 4744 C CA . PRO A 1 636 ? -8.646 -5.447 -25.777 1.00 76.69 636 PRO A CA 1
ATOM 4745 C C . PRO A 1 636 ? -8.587 -6.891 -25.279 1.00 76.69 636 PRO A C 1
ATOM 4747 O O . PRO A 1 636 ? -8.972 -7.209 -24.146 1.00 76.69 636 PRO A O 1
ATOM 4750 N N . ARG A 1 637 ? -8.125 -7.794 -26.144 1.00 83.56 637 ARG A N 1
ATOM 4751 C CA . ARG A 1 637 ? -8.060 -9.228 -25.847 1.00 83.56 637 ARG A CA 1
ATOM 4752 C C . ARG A 1 637 ? -6.871 -9.890 -26.524 1.00 83.56 637 ARG A C 1
ATOM 4754 O O . ARG A 1 637 ? -6.430 -9.471 -27.587 1.00 83.56 637 ARG A O 1
ATOM 4761 N N . VAL A 1 638 ? -6.408 -10.980 -25.933 1.00 89.38 638 VAL A N 1
ATOM 4762 C CA . VAL A 1 638 ? -5.407 -11.861 -26.532 1.00 89.38 638 VAL A CA 1
ATOM 4763 C C . VAL A 1 638 ? -6.057 -13.178 -26.914 1.00 89.38 638 VAL A C 1
ATOM 4765 O O . VAL A 1 638 ? -6.903 -13.696 -26.179 1.00 89.38 638 VAL A O 1
ATOM 4768 N N . VAL A 1 639 ? -5.662 -13.713 -28.067 1.00 91.19 639 VAL A N 1
ATOM 4769 C CA . VAL A 1 639 ? -6.051 -15.053 -28.503 1.00 91.19 639 VAL A CA 1
ATOM 4770 C C . VAL A 1 639 ? -4.812 -15.909 -28.731 1.00 91.19 639 VAL A C 1
ATOM 4772 O O . VAL A 1 639 ? -3.980 -15.570 -29.568 1.00 91.19 639 VAL A O 1
ATOM 4775 N N . LEU A 1 640 ? -4.703 -17.028 -28.017 1.00 94.00 640 LEU A N 1
ATOM 4776 C CA . LEU A 1 640 ? -3.697 -18.056 -28.280 1.00 94.00 640 LEU A CA 1
ATOM 4777 C C . LEU A 1 640 ? -4.306 -19.136 -29.179 1.00 94.00 640 LEU A C 1
ATOM 4779 O O . LEU A 1 640 ? -5.432 -19.578 -28.939 1.00 94.00 640 LEU A O 1
ATOM 4783 N N . ILE A 1 641 ? -3.577 -19.537 -30.218 1.00 92.94 641 ILE A N 1
ATOM 4784 C CA . ILE A 1 641 ? -4.023 -20.497 -31.230 1.00 92.94 641 ILE A CA 1
ATOM 4785 C C . ILE A 1 641 ? -2.966 -21.584 -31.399 1.00 92.94 641 ILE A C 1
ATOM 4787 O O . ILE A 1 641 ? -1.808 -21.294 -31.685 1.00 92.94 641 ILE A O 1
ATOM 4791 N N . ALA A 1 642 ? -3.372 -22.840 -31.293 1.00 92.00 642 ALA A N 1
ATOM 4792 C CA . ALA A 1 642 ? -2.515 -23.978 -31.600 1.00 92.00 642 ALA A CA 1
ATOM 4793 C C . ALA A 1 642 ? -3.326 -25.101 -32.235 1.00 92.00 642 ALA A C 1
ATOM 4795 O O . ALA A 1 642 ? -4.556 -25.094 -32.164 1.00 92.00 642 ALA A O 1
ATOM 4796 N N . CYS A 1 643 ? -2.661 -26.080 -32.843 1.00 89.94 643 CYS A N 1
ATOM 4797 C CA . CYS A 1 643 ? -3.337 -27.342 -33.137 1.00 89.94 643 CYS A CA 1
ATOM 4798 C C . CYS A 1 643 ? -3.722 -28.036 -31.822 1.00 89.94 643 CYS A C 1
ATOM 4800 O O . CYS A 1 643 ? -3.076 -27.821 -30.796 1.00 89.94 643 CYS A O 1
ATOM 4802 N N . LYS A 1 644 ? -4.775 -28.854 -31.824 1.00 88.88 644 LYS A N 1
ATOM 4803 C CA . LYS A 1 644 ? -5.083 -29.696 -30.665 1.00 88.88 644 LYS A CA 1
ATOM 4804 C C . LYS A 1 644 ? -4.173 -30.937 -30.707 1.00 88.88 644 LYS A C 1
ATOM 4806 O O . LYS A 1 644 ? -4.226 -31.675 -31.693 1.00 88.88 644 LYS A O 1
ATOM 4811 N N . PRO A 1 645 ? -3.332 -31.190 -29.685 1.00 83.25 645 PRO A N 1
ATOM 4812 C CA . PRO A 1 645 ? -2.553 -32.424 -29.627 1.00 83.25 645 PRO A CA 1
ATOM 4813 C C . PRO A 1 645 ? -3.468 -33.648 -29.719 1.00 83.25 645 PRO A C 1
ATOM 4815 O O . PRO A 1 645 ? -4.509 -33.694 -29.066 1.00 83.25 645 PRO A O 1
ATOM 4818 N N . GLY A 1 646 ? -3.096 -34.613 -30.559 1.00 81.31 646 GLY A N 1
ATOM 4819 C CA . GLY A 1 646 ? -3.875 -35.835 -30.791 1.00 81.31 646 GLY A CA 1
ATOM 4820 C C . GLY A 1 646 ? -5.042 -35.698 -31.777 1.00 81.31 646 GLY A C 1
ATOM 4821 O O . GLY A 1 646 ? -5.546 -36.715 -32.232 1.00 81.31 646 GLY A O 1
ATOM 4822 N N . ASP A 1 647 ? -5.440 -34.482 -32.168 1.00 86.06 647 ASP A N 1
ATOM 4823 C CA . ASP A 1 647 ? -6.514 -34.254 -33.144 1.00 86.06 647 ASP A CA 1
ATOM 4824 C C . ASP A 1 647 ? -6.272 -32.960 -33.939 1.00 86.06 647 ASP A C 1
ATOM 4826 O O . ASP A 1 647 ? -6.771 -31.878 -33.623 1.00 86.06 647 ASP A O 1
ATOM 4830 N N . TYR A 1 648 ? -5.491 -33.081 -35.013 1.00 86.00 648 TYR A N 1
ATOM 4831 C CA . TYR A 1 648 ? -5.103 -31.961 -35.877 1.00 86.00 648 TYR A CA 1
ATOM 4832 C C . TYR A 1 648 ? -6.241 -31.406 -36.739 1.00 86.00 648 TYR A C 1
ATOM 4834 O O . TYR A 1 648 ? -6.091 -30.341 -37.342 1.00 86.00 648 TYR A O 1
ATOM 4842 N N . SER A 1 649 ? -7.392 -32.085 -36.776 1.00 86.75 649 SER A N 1
ATOM 4843 C CA . SER A 1 649 ? -8.603 -31.528 -37.380 1.00 86.75 649 SER A CA 1
ATOM 4844 C C . SER A 1 649 ? -9.174 -30.374 -36.545 1.00 86.75 649 SER A C 1
ATOM 4846 O O . SER A 1 649 ? -10.016 -29.616 -37.031 1.00 86.75 649 SER A O 1
ATOM 4848 N N . GLN A 1 650 ? -8.685 -30.196 -35.311 1.00 90.94 650 GLN A N 1
ATOM 4849 C CA . GLN A 1 650 ? -9.098 -29.168 -34.365 1.00 90.94 650 GLN A CA 1
ATOM 4850 C C . GLN A 1 650 ? -7.948 -28.224 -33.990 1.00 90.94 650 GLN A C 1
ATOM 4852 O O . GLN A 1 650 ? -6.759 -28.550 -34.013 1.00 90.94 650 GLN A O 1
ATOM 4857 N N . ARG A 1 651 ? -8.329 -27.017 -33.575 1.00 91.94 651 ARG A N 1
ATOM 4858 C CA . ARG A 1 651 ? -7.456 -25.983 -33.025 1.00 91.94 651 ARG A CA 1
ATOM 4859 C C . ARG A 1 651 ? -7.851 -25.686 -31.594 1.00 91.94 651 ARG A C 1
ATOM 4861 O O . ARG A 1 651 ? -9.028 -25.489 -31.304 1.00 91.94 651 ARG A O 1
ATOM 4868 N N . THR A 1 652 ? -6.868 -25.586 -30.718 1.00 93.56 652 THR A N 1
ATOM 4869 C CA . THR A 1 652 ? -7.031 -25.025 -29.381 1.00 93.56 652 THR A CA 1
ATOM 4870 C C . THR A 1 652 ? -7.048 -23.505 -29.481 1.00 93.56 652 THR A C 1
ATOM 4872 O O . THR A 1 652 ? -6.113 -22.900 -30.004 1.00 93.56 652 THR A O 1
ATOM 4875 N N . MET A 1 653 ? -8.117 -22.898 -28.972 1.00 93.81 653 MET A N 1
ATOM 4876 C CA . MET A 1 653 ? -8.343 -21.457 -28.941 1.00 93.81 653 MET A CA 1
ATOM 4877 C C . MET A 1 653 ? -8.446 -21.001 -27.489 1.00 93.81 653 MET A C 1
ATOM 4879 O O . MET A 1 653 ? -9.368 -21.403 -26.781 1.00 93.81 653 MET A O 1
ATOM 4883 N N . VAL A 1 654 ? -7.546 -20.126 -27.052 1.00 95.69 654 VAL A N 1
ATOM 4884 C CA . VAL A 1 654 ? -7.566 -19.547 -25.702 1.00 95.69 654 VAL A CA 1
ATOM 4885 C C . VAL A 1 654 ? -7.810 -18.055 -25.823 1.00 95.69 654 VAL A C 1
ATOM 4887 O O . VAL A 1 654 ? -6.997 -17.337 -26.390 1.00 95.69 654 VAL A O 1
ATOM 4890 N N . PHE A 1 655 ? -8.926 -17.578 -25.289 1.00 93.75 655 PHE A N 1
ATOM 4891 C CA . PHE A 1 655 ? -9.272 -16.164 -25.225 1.00 93.75 655 PHE A CA 1
ATOM 4892 C C . PHE A 1 655 ? -8.936 -15.627 -23.843 1.00 93.75 655 PHE A C 1
ATOM 4894 O O . PHE A 1 655 ? -9.263 -16.250 -22.832 1.00 93.75 655 PHE A O 1
ATOM 4901 N N . ALA A 1 656 ? -8.326 -14.450 -23.800 1.00 92.94 656 ALA A N 1
ATOM 4902 C CA . ALA A 1 656 ? -7.973 -13.779 -22.564 1.00 92.94 656 ALA A CA 1
ATOM 4903 C C . ALA A 1 656 ? -8.222 -12.279 -22.661 1.00 92.94 656 ALA A C 1
ATOM 4905 O O . ALA A 1 656 ? -8.049 -11.675 -23.719 1.00 92.94 656 ALA A O 1
ATOM 4906 N N . ARG A 1 657 ? -8.617 -11.673 -21.544 1.00 91.12 657 ARG A N 1
ATOM 4907 C CA . ARG A 1 657 ? -8.736 -10.217 -21.423 1.00 91.12 657 ARG A CA 1
ATOM 4908 C C . ARG A 1 657 ? -7.492 -9.654 -20.754 1.00 91.12 657 ARG A C 1
ATOM 4910 O O . ARG A 1 657 ? -6.894 -10.313 -19.902 1.00 91.12 657 ARG A O 1
ATOM 4917 N N . LYS A 1 658 ? -7.131 -8.430 -21.111 1.00 84.19 658 LYS A N 1
ATOM 4918 C CA . LYS A 1 658 ? -6.045 -7.705 -20.454 1.00 84.19 658 LYS A CA 1
ATOM 4919 C C . LYS A 1 658 ? -6.436 -7.328 -19.022 1.00 84.19 658 LYS A C 1
ATOM 4921 O O . LYS A 1 658 ? -7.593 -6.995 -18.771 1.00 84.19 658 LYS A O 1
ATOM 4926 N N . THR A 1 659 ? -5.490 -7.413 -18.091 1.00 84.06 659 THR A N 1
ATOM 4927 C CA . THR A 1 659 ? -5.710 -7.078 -16.671 1.00 84.06 659 THR A CA 1
ATOM 4928 C C . THR A 1 659 ? -4.691 -6.102 -16.091 1.00 84.06 659 THR A C 1
ATOM 4930 O O . THR A 1 659 ? -4.903 -5.634 -14.979 1.00 84.06 659 THR A O 1
ATOM 4933 N N . GLY A 1 660 ? -3.606 -5.809 -16.811 1.00 63.81 660 GLY A N 1
ATOM 4934 C CA . GLY A 1 660 ? -2.549 -4.882 -16.398 1.00 63.81 660 GLY A CA 1
ATOM 4935 C C . GLY A 1 660 ? -1.516 -4.754 -17.493 1.00 63.81 660 GLY A C 1
ATOM 4936 O O . GLY A 1 660 ? -1.054 -5.826 -17.942 1.00 63.81 660 GLY A O 1
#

Sequence (660 aa):
MAAEAHQGSIRVTGAVCVDADTIQATYRWSWSNVPRASYGTRVVRKTGTTAFEGSWSGRGGAPLTTVSTASGSVSWTVTLRRAQFSGGNGPWEYVYAPWTDGYTGNRYNDTRVEGVDWNRCAPPAPARDATAAVSTTPPTCDTAETLVLGRTANATWGTPTRTTGPGAYSVVATATDGHVFADGARTRTFTGSLADRRSGQECAGPAPADERQTRPVAGTPDCGPRTVTSWTEERSRSYAWSEAEGRYVPGAWSTWTKVAGSERTAPATDEQCPPAAIPDATAAVSTTPPTCDTAETLVLGRTANATWGTPTRTTGPGAYSVVATATDGHVFADGARTRTFTGSLADRRSGQECAGPAPAAEVESRTVPGAPDCVTRTVTSWSEERSRGYEWSAAENRYLPGAWTPWTRTPGSEQTVPATDQQCPPRPAVPVAVRGAVAKLDKCGRNDFYRAAKVTGIRYVVGRSTVPQGVWVKARTKVVKVRVLAASPAYRVVGKKVIKVRFPYTRSCAAPPVTSPATGARPAARTASSRLVIPRTGTDAKVVTVPVRRGQLAVGRELTGTVYTWNQGDPPCDPLGTTVYAGHAWRAGAGVADRWGSLRPGDRFRVGGCSFRVTKVAHWPATRSVKGLFRVDGAPRVVLIACKPGDYSQRTMVFARKTG

InterPro domains:
  IPR023365 Sortase domain superfamily [G3DSA:2.40.260.10] (514-660)
  IPR042001 Sortase F [cd05829] (531-657)

Secondary structure (DSSP, 8-state):
---EE-GGGEEEEEEEE-SSSEEEEEEEEEE----GGGTTPEEEEEE--SS--S-S--TTPEEEEE--SSSEEEEEEEEEEGGG-SSS--SPEEEEESS-SS---------------TTS--PPPPBTT-B--EEEEPP-SSS--EEEEPPPBSEEE---S-SBSSEEEEEEEEEPTTB--TTS-SEEEEEEEE-----SGGGS-SPPPPEEEEEEEE---BTTTTEEEEEEEEEEE-EEEETTTTEEEE-PPPPPEEPTT--EEEEPPTTTS--------B--EEEE---SSS--EEEEPPPBSEEE---S-SBSSEEEEEEEEEPTT---TTS-SEEEEEEEE-----SGGGSPPPPPPEEEEEEEEEEEETTTTEEEEEEEEEEE-EEEETTTTEEEE-PPPPPEEPTT--EEEEPPTTTSPPPPPPPEEE---EEEEEEETTEEEEEE---TTEEEEETTEEEPBTSEEE-SSSEEEEEEEESSTTEEE-S-SEEEEE--S----SS----TTSSS-PPPP-----EEEEGGGTEEEEEEEE-EETTEE---S--SSEEEEETTSPPTT-SSSEEEEE----TTS--TTGGGGG--TT-EEEETTEEEEEEEEEEEETTS--GGG--TTS-SEEEEEEEETTEEEEEEEEEEEE--

Foldseek 3Di:
DDKDKPQVQKAFPDWAFPDLFKIKTKIKGKAAQDDQVQAQPWKFKDKAALDPDDDLDPPPGHTFDGHHDRIDMGMDIDMGGNVRQPPHDDIGMMMMGGDDPPPDDPDDDPNDPNPDPSVPRDHPQQAQPWDWDKDWDPAAQVFWIFIDTDDIDQWDKDDWPDGGDQDKIKIKIAGHPSHDHNVRHRIDMDIDGTGGHDAFPVRAPDFDDKDKDKDKDKAQADQPQQKTKIFMWMKIWGWDGDPVVSYTDIDDIDDTDTDPPRIDMDGHDCVSPPDDQAQQFDWDKDWDPAEQPFWIFIDTDDTDQKDKDDKPDGGDAFKIKIKIAGHPSHHHPVRHRMDMDMDGIGGHDDDLVNDDDFDDKDKDKDKDWAQADLVVQKIKIFMWMKIWGWDADSVVRDTDIDDIDPTDTDPPRIDMDGHDCVRHPDDDQDAAEWEKDKDWDAAQPPFIKMAIADTPQKWKDWPHDTDDHPFIDTDPDQKTWIAIDGPDPSHDYDDDRIDIDGHDRDDHDPHDDQGPDPDDDDDDDDDPFKWKFFPVQRQTATEDEADADPQHGPDDDDFHRYKYWHPRFDDLPDQFAETEIEWEAELVGRGSCQCVQVDDQQGWIGIHPWIKGWHDKDKDFPPDRPNVRRTNGHHNKYWYWYQHHPHNRIIIITIIHTDD